Protein AF-A0A813DQD2-F1 (afdb_monomer)

pLDDT: mean 85.12, std 12.86, range [31.22, 98.44]

InterPro domains:
  IPR036691 Endonuclease/exonuclease/phosphatase superfamily [G3DSA:3.60.10.10] (327-635)
  IPR036691 Endonuclease/exonuclease/phosphatase superfamily [SSF56219] (335-634)

Secondary structure (DSSP, 8-state):
----SS-S-EEEEEEE-PPTTTTTSGGG----HHHHHHHHHHHHHHTB-SSSPBPEEE---S--SSPPPEEES-SHHHHHHHHHHHIIIIIGGGSBSEEESSPPTTPSPP-BTTTHHHHHS-EESSTTS--BTTB-EE--TTHHHHHHHHHHT--S---HHHHHHHHHHHHHHHHHHEETTTTEEEEEHHHHTTEEETTB-HHHHHIIIIIHHHHHHHHHHTT--SHHHHHHHHHEEEEE--SS--TTPPPSSSEEEEE-TTT--EEEEEEE-HHHHHHHHHHHHHHHGGG-TTHHHHHHHHTTSPPPPSSHHHHHHHHHHHHHHHHHHHHHHSSHHHHHHHHHHHHHHH--SEEEEES--HHHHHSPPPTTS-EEEEE-BTT-EEEEETTTEEEESEETTEEPPSS--STT--SEEEEEEEEETTT--EEEEEEEE-----TT-HHHHHHHHHHHHHHHHHHHHHHHHHHHTT--EEEEEEEE-SS-HHHHHHTTSHHHHTSHHHHSTTT-PPPPPPSTTTS--GGGS-SS-EEE-TTS-EEEE-TTSGGGEEEE-TTTTPPTT----SBTTTTB--EEEEEEEES--TT----EEEEE-SS-HHHHHHHH-TTTHHHHHHHHHSSSB--EEEEEE-

Structure (mmCIF, N/CA/C/O backbone):
data_AF-A0A813DQD2-F1
#
_entry.id   AF-A0A813DQD2-F1
#
loop_
_atom_site.group_PDB
_atom_site.id
_atom_site.type_symbol
_atom_site.label_atom_id
_atom_site.label_alt_id
_atom_site.label_comp_id
_atom_site.label_asym_id
_atom_site.label_entity_id
_atom_site.label_seq_id
_atom_site.pdbx_PDB_ins_code
_atom_site.Cartn_x
_atom_site.Cartn_y
_atom_site.Cartn_z
_atom_site.occupancy
_atom_site.B_iso_or_equiv
_atom_site.auth_seq_id
_atom_site.auth_comp_id
_atom_site.auth_asym_id
_atom_site.auth_atom_id
_atom_site.pdbx_PDB_model_num
ATOM 1 N N . MET A 1 1 ? -36.883 -27.951 23.711 1.00 34.03 1 MET A N 1
ATOM 2 C CA . MET A 1 1 ? -36.433 -26.706 24.369 1.00 34.03 1 MET A CA 1
ATOM 3 C C . MET A 1 1 ? -34.932 -26.798 24.601 1.00 34.03 1 MET A C 1
ATOM 5 O O . MET A 1 1 ? -34.507 -27.188 25.676 1.00 34.03 1 MET A O 1
ATOM 9 N N . ALA A 1 2 ? -34.148 -26.535 23.557 1.00 31.62 2 ALA A N 1
ATOM 10 C CA . ALA A 1 2 ? -32.685 -26.522 23.594 1.00 31.62 2 ALA A CA 1
ATOM 11 C C . ALA A 1 2 ? -32.207 -25.390 22.672 1.00 31.62 2 ALA A C 1
ATOM 13 O O . ALA A 1 2 ? -31.707 -25.623 21.579 1.00 31.62 2 ALA A O 1
ATOM 14 N N . VAL A 1 3 ? -32.506 -24.163 23.086 1.00 35.97 3 VAL A N 1
ATOM 15 C CA . VAL A 1 3 ? -32.015 -22.901 22.526 1.00 35.97 3 VAL A CA 1
ATOM 16 C C . VAL A 1 3 ? -31.931 -21.999 23.752 1.00 35.97 3 VAL A C 1
ATOM 18 O O . VAL A 1 3 ? -32.986 -21.591 24.207 1.00 35.97 3 VAL A O 1
ATOM 21 N N . ASP A 1 4 ? -30.756 -21.892 24.388 1.00 33.12 4 ASP A N 1
ATOM 22 C CA . ASP A 1 4 ? -30.373 -20.809 25.332 1.00 33.12 4 ASP A CA 1
ATOM 23 C C . ASP A 1 4 ? -29.058 -21.123 26.080 1.00 33.12 4 ASP A C 1
ATOM 25 O O . ASP A 1 4 ? -28.970 -21.077 27.303 1.00 33.12 4 ASP A O 1
ATOM 29 N N . SER A 1 5 ? -27.985 -21.455 25.354 1.00 31.22 5 SER A N 1
ATOM 30 C CA . SER A 1 5 ? -26.640 -21.524 25.960 1.00 31.22 5 SER A CA 1
ATOM 31 C C . SER A 1 5 ? -25.525 -20.944 25.084 1.00 31.22 5 SER A C 1
ATOM 33 O O . SER A 1 5 ? -24.363 -21.265 25.304 1.00 31.22 5 SER A O 1
ATOM 35 N N . ALA A 1 6 ? -25.849 -20.142 24.061 1.00 35.75 6 ALA A N 1
ATOM 36 C CA . ALA A 1 6 ? -24.911 -19.852 22.969 1.00 35.75 6 ALA A CA 1
ATOM 37 C C . ALA A 1 6 ? -24.495 -18.381 22.780 1.00 35.75 6 ALA A C 1
ATOM 39 O O . ALA A 1 6 ? -23.824 -18.094 21.795 1.00 35.75 6 ALA A O 1
ATOM 40 N N . ILE A 1 7 ? -24.813 -17.445 23.683 1.00 46.75 7 ILE A N 1
ATOM 41 C CA . ILE A 1 7 ? -24.218 -16.094 23.620 1.00 46.75 7 ILE A CA 1
ATOM 42 C C . ILE A 1 7 ? -23.847 -15.618 25.029 1.00 46.75 7 ILE A C 1
ATOM 44 O O . ILE A 1 7 ? -24.616 -14.924 25.683 1.00 46.75 7 ILE A O 1
ATOM 48 N N . SER A 1 8 ? -22.660 -16.002 25.499 1.00 58.41 8 SER A N 1
ATOM 49 C CA . SER A 1 8 ? -21.994 -15.360 26.646 1.00 58.41 8 SER A CA 1
ATOM 50 C C . SER A 1 8 ? -20.657 -14.722 26.249 1.00 58.41 8 SER A C 1
ATOM 52 O O . SER A 1 8 ? -19.835 -14.429 27.112 1.00 58.41 8 SER A O 1
ATOM 54 N N . GLU A 1 9 ? -20.390 -14.587 24.947 1.00 80.75 9 GLU A N 1
ATOM 55 C CA . GLU A 1 9 ? -19.077 -14.214 24.427 1.00 80.75 9 GLU A CA 1
ATOM 56 C C . GLU A 1 9 ? -19.206 -13.206 23.273 1.00 80.75 9 GLU A C 1
ATOM 58 O O . GLU A 1 9 ? -19.778 -13.493 22.219 1.00 80.75 9 GLU A O 1
ATOM 63 N N . LEU A 1 10 ? -18.680 -12.002 23.496 1.00 89.38 10 LEU A N 1
ATOM 64 C CA . LEU A 1 10 ? -18.509 -10.932 22.522 1.00 89.38 10 LEU A CA 1
ATOM 65 C C . LEU A 1 10 ? -17.286 -11.231 21.654 1.00 89.38 10 LEU A C 1
ATOM 67 O O . LEU A 1 10 ? -16.163 -11.257 22.145 1.00 89.38 10 LEU A O 1
ATOM 71 N N . ARG A 1 11 ? -17.491 -11.392 20.348 1.00 92.88 11 ARG A N 1
ATOM 72 C CA . ARG A 1 11 ? -16.402 -11.522 19.372 1.00 92.88 11 ARG A CA 1
ATOM 73 C C . ARG A 1 11 ? -16.083 -10.176 18.743 1.00 92.88 11 ARG A C 1
ATOM 75 O O . ARG A 1 11 ? -16.973 -9.571 18.136 1.00 92.88 11 ARG A O 1
ATOM 82 N N . LEU A 1 12 ? -14.828 -9.751 18.858 1.00 94.81 12 LEU A N 1
ATOM 83 C CA . LEU A 1 12 ? -14.320 -8.523 18.262 1.00 94.81 12 LEU A CA 1
ATOM 84 C C . LEU A 1 12 ? -13.233 -8.843 17.239 1.00 94.81 12 LEU A C 1
ATOM 86 O O . LEU A 1 12 ? -12.340 -9.650 17.492 1.00 94.81 12 LEU A O 1
ATOM 90 N N . LEU A 1 13 ? -13.331 -8.205 16.079 1.00 95.50 13 LEU A N 1
ATOM 91 C CA . LEU A 1 13 ? -12.367 -8.313 14.992 1.00 95.50 13 LEU A CA 1
ATOM 92 C C . LEU A 1 13 ? -11.746 -6.944 14.740 1.00 95.50 13 LEU A C 1
ATOM 94 O O . LEU A 1 13 ? -12.457 -5.945 14.686 1.00 95.50 13 LEU A O 1
ATOM 98 N N . HIS A 1 14 ? -10.444 -6.898 14.524 1.00 95.31 14 HIS A N 1
ATOM 99 C CA . HIS A 1 14 ? -9.798 -5.771 13.884 1.00 95.31 14 HIS A CA 1
ATOM 100 C C . HIS A 1 14 ? -9.291 -6.206 12.510 1.00 95.31 14 HIS A C 1
ATOM 102 O O . HIS A 1 14 ? -8.632 -7.240 12.384 1.00 95.31 14 HIS A O 1
ATOM 108 N N . ALA A 1 15 ? -9.612 -5.422 11.484 1.00 92.88 15 ALA A N 1
ATOM 109 C CA . ALA A 1 15 ? -9.110 -5.635 10.138 1.00 92.88 15 ALA A CA 1
ATOM 110 C C . ALA A 1 15 ? -8.693 -4.303 9.510 1.00 92.88 15 ALA A C 1
ATOM 112 O O . ALA A 1 15 ? -9.449 -3.329 9.517 1.00 92.88 15 ALA A O 1
ATOM 113 N N . ASN A 1 16 ? -7.499 -4.283 8.931 1.00 89.38 16 ASN A N 1
ATOM 114 C CA . ASN A 1 16 ? -7.094 -3.232 8.013 1.00 89.38 16 ASN A CA 1
ATOM 115 C C . ASN A 1 16 ? -7.606 -3.588 6.613 1.00 89.38 16 ASN A C 1
ATOM 117 O O . ASN A 1 16 ? -7.530 -4.753 6.211 1.00 89.38 16 ASN A O 1
ATOM 121 N N . VAL A 1 17 ? -8.150 -2.623 5.881 1.00 83.88 17 VAL A N 1
ATOM 122 C CA . VAL A 1 17 ? -8.650 -2.840 4.520 1.00 83.88 17 VAL A CA 1
ATOM 123 C C . VAL A 1 17 ? -7.793 -2.051 3.549 1.00 83.88 17 VAL A C 1
ATOM 125 O O . VAL A 1 17 ? -7.810 -0.836 3.542 1.00 83.88 17 VAL A O 1
ATOM 128 N N . PHE A 1 18 ? -7.045 -2.748 2.705 1.00 74.06 18 PHE A N 1
ATOM 129 C CA . PHE A 1 18 ? -6.080 -2.111 1.813 1.00 74.06 18 PHE A CA 1
ATOM 130 C C . PHE A 1 18 ? -6.728 -0.968 0.988 1.00 74.06 18 PHE A C 1
ATOM 132 O O . PHE A 1 18 ? -7.739 -1.188 0.311 1.00 74.06 18 PHE A O 1
ATOM 139 N N . GLU A 1 19 ? -6.206 0.259 1.058 1.00 65.69 19 GLU A N 1
ATOM 140 C CA . GLU A 1 19 ? -6.750 1.401 0.293 1.00 65.69 19 GLU A CA 1
ATOM 141 C C . GLU A 1 19 ? -6.769 1.119 -1.226 1.00 65.69 19 GLU A C 1
ATOM 143 O O . GLU A 1 19 ? -5.842 0.509 -1.781 1.00 65.69 19 GLU A O 1
ATOM 148 N N . ASP A 1 20 ? -7.808 1.580 -1.935 1.00 58.88 20 ASP A N 1
ATOM 149 C CA . ASP A 1 20 ? -7.870 1.416 -3.391 1.00 58.88 20 ASP A CA 1
ATOM 150 C C . ASP A 1 20 ? -6.705 2.111 -4.131 1.00 58.88 20 ASP A C 1
ATOM 152 O O . ASP A 1 20 ? -6.265 3.227 -3.825 1.00 58.88 20 ASP A O 1
ATOM 156 N N . GLY A 1 21 ? -6.164 1.411 -5.131 1.00 59.59 21 GLY A N 1
ATOM 157 C CA . GLY A 1 21 ? -5.022 1.850 -5.935 1.00 59.59 21 GLY A CA 1
ATOM 158 C C . GLY A 1 21 ? -3.651 1.806 -5.243 1.00 59.59 21 GLY A C 1
ATOM 159 O O . GLY A 1 21 ? -2.655 2.119 -5.899 1.00 59.59 21 GLY A O 1
ATOM 160 N N . LEU A 1 22 ? -3.544 1.418 -3.961 1.00 65.88 22 LEU A N 1
ATOM 161 C CA . LEU A 1 22 ? -2.244 1.107 -3.341 1.00 65.88 22 LEU A CA 1
ATOM 162 C C . LEU A 1 22 ? -1.749 -0.307 -3.677 1.00 65.88 22 LEU A C 1
ATOM 164 O O . LEU A 1 22 ? -0.536 -0.522 -3.734 1.00 65.88 22 LEU A O 1
ATOM 168 N N . ALA A 1 23 ? -2.653 -1.246 -3.956 1.00 66.62 23 ALA A N 1
ATOM 169 C CA . ALA A 1 23 ? -2.287 -2.597 -4.382 1.00 66.62 23 ALA A CA 1
ATOM 170 C C . ALA A 1 23 ? -1.622 -2.637 -5.768 1.00 66.62 23 ALA A C 1
ATOM 172 O O . ALA A 1 23 ? -0.842 -3.538 -6.055 1.00 66.62 23 ALA A O 1
ATOM 173 N N . ASP A 1 24 ? -1.873 -1.626 -6.600 1.00 75.44 24 ASP A N 1
ATOM 174 C CA . ASP A 1 24 ? -1.379 -1.583 -7.981 1.00 75.44 24 ASP A CA 1
ATOM 175 C C . ASP A 1 24 ? 0.008 -0.936 -8.097 1.00 75.44 24 ASP A C 1
ATOM 177 O O . ASP A 1 24 ? 0.563 -0.840 -9.189 1.00 75.44 24 ASP A O 1
ATOM 181 N N . THR A 1 25 ? 0.569 -0.425 -6.994 1.00 83.88 25 THR A N 1
ATOM 182 C CA . THR A 1 25 ? 1.879 0.240 -7.036 1.00 83.88 25 THR A CA 1
ATOM 183 C C . THR A 1 25 ? 2.986 -0.766 -7.347 1.00 83.88 25 THR A C 1
ATOM 185 O O . THR A 1 25 ? 2.890 -1.904 -6.886 1.00 83.88 25 THR A O 1
ATOM 188 N N . PRO A 1 26 ? 4.060 -0.372 -8.058 1.00 85.12 26 PRO A N 1
ATOM 189 C CA . PRO A 1 26 ? 5.109 -1.304 -8.471 1.00 85.12 26 PRO A CA 1
ATOM 190 C C . PRO A 1 26 ? 5.664 -2.135 -7.307 1.00 85.12 26 PRO A C 1
ATOM 192 O O . PRO A 1 26 ? 5.777 -3.352 -7.420 1.00 85.12 26 PRO A O 1
ATOM 195 N N . GLY A 1 27 ? 5.946 -1.496 -6.165 1.00 80.62 27 GLY A N 1
ATOM 196 C CA . GLY A 1 27 ? 6.457 -2.178 -4.973 1.00 80.62 27 GLY A CA 1
ATOM 197 C C . GLY A 1 27 ? 5.454 -3.082 -4.246 1.00 80.62 27 GLY A C 1
ATOM 198 O O . GLY A 1 27 ? 5.874 -3.862 -3.399 1.00 80.62 27 GLY A O 1
ATOM 199 N N . ASN A 1 28 ? 4.160 -2.994 -4.567 1.00 80.88 28 ASN A N 1
ATOM 200 C CA . ASN A 1 28 ? 3.091 -3.779 -3.944 1.00 80.88 28 ASN A CA 1
ATOM 201 C C . ASN A 1 28 ? 2.503 -4.850 -4.879 1.00 80.88 28 ASN A C 1
ATOM 203 O O . ASN A 1 28 ? 1.529 -5.502 -4.509 1.00 80.88 28 ASN A O 1
ATOM 207 N N . LEU A 1 29 ? 3.063 -5.056 -6.075 1.00 86.81 29 LEU A N 1
ATOM 208 C CA . LEU A 1 29 ? 2.613 -6.139 -6.947 1.00 86.81 29 LEU A CA 1
ATOM 209 C C . LEU A 1 29 ? 2.960 -7.497 -6.324 1.00 86.81 29 LEU A C 1
ATOM 211 O O . LEU A 1 29 ? 4.127 -7.878 -6.209 1.00 86.81 29 LEU A O 1
ATOM 215 N N . GLY A 1 30 ? 1.929 -8.232 -5.919 1.00 85.94 30 GLY A N 1
ATOM 216 C CA . GLY A 1 30 ? 2.051 -9.554 -5.323 1.00 85.94 30 GLY A CA 1
ATOM 217 C C . GLY A 1 30 ? 2.161 -10.649 -6.380 1.00 85.94 30 GLY A C 1
ATOM 218 O O . GLY A 1 30 ? 1.169 -11.094 -6.951 1.00 85.94 30 GLY A O 1
ATOM 219 N N . PHE A 1 31 ? 3.371 -11.158 -6.595 1.00 88.06 31 PHE A N 1
ATOM 220 C CA . PHE A 1 31 ? 3.599 -12.295 -7.485 1.00 88.06 31 PHE A CA 1
ATOM 221 C C . PHE A 1 31 ? 3.591 -13.632 -6.728 1.00 88.06 31 PHE A C 1
ATOM 223 O O . PHE A 1 31 ? 4.043 -13.735 -5.583 1.00 88.06 31 PHE A O 1
ATOM 230 N N . THR A 1 32 ? 3.147 -14.707 -7.384 1.00 86.44 32 THR A N 1
ATOM 231 C CA . THR A 1 32 ? 3.226 -16.061 -6.807 1.00 86.44 32 THR A CA 1
ATOM 232 C C . THR A 1 32 ? 4.682 -16.493 -6.595 1.00 86.44 32 THR A C 1
ATOM 234 O O . THR A 1 32 ? 5.585 -16.054 -7.313 1.00 86.44 32 THR A O 1
ATOM 237 N N . ALA A 1 33 ? 4.922 -17.376 -5.619 1.00 85.12 33 ALA A N 1
ATOM 238 C CA . ALA A 1 33 ? 6.271 -17.853 -5.297 1.00 85.12 33 ALA A CA 1
ATOM 239 C C . ALA A 1 33 ? 6.950 -18.546 -6.488 1.00 85.12 33 ALA A C 1
ATOM 241 O O . ALA A 1 33 ? 8.128 -18.308 -6.755 1.00 85.12 33 ALA A O 1
ATOM 242 N N . ASP A 1 34 ? 6.201 -19.350 -7.251 1.00 89.19 34 ASP A N 1
ATOM 243 C CA . ASP A 1 34 ? 6.740 -20.003 -8.445 1.00 89.19 34 ASP A CA 1
ATOM 244 C C . ASP A 1 34 ? 7.115 -18.996 -9.542 1.00 89.19 34 ASP A C 1
ATOM 246 O O . ASP A 1 34 ? 8.205 -19.095 -10.111 1.00 89.19 34 ASP A O 1
ATOM 250 N N . PHE A 1 35 ? 6.258 -18.003 -9.813 1.00 92.94 35 PHE A N 1
ATOM 251 C CA . PHE A 1 35 ? 6.566 -16.978 -10.810 1.00 92.94 35 PHE A CA 1
ATOM 252 C C . PHE A 1 35 ? 7.821 -16.192 -10.424 1.00 92.94 35 PHE A C 1
ATOM 254 O O . PHE A 1 35 ? 8.730 -16.070 -11.244 1.00 92.94 35 PHE A O 1
ATOM 261 N N . ARG A 1 36 ? 7.919 -15.720 -9.172 1.00 90.25 36 ARG A N 1
ATOM 262 C CA . ARG A 1 36 ? 9.100 -14.992 -8.676 1.00 90.25 36 ARG A CA 1
ATOM 263 C C . ARG A 1 36 ? 10.371 -15.806 -8.792 1.00 90.25 36 ARG A C 1
ATOM 265 O O . ARG A 1 36 ? 11.375 -15.282 -9.269 1.00 90.25 36 ARG A O 1
ATOM 272 N N . ARG A 1 37 ? 10.333 -17.085 -8.406 1.00 92.25 37 ARG A N 1
ATOM 273 C CA . ARG A 1 37 ? 11.485 -17.984 -8.520 1.00 92.25 37 ARG A CA 1
ATOM 274 C C . ARG A 1 37 ? 11.952 -18.092 -9.973 1.00 92.25 37 ARG A C 1
ATOM 276 O O . ARG A 1 37 ? 13.108 -17.788 -10.254 1.00 92.25 37 ARG A O 1
ATOM 283 N N . ARG A 1 38 ? 11.054 -18.453 -10.900 1.00 95.38 38 ARG A N 1
ATOM 284 C CA . ARG A 1 38 ? 11.386 -18.605 -12.330 1.00 95.38 38 ARG A CA 1
ATOM 285 C C . ARG A 1 38 ? 11.845 -17.294 -12.966 1.00 95.38 38 ARG A C 1
ATOM 287 O O . ARG A 1 38 ? 12.805 -17.279 -13.731 1.00 95.38 38 ARG A O 1
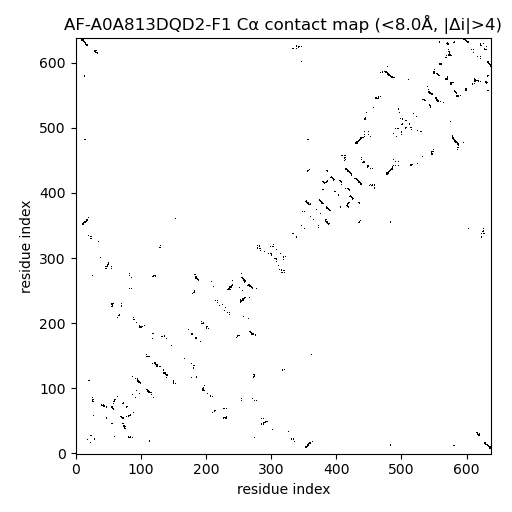ATOM 294 N N . ALA A 1 39 ? 11.181 -16.188 -12.644 1.00 95.62 39 ALA A N 1
ATOM 295 C CA . ALA A 1 39 ? 11.549 -14.876 -13.153 1.00 95.62 39 ALA A CA 1
ATOM 296 C C . ALA A 1 39 ? 12.899 -14.407 -12.589 1.00 95.62 39 ALA A C 1
ATOM 298 O O . ALA A 1 39 ? 13.701 -13.855 -13.328 1.00 95.62 39 ALA A O 1
ATOM 299 N N . SER A 1 40 ? 13.206 -14.677 -11.319 1.00 94.38 40 SER A N 1
ATOM 300 C CA . SER A 1 40 ? 14.512 -14.353 -10.724 1.00 94.38 40 SER A CA 1
ATOM 301 C C . SER A 1 40 ? 15.643 -15.211 -11.292 1.00 94.38 40 SER A C 1
ATOM 303 O O . SER A 1 40 ? 16.745 -14.715 -11.507 1.00 94.38 40 SER A O 1
ATOM 305 N N . GLU A 1 41 ? 15.388 -16.491 -11.574 1.00 95.94 41 GLU A N 1
ATOM 306 C CA . GLU A 1 41 ? 16.332 -17.355 -12.296 1.00 95.94 41 GLU A CA 1
ATOM 307 C C . GLU A 1 41 ? 16.656 -16.778 -13.682 1.00 95.94 41 GLU A C 1
ATOM 309 O O . GLU A 1 41 ? 17.828 -16.651 -14.033 1.00 95.94 41 GLU A O 1
ATOM 314 N N . LEU A 1 42 ? 15.635 -16.347 -14.431 1.00 98.00 42 LEU A N 1
ATOM 315 C CA . LEU A 1 42 ? 15.812 -15.670 -15.716 1.00 98.00 42 LEU A CA 1
ATOM 316 C C . LEU A 1 42 ? 16.586 -14.351 -15.575 1.00 98.00 42 LEU A C 1
ATOM 318 O O . LEU A 1 42 ? 17.563 -14.119 -16.286 1.00 98.00 42 LEU A O 1
ATOM 322 N N . LEU A 1 43 ? 16.144 -13.469 -14.681 1.00 98.00 43 LEU A N 1
ATOM 323 C CA . LEU A 1 43 ? 16.664 -12.108 -14.568 1.00 98.00 43 LEU A CA 1
ATOM 324 C C . LEU A 1 43 ? 18.112 -12.077 -14.075 1.00 98.00 43 LEU A C 1
ATOM 326 O O . LEU A 1 43 ? 18.873 -11.235 -14.539 1.00 98.00 43 LEU A O 1
ATOM 330 N N . ARG A 1 44 ? 18.538 -13.036 -13.241 1.00 97.19 44 ARG A N 1
ATOM 331 C CA . ARG A 1 44 ? 19.960 -13.242 -12.903 1.00 97.19 44 ARG A CA 1
ATOM 332 C C . ARG A 1 44 ? 20.834 -13.494 -14.128 1.00 97.19 44 ARG A C 1
ATOM 334 O O . ARG A 1 44 ? 21.984 -13.072 -14.145 1.00 97.19 44 ARG A O 1
ATOM 341 N N . VAL A 1 45 ? 20.305 -14.180 -15.141 1.00 97.88 45 VAL A N 1
ATOM 342 C CA . VAL A 1 45 ? 21.026 -14.418 -16.397 1.00 97.88 45 VAL A CA 1
ATOM 343 C C . VAL A 1 45 ? 20.978 -13.176 -17.282 1.00 97.88 45 VAL A C 1
ATOM 345 O O . VAL A 1 45 ? 22.005 -12.777 -17.823 1.00 97.88 45 VAL A O 1
ATOM 348 N N . LEU A 1 46 ? 19.812 -12.535 -17.415 1.00 98.06 46 LEU A N 1
ATOM 349 C CA . LEU A 1 46 ? 19.662 -11.362 -18.282 1.00 98.06 46 LEU A CA 1
ATOM 350 C C . LEU A 1 46 ? 20.379 -10.113 -17.755 1.00 98.06 46 LEU A C 1
ATOM 352 O O . LEU A 1 46 ? 20.735 -9.238 -18.542 1.00 98.06 46 LEU A O 1
ATOM 356 N N . CYS A 1 47 ? 20.599 -10.007 -16.443 1.00 97.31 47 CYS A N 1
ATOM 357 C CA . CYS A 1 47 ? 21.341 -8.885 -15.883 1.00 97.31 47 CYS A CA 1
ATOM 358 C C . CYS A 1 47 ? 22.848 -8.968 -16.153 1.00 97.31 47 CYS A C 1
ATOM 360 O O . CYS A 1 47 ? 23.511 -7.951 -16.012 1.00 97.31 47 CYS A O 1
ATOM 362 N N . ASP A 1 48 ? 23.389 -10.127 -16.541 1.00 96.94 48 ASP A N 1
ATOM 363 C CA . ASP A 1 48 ? 24.806 -10.327 -16.873 1.00 96.94 48 ASP A CA 1
ATOM 364 C C . ASP A 1 48 ? 25.021 -10.291 -18.398 1.00 96.94 48 ASP A C 1
ATOM 366 O O . ASP A 1 48 ? 24.323 -10.977 -19.154 1.00 96.94 48 ASP A O 1
ATOM 370 N N . ASP A 1 49 ? 26.013 -9.525 -18.860 1.00 96.12 49 ASP A N 1
ATOM 371 C CA . ASP A 1 49 ? 26.402 -9.453 -20.276 1.00 96.12 49 ASP A CA 1
ATOM 372 C C . ASP A 1 49 ? 27.139 -10.705 -20.790 1.00 96.12 49 ASP A C 1
ATOM 374 O O . ASP A 1 49 ? 27.433 -10.815 -21.984 1.00 96.12 49 ASP A O 1
ATOM 378 N N . GLY A 1 50 ? 27.430 -11.662 -19.906 1.00 93.44 50 GLY A N 1
ATOM 379 C CA . GLY A 1 50 ? 28.220 -12.862 -20.182 1.00 93.44 50 GLY A CA 1
ATOM 380 C C . GLY A 1 50 ? 29.713 -12.684 -19.901 1.00 93.44 50 GLY A C 1
ATOM 381 O O . GLY A 1 50 ? 30.483 -13.626 -20.082 1.00 93.44 50 GLY A O 1
ATOM 382 N N . GLN A 1 51 ? 30.132 -11.494 -19.465 1.00 94.31 51 GLN A N 1
ATOM 383 C CA . GLN A 1 51 ? 31.488 -11.182 -19.007 1.00 94.31 51 GLN A CA 1
ATOM 384 C C . GLN A 1 51 ? 31.524 -10.853 -17.506 1.00 94.31 51 GLN A C 1
ATOM 386 O O . GLN A 1 51 ? 32.562 -10.421 -17.000 1.00 94.31 51 GLN A O 1
ATOM 391 N N . GLY A 1 52 ? 30.413 -11.053 -16.789 1.00 91.06 52 GLY A N 1
ATOM 392 C CA . GLY A 1 52 ? 30.275 -10.738 -15.372 1.00 91.06 52 GLY A CA 1
ATOM 393 C C . GLY A 1 52 ? 29.942 -9.271 -15.105 1.00 91.06 52 GLY A C 1
ATOM 394 O O . GLY A 1 52 ? 29.995 -8.844 -13.949 1.00 91.06 52 GLY A O 1
ATOM 395 N N . ARG A 1 53 ? 29.618 -8.470 -16.135 1.00 93.94 53 ARG A N 1
ATOM 396 C CA . ARG A 1 53 ? 29.172 -7.084 -15.934 1.00 93.94 53 ARG A CA 1
ATOM 397 C C . ARG A 1 53 ? 27.667 -7.077 -15.747 1.00 93.94 53 ARG A C 1
ATOM 399 O O . ARG A 1 53 ? 26.911 -7.441 -16.647 1.00 93.94 53 ARG A O 1
ATOM 406 N N . LEU A 1 54 ? 27.238 -6.623 -14.576 1.00 96.00 54 LEU A N 1
ATOM 407 C CA . LEU A 1 54 ? 25.829 -6.605 -14.214 1.00 96.00 54 LEU A CA 1
ATOM 408 C C . LEU A 1 54 ? 25.156 -5.281 -14.590 1.00 96.00 54 LEU A C 1
ATOM 410 O O . LEU A 1 54 ? 25.748 -4.206 -14.468 1.00 96.00 54 LEU A O 1
ATOM 414 N N . LEU A 1 55 ? 23.891 -5.365 -14.992 1.00 96.19 55 LEU A N 1
ATOM 415 C CA . LEU A 1 55 ? 22.996 -4.224 -15.113 1.00 96.19 55 LEU A CA 1
ATOM 416 C C . LEU A 1 55 ? 22.388 -3.906 -13.738 1.00 96.19 55 LEU A C 1
ATOM 418 O O . LEU A 1 55 ? 21.859 -4.792 -13.063 1.00 96.19 55 LEU A O 1
ATOM 422 N N . TYR A 1 56 ? 22.461 -2.642 -13.321 1.00 97.12 56 TYR A N 1
ATOM 423 C CA . TYR A 1 56 ? 22.021 -2.186 -12.000 1.00 97.12 56 TYR A CA 1
ATOM 424 C C . TYR A 1 56 ? 20.861 -1.203 -12.104 1.00 97.12 56 TYR A C 1
ATOM 426 O O . TYR A 1 56 ? 20.806 -0.394 -13.024 1.00 97.12 56 TYR A O 1
ATOM 434 N N . GLY A 1 57 ? 19.981 -1.245 -11.110 1.00 96.50 57 GLY A N 1
ATOM 435 C CA . GLY A 1 57 ? 18.984 -0.221 -10.829 1.00 96.50 57 GLY A CA 1
ATOM 436 C C . GLY A 1 57 ? 19.090 0.241 -9.380 1.00 96.50 57 GLY A C 1
ATOM 437 O O . GLY A 1 57 ? 20.070 -0.038 -8.684 1.00 96.50 57 GLY A O 1
ATOM 438 N N . PHE A 1 58 ? 18.060 0.938 -8.918 1.00 94.50 58 PHE A N 1
ATOM 439 C CA . PHE A 1 58 ? 17.938 1.394 -7.538 1.00 94.50 58 PHE A CA 1
ATOM 440 C C . PHE A 1 58 ? 16.924 0.551 -6.764 1.00 94.50 58 PHE A C 1
ATOM 442 O O . PHE A 1 58 ? 15.910 0.129 -7.313 1.00 94.50 58 PHE A O 1
ATOM 449 N N . THR A 1 59 ? 17.177 0.325 -5.476 1.00 89.00 59 THR A N 1
ATOM 450 C CA . THR A 1 59 ? 16.179 -0.265 -4.576 1.00 89.00 59 THR A CA 1
ATOM 451 C C . THR A 1 59 ? 15.015 0.710 -4.360 1.00 89.00 59 THR A C 1
ATOM 453 O O . THR A 1 59 ? 15.253 1.924 -4.375 1.00 89.00 59 THR A O 1
ATOM 456 N N . PRO A 1 60 ? 13.796 0.221 -4.066 1.00 84.88 60 PRO A N 1
ATOM 457 C CA . PRO A 1 60 ? 12.669 1.094 -3.761 1.00 84.88 60 PRO A CA 1
ATOM 458 C C . PRO A 1 60 ? 13.003 2.038 -2.600 1.00 84.88 60 PRO A C 1
ATOM 460 O O . PRO A 1 60 ? 13.647 1.644 -1.623 1.00 84.88 60 PRO A O 1
ATOM 463 N N . SER A 1 61 ? 12.566 3.294 -2.696 1.00 79.56 61 SER A N 1
ATOM 464 C CA . SER A 1 61 ? 12.723 4.268 -1.615 1.00 79.56 61 SER A CA 1
ATOM 465 C C . SER A 1 61 ? 11.577 5.268 -1.587 1.00 79.56 61 SER A C 1
ATOM 467 O O . SER A 1 61 ? 11.297 5.952 -2.571 1.00 79.56 61 SER A O 1
ATOM 469 N N . ARG A 1 62 ? 10.966 5.415 -0.406 1.00 67.62 62 ARG A N 1
ATOM 470 C CA . ARG A 1 62 ? 9.999 6.485 -0.117 1.00 67.62 62 ARG A CA 1
ATOM 471 C C . ARG A 1 62 ? 10.675 7.801 0.281 1.00 67.62 62 ARG A C 1
ATOM 473 O O . ARG A 1 62 ? 10.038 8.852 0.217 1.00 67.62 62 ARG A O 1
ATOM 480 N N . ASP A 1 63 ? 11.940 7.747 0.700 1.00 70.31 63 ASP A N 1
ATOM 481 C CA . ASP A 1 63 ? 12.748 8.913 1.059 1.00 70.31 63 ASP A CA 1
ATOM 482 C C . ASP A 1 63 ? 13.875 9.104 0.040 1.00 70.31 63 ASP A C 1
ATOM 484 O O . ASP A 1 63 ? 14.890 8.409 0.053 1.00 70.31 63 ASP A O 1
ATOM 488 N N . LEU A 1 64 ? 13.675 10.069 -0.852 1.00 75.56 64 LEU A N 1
ATOM 489 C CA . LEU A 1 64 ? 14.643 10.476 -1.869 1.00 75.56 64 LEU A CA 1
ATOM 490 C C . LEU A 1 64 ? 15.394 11.748 -1.446 1.00 75.56 64 LEU A C 1
ATOM 492 O O . LEU A 1 64 ? 15.732 12.591 -2.270 1.00 75.56 64 LEU A O 1
ATOM 496 N N . SER A 1 65 ? 15.630 11.928 -0.141 1.00 73.06 65 SER A N 1
ATOM 497 C CA . SER A 1 65 ? 16.622 12.892 0.357 1.00 73.06 65 SER A CA 1
ATOM 498 C C . SER A 1 65 ? 18.062 12.448 0.082 1.00 73.06 65 SER A C 1
ATOM 500 O O . SER A 1 65 ? 18.988 13.255 0.171 1.00 73.06 65 SER A O 1
ATOM 502 N N . ARG A 1 66 ? 18.252 11.165 -0.241 1.00 81.12 66 ARG A N 1
ATOM 503 C CA . ARG A 1 66 ? 19.510 10.556 -0.671 1.00 81.12 66 ARG A CA 1
ATOM 504 C C . ARG A 1 66 ? 19.232 9.598 -1.821 1.00 81.12 66 ARG A C 1
ATOM 506 O O . ARG A 1 66 ? 18.119 9.080 -1.939 1.00 81.12 66 ARG A O 1
ATOM 513 N N . LEU A 1 67 ? 20.258 9.337 -2.629 1.00 83.88 67 LEU A N 1
ATOM 514 C CA . LEU A 1 67 ? 20.173 8.299 -3.648 1.00 83.88 67 LEU A CA 1
ATOM 515 C C . LEU A 1 67 ? 19.825 6.963 -2.983 1.00 83.88 67 LEU A C 1
ATOM 517 O O . LEU A 1 67 ? 20.456 6.606 -1.978 1.00 83.88 67 LEU A O 1
ATOM 521 N N . PRO A 1 68 ? 18.855 6.212 -3.527 1.00 88.50 68 PRO A N 1
ATOM 522 C CA . PRO A 1 68 ? 18.622 4.862 -3.060 1.00 88.50 68 PRO A CA 1
ATOM 523 C C . PRO A 1 68 ? 19.874 3.993 -3.271 1.00 88.50 68 PRO A C 1
ATOM 525 O O . PRO A 1 68 ? 20.668 4.253 -4.179 1.00 88.50 68 PRO A O 1
ATOM 528 N N . PRO A 1 69 ? 20.065 2.941 -2.462 1.00 90.31 69 PRO A N 1
ATOM 529 C CA . PRO A 1 69 ? 21.063 1.918 -2.740 1.00 90.31 69 PRO A CA 1
ATOM 530 C C . PRO A 1 69 ? 20.891 1.310 -4.135 1.00 90.31 69 PRO A C 1
ATOM 532 O O . PRO A 1 69 ? 19.770 1.134 -4.615 1.00 90.31 69 PRO A O 1
ATOM 535 N N . THR A 1 70 ? 22.000 0.959 -4.780 1.00 94.00 70 THR A N 1
ATOM 536 C CA . THR A 1 70 ? 21.972 0.234 -6.051 1.00 94.00 70 THR A CA 1
ATOM 537 C C . THR A 1 70 ? 21.830 -1.265 -5.832 1.00 94.00 70 THR A C 1
ATOM 539 O O . THR A 1 70 ? 22.291 -1.816 -4.831 1.00 94.00 70 THR A O 1
ATOM 542 N N . VAL A 1 71 ? 21.193 -1.937 -6.787 1.00 95.44 71 VAL A N 1
ATOM 543 C CA . VAL A 1 71 ? 20.981 -3.387 -6.777 1.00 95.44 71 VAL A CA 1
ATOM 544 C C . VAL A 1 71 ? 21.044 -3.926 -8.209 1.00 95.44 71 VAL A C 1
ATOM 546 O O . VAL A 1 71 ? 20.584 -3.237 -9.124 1.00 95.44 71 VAL A O 1
ATOM 549 N N . PRO A 1 72 ? 21.622 -5.117 -8.454 1.00 97.44 72 PRO A N 1
ATOM 550 C CA . PRO A 1 72 ? 21.503 -5.765 -9.755 1.00 97.44 72 PRO A CA 1
ATOM 551 C C . PRO A 1 72 ? 20.030 -5.967 -10.122 1.00 97.44 72 PRO A C 1
ATOM 553 O O . PRO A 1 72 ? 19.236 -6.356 -9.265 1.00 97.44 72 PRO A O 1
ATOM 556 N N . LEU A 1 73 ? 19.675 -5.765 -11.392 1.00 97.12 73 LEU A N 1
ATOM 557 C CA . LEU A 1 73 ? 18.328 -6.025 -11.921 1.00 97.12 73 LEU A CA 1
ATOM 558 C C . LEU A 1 73 ? 18.094 -7.529 -12.149 1.00 97.12 73 LEU A C 1
ATOM 560 O O . LEU A 1 73 ? 17.764 -7.974 -13.245 1.00 97.12 73 LEU A O 1
ATOM 564 N N . ALA A 1 74 ? 18.337 -8.315 -11.104 1.00 96.31 74 ALA A N 1
ATOM 565 C CA . ALA A 1 74 ? 18.427 -9.770 -11.128 1.00 96.31 74 ALA A CA 1
ATOM 566 C C . ALA A 1 74 ? 17.155 -10.475 -10.622 1.00 96.31 74 ALA A C 1
ATOM 568 O O . ALA A 1 74 ? 17.122 -11.699 -10.526 1.00 96.31 74 ALA A O 1
ATOM 569 N N . SER A 1 75 ? 16.118 -9.723 -10.257 1.00 94.31 75 SER A N 1
ATOM 570 C CA . SER A 1 75 ? 14.844 -10.261 -9.775 1.00 94.31 75 SER A CA 1
ATOM 571 C C . SER A 1 75 ? 13.668 -9.354 -10.128 1.00 94.31 75 SER A C 1
ATOM 573 O O . SER A 1 75 ? 13.847 -8.183 -10.479 1.00 94.31 75 SER A O 1
ATOM 575 N N . VAL A 1 76 ? 12.453 -9.883 -10.010 1.00 92.44 76 VAL A N 1
ATOM 576 C CA . VAL A 1 76 ? 11.223 -9.120 -10.261 1.00 92.44 76 VAL A CA 1
ATOM 577 C C . VAL A 1 76 ? 11.121 -7.949 -9.282 1.00 92.44 76 VAL A C 1
ATOM 579 O O . VAL A 1 76 ? 10.861 -6.820 -9.688 1.00 92.44 76 VAL A O 1
ATOM 582 N N . GLU A 1 77 ? 11.455 -8.185 -8.017 1.00 89.56 77 GLU A N 1
ATOM 583 C CA . GLU A 1 77 ? 11.477 -7.186 -6.946 1.00 89.56 77 GLU A CA 1
ATOM 584 C C . GLU A 1 77 ? 12.478 -6.065 -7.249 1.00 89.56 77 GLU A C 1
ATOM 586 O O . GLU A 1 77 ? 12.193 -4.899 -6.990 1.00 89.56 77 GLU A O 1
ATOM 591 N N . SER A 1 78 ? 13.635 -6.383 -7.843 1.00 93.62 78 SER A N 1
ATOM 592 C CA . SER A 1 78 ? 14.614 -5.362 -8.242 1.00 93.62 78 SER A CA 1
ATOM 593 C C . SER A 1 78 ? 14.135 -4.502 -9.420 1.00 93.62 78 SER A C 1
ATOM 595 O O . SER A 1 78 ? 14.367 -3.295 -9.417 1.00 93.62 78 SER A O 1
ATOM 597 N N . ILE A 1 79 ? 13.416 -5.082 -10.393 1.00 95.62 79 ILE A N 1
ATOM 598 C CA . ILE A 1 79 ? 12.834 -4.339 -11.524 1.00 95.62 79 ILE A CA 1
ATOM 599 C C . ILE A 1 79 ? 11.713 -3.426 -11.038 1.00 95.62 79 ILE A C 1
ATOM 601 O O . ILE A 1 79 ? 11.756 -2.218 -11.268 1.00 95.62 79 ILE A O 1
ATOM 605 N N . PHE A 1 80 ? 10.716 -3.981 -10.349 1.00 94.25 80 PHE A N 1
ATOM 606 C CA . PHE A 1 80 ? 9.582 -3.193 -9.876 1.00 94.25 80 PHE A CA 1
ATOM 607 C C . PHE A 1 80 ? 9.981 -2.220 -8.774 1.00 94.25 80 PHE A C 1
ATOM 609 O O . PHE A 1 80 ? 9.471 -1.108 -8.745 1.00 94.25 80 PHE A O 1
ATOM 616 N N . GLY A 1 81 ? 10.955 -2.575 -7.938 1.00 92.38 81 GLY A N 1
ATOM 617 C CA . GLY A 1 81 ? 11.552 -1.664 -6.972 1.00 92.38 81 GLY A CA 1
ATOM 618 C C . GLY A 1 81 ? 12.278 -0.486 -7.622 1.00 92.38 81 GLY A C 1
ATOM 619 O O . GLY A 1 81 ? 12.193 0.634 -7.121 1.00 92.38 81 GLY A O 1
ATOM 620 N N . PHE A 1 82 ? 12.920 -0.699 -8.773 1.00 95.75 82 PHE A N 1
ATOM 621 C CA . PHE A 1 82 ? 13.519 0.389 -9.539 1.00 95.75 82 PHE A CA 1
ATOM 622 C C . PHE A 1 82 ? 12.456 1.295 -10.175 1.00 95.75 82 PHE A C 1
ATOM 624 O O . PHE A 1 82 ? 12.560 2.519 -10.096 1.00 95.75 82 PHE A O 1
ATOM 631 N N . ILE A 1 83 ? 11.387 0.715 -10.730 1.00 96.62 83 ILE A N 1
ATOM 632 C CA . ILE A 1 83 ? 10.223 1.470 -11.224 1.00 96.62 83 ILE A CA 1
ATOM 633 C C . ILE A 1 83 ? 9.540 2.234 -10.072 1.00 96.62 83 ILE A C 1
ATOM 635 O O . ILE A 1 83 ? 9.087 3.366 -10.260 1.00 96.62 83 ILE A O 1
ATOM 639 N N . ASP A 1 84 ? 9.514 1.669 -8.863 1.00 92.69 84 ASP A N 1
ATOM 640 C CA . ASP A 1 84 ? 8.922 2.294 -7.678 1.00 92.69 84 ASP A CA 1
ATOM 641 C C . ASP A 1 84 ? 9.626 3.599 -7.280 1.00 92.69 84 ASP A C 1
ATOM 643 O O . ASP A 1 84 ? 8.990 4.496 -6.733 1.00 92.69 84 ASP A O 1
ATOM 647 N N . VAL A 1 85 ? 10.908 3.775 -7.627 1.00 91.31 85 VAL A N 1
ATOM 648 C CA . VAL A 1 85 ? 11.606 5.059 -7.446 1.00 91.31 85 VAL A CA 1
ATOM 649 C C . VAL A 1 85 ? 10.889 6.178 -8.208 1.00 91.31 85 VAL A C 1
ATOM 651 O O . VAL A 1 85 ? 10.671 7.255 -7.647 1.00 91.31 85 VAL A O 1
ATOM 654 N N . LEU A 1 86 ? 10.453 5.923 -9.449 1.00 90.88 86 LEU A N 1
ATOM 655 C CA . LEU A 1 86 ? 9.646 6.881 -10.212 1.00 90.88 86 LEU A CA 1
ATOM 656 C C . LEU A 1 86 ? 8.274 7.084 -9.577 1.00 90.88 86 LEU A C 1
ATOM 658 O O . LEU A 1 86 ? 7.813 8.220 -9.448 1.00 90.88 86 LEU A O 1
ATOM 662 N N . TYR A 1 87 ? 7.623 5.994 -9.167 1.00 91.50 87 TYR A N 1
ATOM 663 C CA . TYR A 1 87 ? 6.314 6.062 -8.529 1.00 91.50 87 TYR A CA 1
ATOM 664 C C . TYR A 1 87 ? 6.356 6.923 -7.258 1.00 91.50 87 TYR A C 1
ATOM 666 O O . TYR A 1 87 ? 5.612 7.896 -7.136 1.00 91.50 87 TYR A O 1
ATOM 674 N N . SER A 1 88 ? 7.272 6.633 -6.340 1.00 85.75 88 SER A N 1
ATOM 675 C CA . SER A 1 88 ? 7.447 7.339 -5.068 1.00 85.75 88 SER A CA 1
ATOM 676 C C . SER A 1 88 ? 7.826 8.817 -5.255 1.00 85.75 88 SER A C 1
ATOM 678 O O . SER A 1 88 ? 7.350 9.691 -4.507 1.00 85.75 88 SER A O 1
ATOM 680 N N . ALA A 1 89 ? 8.643 9.118 -6.271 1.00 84.19 89 ALA A N 1
ATOM 681 C CA . ALA A 1 89 ? 9.040 10.479 -6.619 1.00 84.19 89 ALA A CA 1
ATOM 682 C C . ALA A 1 89 ? 7.884 11.299 -7.211 1.00 84.19 89 ALA A C 1
ATOM 684 O O . ALA A 1 89 ? 7.641 12.418 -6.754 1.00 84.19 89 ALA A O 1
ATOM 685 N N . PHE A 1 90 ? 7.169 10.742 -8.194 1.00 86.06 90 PHE A N 1
ATOM 686 C CA . PHE A 1 90 ? 6.314 11.513 -9.103 1.00 86.06 90 PHE A CA 1
ATOM 687 C C . PHE A 1 90 ? 4.827 11.159 -9.043 1.00 86.06 90 PHE A C 1
ATOM 689 O O . PHE A 1 90 ? 3.998 12.018 -9.309 1.00 86.06 90 PHE A O 1
ATOM 696 N N . TYR A 1 91 ? 4.449 9.937 -8.677 1.00 88.25 91 TYR A N 1
ATOM 697 C CA . TYR A 1 91 ? 3.065 9.462 -8.833 1.00 88.25 91 TYR A CA 1
ATOM 698 C C . TYR A 1 91 ? 2.344 9.204 -7.511 1.00 88.25 91 TYR A C 1
ATOM 700 O O . TYR A 1 91 ? 1.142 9.440 -7.410 1.00 88.25 91 TYR A O 1
ATOM 708 N N . HIS A 1 92 ? 3.065 8.831 -6.455 1.00 83.69 92 HIS A N 1
ATOM 709 C CA . HIS A 1 92 ? 2.513 8.722 -5.107 1.00 83.69 92 HIS A CA 1
ATOM 710 C C . HIS A 1 92 ? 1.832 10.025 -4.623 1.00 83.69 92 HIS A C 1
ATOM 712 O O . HIS A 1 92 ? 0.757 9.955 -4.018 1.00 83.69 92 HIS A O 1
ATOM 718 N N . PRO A 1 93 ? 2.377 11.240 -4.866 1.00 80.38 93 PRO A N 1
ATOM 719 C CA . PRO A 1 93 ? 1.693 12.469 -4.463 1.00 80.38 93 PRO A CA 1
ATOM 720 C C . PRO A 1 93 ? 0.456 12.798 -5.313 1.00 80.38 93 PRO A C 1
ATOM 722 O O . PRO A 1 93 ? -0.356 13.594 -4.856 1.00 80.38 93 PRO A O 1
ATOM 725 N N . LEU A 1 94 ? 0.292 12.184 -6.492 1.00 81.12 94 LEU A N 1
ATOM 726 C CA . LEU A 1 94 ? -0.889 12.343 -7.353 1.00 81.12 94 LEU A CA 1
ATOM 727 C C . LEU A 1 94 ? -2.079 11.471 -6.918 1.00 81.12 94 LEU A C 1
ATOM 729 O O . LEU A 1 94 ? -3.148 11.573 -7.514 1.00 81.12 94 LEU A O 1
ATOM 733 N N . GLY A 1 95 ? -1.890 10.616 -5.907 1.00 77.25 95 GLY A N 1
ATOM 734 C CA . GLY A 1 95 ? -2.931 9.778 -5.319 1.00 77.25 95 GLY A CA 1
ATOM 735 C C . GLY A 1 95 ? -3.550 10.346 -4.033 1.00 77.25 95 GLY A C 1
ATOM 736 O O . GLY A 1 95 ? -2.924 11.140 -3.310 1.00 77.25 95 GLY A O 1
ATOM 737 N N . GLY A 1 96 ? -4.751 9.864 -3.710 1.00 75.06 96 GLY A N 1
ATOM 738 C CA . GLY A 1 96 ? -5.476 10.137 -2.467 1.00 75.06 96 GLY A CA 1
ATOM 739 C C . GLY A 1 96 ? -6.004 11.572 -2.421 1.00 75.06 96 GLY A C 1
ATOM 740 O O . GLY A 1 96 ? -6.823 11.972 -3.239 1.00 75.06 96 GLY A O 1
ATOM 741 N N . GLU A 1 97 ? -5.495 12.373 -1.483 1.00 72.62 97 GLU A N 1
ATOM 742 C CA . GLU A 1 97 ? -5.922 13.759 -1.199 1.00 72.62 97 GLU A CA 1
ATOM 743 C C . GLU A 1 97 ?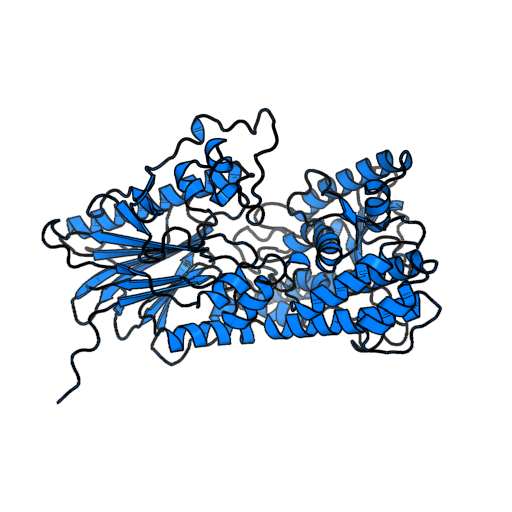 -5.452 14.825 -2.220 1.00 72.62 97 GLU A C 1
ATOM 745 O O . GLU A 1 97 ? -5.456 16.024 -1.906 1.00 72.62 97 GLU A O 1
ATOM 750 N N . ALA A 1 98 ? -4.961 14.417 -3.395 1.00 79.31 98 ALA A N 1
ATOM 751 C CA . ALA A 1 98 ? -4.515 15.342 -4.441 1.00 79.31 98 ALA A CA 1
ATOM 752 C C . ALA A 1 98 ? -5.699 16.154 -4.996 1.00 79.31 98 ALA A C 1
ATOM 754 O O . ALA A 1 98 ? -6.819 15.654 -5.023 1.00 79.31 98 ALA A O 1
ATOM 755 N N . ARG A 1 99 ? -5.478 17.405 -5.424 1.00 81.50 99 ARG A N 1
ATOM 756 C CA . ARG A 1 99 ? -6.524 18.356 -5.865 1.00 81.50 99 ARG A CA 1
ATOM 757 C C . ARG A 1 99 ? -6.034 19.263 -6.989 1.00 81.50 99 ARG A C 1
ATOM 759 O O . ARG A 1 99 ? -4.833 19.494 -7.119 1.00 81.50 99 ARG A O 1
ATOM 766 N N . LEU A 1 100 ? -6.966 19.831 -7.758 1.00 80.25 100 LEU A N 1
ATOM 767 C CA . LEU A 1 100 ? -6.676 20.862 -8.762 1.00 80.25 100 LEU A CA 1
ATOM 768 C C . LEU A 1 100 ? -6.946 22.283 -8.243 1.00 80.25 100 LEU A C 1
ATOM 770 O O . LEU A 1 100 ? -8.069 22.618 -7.875 1.00 80.25 100 LEU A O 1
ATOM 774 N N . GLY A 1 101 ? -5.949 23.161 -8.364 1.00 71.69 101 GLY A N 1
ATOM 775 C CA . GLY A 1 101 ? -6.045 24.592 -8.069 1.00 71.69 101 GLY A CA 1
ATOM 776 C C . GLY A 1 101 ? -6.095 24.935 -6.575 1.00 71.69 101 GLY A C 1
ATOM 777 O O . GLY A 1 101 ? -5.804 24.104 -5.724 1.00 71.69 101 GLY A O 1
ATOM 778 N N . LEU A 1 102 ? -6.479 26.181 -6.273 1.00 60.28 102 LEU A N 1
ATOM 779 C CA . LEU A 1 102 ? -6.588 26.745 -4.916 1.00 60.28 102 LEU A CA 1
ATOM 780 C C . LEU A 1 102 ? -7.882 26.323 -4.187 1.00 60.28 102 LEU A C 1
ATOM 782 O O . LEU A 1 102 ? -8.480 27.130 -3.481 1.00 60.28 102 LEU A O 1
ATOM 786 N N . VAL A 1 103 ? -8.362 25.095 -4.402 1.00 61.69 103 VAL A N 1
ATOM 787 C CA . VAL A 1 103 ? -9.468 24.552 -3.593 1.00 61.69 103 VAL A CA 1
ATOM 788 C C . VAL A 1 103 ? -8.970 24.440 -2.154 1.00 61.69 103 VAL A C 1
ATOM 790 O O . VAL A 1 103 ? -7.850 23.965 -1.937 1.00 61.69 103 VAL A O 1
ATOM 793 N N . ALA A 1 104 ? -9.747 24.926 -1.181 1.00 57.88 104 ALA A N 1
ATOM 794 C CA . ALA A 1 104 ? -9.261 24.992 0.188 1.00 57.88 104 ALA A CA 1
ATOM 795 C C . ALA A 1 104 ? -8.980 23.572 0.728 1.00 57.88 104 ALA A C 1
ATOM 797 O O . ALA A 1 104 ? -9.701 22.619 0.413 1.00 57.88 104 ALA A O 1
ATOM 798 N N . PRO A 1 105 ? -7.932 23.387 1.545 1.00 53.31 105 PRO A N 1
ATOM 799 C CA . PRO A 1 105 ? -7.665 22.124 2.221 1.00 53.31 105 PRO A CA 1
ATOM 800 C C . PRO A 1 105 ? -8.896 21.668 3.016 1.00 53.31 105 PRO A C 1
ATOM 802 O O . PRO A 1 105 ? -9.414 22.405 3.846 1.00 53.31 105 PRO A O 1
ATOM 805 N N . GLY A 1 106 ? -9.366 20.453 2.740 1.00 54.47 106 GLY A N 1
ATOM 806 C CA . GLY A 1 106 ? -10.612 19.898 3.289 1.00 54.47 106 GLY A CA 1
ATOM 807 C C . GLY A 1 106 ? -11.821 19.951 2.345 1.00 54.47 106 GLY A C 1
ATOM 808 O O . GLY A 1 106 ? -12.759 19.193 2.555 1.00 54.47 106 GLY A O 1
ATOM 809 N N . GLU A 1 107 ? -11.776 20.731 1.260 1.00 59.28 107 GLU A N 1
ATOM 810 C CA . GLU A 1 107 ? -12.869 20.794 0.279 1.00 59.28 107 GLU A CA 1
ATOM 811 C C . GLU A 1 107 ? -12.683 19.761 -0.859 1.00 59.28 107 GLU A C 1
ATOM 813 O O . GLU A 1 107 ? -11.582 19.667 -1.422 1.00 59.28 107 GLU A O 1
ATOM 818 N N . PRO A 1 108 ? -13.717 18.958 -1.191 1.00 62.31 108 PRO A N 1
ATOM 819 C CA . PRO A 1 108 ? -13.699 18.010 -2.310 1.00 62.31 108 PRO A CA 1
ATOM 820 C C . PRO A 1 108 ? -13.713 18.723 -3.686 1.00 62.31 108 PRO A C 1
ATOM 822 O O . PRO A 1 108 ? -14.077 19.898 -3.762 1.00 62.31 108 PRO A O 1
ATOM 825 N N . PRO A 1 109 ? -13.323 18.042 -4.786 1.00 66.19 109 PRO A N 1
ATOM 826 C CA . PRO A 1 109 ? -13.053 16.611 -4.888 1.00 66.19 109 PRO A CA 1
ATOM 827 C C . PRO A 1 109 ? -11.577 16.301 -4.639 1.00 66.19 109 PRO A C 1
ATOM 829 O O . PRO A 1 109 ? -10.679 16.985 -5.139 1.00 66.19 109 PRO A O 1
ATOM 832 N N . ASN A 1 110 ? -11.326 15.223 -3.902 1.00 74.69 110 ASN A N 1
ATOM 833 C CA . ASN A 1 110 ? -10.022 14.576 -3.936 1.00 74.69 110 ASN A CA 1
ATOM 834 C C . ASN A 1 110 ? -9.914 13.829 -5.271 1.00 74.69 110 ASN A C 1
ATOM 836 O O . ASN A 1 110 ? -10.862 13.182 -5.697 1.00 74.69 110 ASN A O 1
ATOM 840 N N . LEU A 1 111 ? -8.766 13.910 -5.940 1.00 76.19 111 LEU A N 1
ATOM 841 C CA . LEU A 1 111 ? -8.545 13.241 -7.225 1.00 76.19 111 LEU A CA 1
ATOM 842 C C . LEU A 1 111 ? -8.424 11.715 -7.084 1.00 76.19 111 LEU A C 1
ATOM 844 O O . LEU A 1 111 ? -8.375 11.025 -8.104 1.00 76.19 111 LEU A O 1
ATOM 848 N N . GLU A 1 112 ? -8.382 11.197 -5.851 1.00 76.69 112 GLU A N 1
ATOM 849 C CA . GLU A 1 112 ? -8.290 9.773 -5.518 1.00 76.69 112 GLU A CA 1
ATOM 850 C C . GLU A 1 112 ? -7.177 9.095 -6.335 1.00 76.69 112 GLU A C 1
ATOM 852 O O . GLU A 1 112 ? -6.022 9.519 -6.279 1.00 76.69 112 GLU A O 1
ATOM 857 N N . SER A 1 113 ? -7.496 8.064 -7.117 1.00 77.44 113 SER A N 1
ATOM 858 C CA . SER A 1 113 ? -6.550 7.356 -7.986 1.00 77.44 113 SER A CA 1
ATOM 859 C C . SER A 1 113 ? -6.509 7.887 -9.424 1.00 77.44 113 SER A C 1
ATOM 861 O O . SER A 1 113 ? -5.776 7.333 -10.234 1.00 77.44 113 SER A O 1
ATOM 863 N N . THR A 1 114 ? -7.244 8.950 -9.772 1.00 84.88 114 THR A N 1
ATOM 864 C CA . THR A 1 114 ? -7.508 9.344 -11.173 1.00 84.88 114 THR A CA 1
ATOM 865 C C . THR A 1 114 ? -6.230 9.614 -11.977 1.00 84.88 114 THR A C 1
ATOM 867 O O . THR A 1 114 ? -5.963 8.938 -12.969 1.00 84.88 114 THR A O 1
ATOM 870 N N . LEU A 1 115 ? -5.399 10.575 -11.548 1.00 88.12 115 LEU A N 1
ATOM 871 C CA . LEU A 1 115 ? -4.152 10.913 -12.255 1.00 88.12 115 LEU A CA 1
ATOM 872 C C . LEU A 1 115 ? -3.046 9.881 -12.007 1.00 88.12 115 LEU A C 1
ATOM 874 O O . LEU A 1 115 ? -2.251 9.596 -12.900 1.00 88.12 115 LEU A O 1
ATOM 878 N N . ARG A 1 116 ? -3.016 9.282 -10.810 1.00 88.31 116 ARG A N 1
ATOM 879 C CA . ARG A 1 116 ? -2.100 8.184 -10.466 1.00 88.31 116 ARG A CA 1
ATOM 880 C C . ARG A 1 116 ? -2.312 6.960 -11.372 1.00 88.31 116 ARG A C 1
ATOM 882 O O . ARG A 1 116 ? -1.342 6.317 -11.770 1.00 88.31 116 ARG A O 1
ATOM 889 N N . GLY A 1 117 ? -3.560 6.680 -11.741 1.00 89.88 117 GLY A N 1
ATOM 890 C CA . GLY A 1 117 ? -3.958 5.579 -12.614 1.00 89.88 117 GLY A CA 1
ATOM 891 C C . GLY A 1 117 ? -3.368 5.667 -14.019 1.00 89.88 117 GLY A C 1
ATOM 892 O O . GLY A 1 117 ? -3.145 4.633 -14.634 1.00 89.88 117 GLY A O 1
ATOM 893 N N . LEU A 1 118 ? -3.007 6.862 -14.504 1.00 92.56 118 LEU A N 1
ATOM 894 C CA . LEU A 1 118 ? -2.304 7.008 -15.784 1.00 92.56 118 LEU A CA 1
ATOM 895 C C . LEU A 1 118 ? -0.952 6.283 -15.776 1.00 92.56 118 LEU A C 1
ATOM 897 O O . LEU A 1 118 ? -0.576 5.663 -16.767 1.00 92.56 118 LEU A O 1
ATOM 901 N N . PHE A 1 119 ? -0.224 6.322 -14.659 1.00 94.38 119 PHE A N 1
ATOM 902 C CA . PHE A 1 119 ? 1.046 5.607 -14.532 1.00 94.38 119 PHE A CA 1
ATOM 903 C C . PHE A 1 119 ? 0.838 4.116 -14.278 1.00 94.38 119 PHE A C 1
ATOM 905 O O . PHE A 1 119 ? 1.511 3.301 -14.903 1.00 94.38 119 PHE A O 1
ATOM 912 N N . LEU A 1 120 ? -0.095 3.763 -13.392 1.00 92.25 120 LEU A N 1
ATOM 913 C CA . LEU A 1 120 ? -0.282 2.381 -12.941 1.00 92.25 120 LEU A CA 1
ATOM 914 C C . LEU A 1 120 ? -1.033 1.507 -13.956 1.00 92.25 120 LEU A C 1
ATOM 916 O O . LEU A 1 120 ? -0.683 0.349 -14.133 1.00 92.25 120 LEU A O 1
ATOM 920 N N . ARG A 1 121 ? -2.043 2.058 -14.639 1.00 91.00 121 ARG A N 1
ATOM 921 C CA . ARG A 1 121 ? -3.062 1.290 -15.376 1.00 91.00 121 ARG A CA 1
ATOM 922 C C . ARG A 1 121 ? -3.127 1.594 -16.881 1.00 91.00 121 ARG A C 1
ATOM 924 O O . ARG A 1 121 ? -4.058 1.153 -17.552 1.00 91.00 121 ARG A O 1
ATOM 931 N N . SER A 1 122 ? -2.169 2.347 -17.432 1.00 93.62 122 SER A N 1
ATOM 932 C CA . SER A 1 122 ? -2.003 2.425 -18.895 1.00 93.62 122 SER A CA 1
ATOM 933 C C . SER A 1 122 ? -1.530 1.074 -19.436 1.00 93.62 122 SER A C 1
ATOM 935 O O . SER A 1 122 ? -0.688 0.420 -18.821 1.00 93.62 122 SER A O 1
ATOM 937 N N . THR A 1 123 ? -2.073 0.648 -20.574 1.00 94.00 123 THR A N 1
ATOM 938 C CA . THR A 1 123 ? -1.915 -0.723 -21.093 1.00 94.00 123 THR A CA 1
ATOM 939 C C . THR A 1 123 ? -1.739 -0.739 -22.611 1.00 94.00 123 THR A C 1
ATOM 941 O O . THR A 1 123 ? -1.680 0.316 -23.228 1.00 94.00 123 THR A O 1
ATOM 944 N N . LEU A 1 124 ? -1.600 -1.910 -23.225 1.00 93.38 124 LEU A N 1
ATOM 945 C CA . LEU A 1 124 ? -1.578 -2.067 -24.682 1.00 93.38 124 LEU A CA 1
ATOM 946 C C . LEU A 1 124 ? -2.985 -2.292 -25.229 1.00 93.38 124 LEU A C 1
ATOM 948 O O . LEU A 1 124 ? -3.846 -2.822 -24.530 1.00 93.38 124 LEU A O 1
ATOM 952 N N . ALA A 1 125 ? -3.196 -1.931 -26.496 1.00 90.69 125 ALA A N 1
ATOM 953 C CA . ALA A 1 125 ? -4.442 -2.242 -27.195 1.00 90.69 125 ALA A CA 1
ATOM 954 C C . ALA A 1 125 ? -4.730 -3.754 -27.230 1.00 90.69 125 ALA A C 1
ATOM 956 O O . ALA A 1 125 ? -5.870 -4.174 -27.045 1.00 90.69 125 ALA A O 1
ATOM 957 N N . ASP A 1 126 ? -3.686 -4.556 -27.419 1.00 89.81 126 ASP A N 1
ATOM 958 C CA . ASP A 1 126 ? -3.662 -6.001 -27.243 1.00 89.81 126 ASP A CA 1
ATOM 959 C C . ASP A 1 126 ? -2.580 -6.364 -26.204 1.00 89.81 126 ASP A C 1
ATOM 961 O O . ASP A 1 126 ? -1.385 -6.344 -26.524 1.00 89.81 126 ASP A O 1
ATOM 965 N N . PRO A 1 127 ? -2.971 -6.718 -24.963 1.00 84.81 127 PRO A N 1
ATOM 966 C CA . PRO A 1 127 ? -2.043 -7.137 -23.909 1.00 84.81 127 PRO A CA 1
ATOM 967 C C . PRO A 1 127 ? -1.249 -8.414 -24.229 1.00 84.81 127 PRO A C 1
ATOM 969 O O . PRO A 1 127 ? -0.259 -8.710 -23.561 1.00 84.81 127 PRO A O 1
ATOM 972 N N . SER A 1 128 ? -1.668 -9.199 -25.229 1.00 82.62 128 SER A N 1
ATOM 973 C CA . SER A 1 128 ? -1.016 -10.462 -25.599 1.00 82.62 128 SER A CA 1
ATOM 974 C C . SER A 1 128 ? 0.151 -10.293 -26.585 1.00 82.62 128 SER A C 1
ATOM 976 O O . SER A 1 128 ? 0.966 -11.215 -26.762 1.00 82.62 128 SER A O 1
ATOM 978 N N . ALA A 1 129 ? 0.265 -9.110 -27.191 1.00 86.44 129 ALA A N 1
ATOM 979 C CA . ALA A 1 129 ? 1.265 -8.760 -28.189 1.00 86.44 129 ALA A CA 1
ATOM 980 C C . ALA A 1 129 ? 2.235 -7.678 -27.666 1.00 86.44 129 ALA A C 1
ATOM 982 O O . ALA A 1 129 ? 1.868 -6.890 -26.798 1.00 86.44 129 ALA A O 1
ATOM 983 N N . PRO A 1 130 ? 3.483 -7.613 -28.170 1.00 87.88 130 PRO A N 1
ATOM 984 C CA . PRO A 1 130 ? 4.410 -6.535 -27.821 1.00 87.88 130 PRO A CA 1
ATOM 985 C C . PRO A 1 130 ? 3.943 -5.174 -28.374 1.00 87.88 130 PRO A C 1
ATOM 987 O O . PRO A 1 130 ? 3.128 -5.140 -29.309 1.00 87.88 130 PRO A O 1
ATOM 990 N N . PRO A 1 131 ? 4.458 -4.053 -27.833 1.00 91.94 131 PRO A N 1
ATOM 991 C CA . PRO A 1 131 ? 4.178 -2.727 -28.373 1.00 91.94 131 PRO A CA 1
ATOM 992 C C . PRO A 1 131 ? 4.652 -2.621 -29.823 1.00 91.94 131 PRO A C 1
ATOM 994 O O . PRO A 1 131 ? 5.755 -3.038 -30.166 1.00 91.94 131 PRO A O 1
ATOM 997 N N . SER A 1 132 ? 3.814 -2.057 -30.686 1.00 90.31 132 SER A N 1
ATOM 998 C CA . SER A 1 132 ? 4.140 -1.793 -32.092 1.00 90.31 132 SER A CA 1
ATOM 999 C C . SER A 1 132 ? 3.234 -0.687 -32.639 1.00 90.31 132 SER A C 1
ATOM 1001 O O . SER A 1 132 ? 2.229 -0.363 -32.007 1.00 90.31 132 SER A O 1
ATOM 1003 N N . PRO A 1 133 ? 3.492 -0.131 -33.836 1.00 88.62 133 PRO A N 1
ATOM 1004 C CA . PRO A 1 133 ? 2.570 0.828 -34.450 1.00 88.62 133 PRO A CA 1
ATOM 1005 C C . PRO A 1 133 ? 1.136 0.292 -34.618 1.00 88.62 133 PRO A C 1
ATOM 1007 O O . PRO A 1 133 ? 0.182 1.063 -34.607 1.00 88.62 133 PRO A O 1
ATOM 1010 N N . THR A 1 134 ? 0.974 -1.030 -34.754 1.00 91.00 134 THR A N 1
ATOM 1011 C CA . THR A 1 134 ? -0.329 -1.714 -34.828 1.00 91.00 134 THR A CA 1
ATOM 1012 C C . THR A 1 134 ? -0.874 -2.159 -33.470 1.00 91.00 134 THR A C 1
ATOM 1014 O O . THR A 1 134 ? -2.034 -2.546 -33.386 1.00 91.00 134 THR A O 1
ATOM 1017 N N . ASN A 1 135 ? -0.059 -2.101 -32.416 1.00 93.19 135 ASN A N 1
ATOM 1018 C CA . ASN A 1 135 ? -0.438 -2.378 -31.034 1.00 93.19 135 ASN A CA 1
ATOM 1019 C C . ASN A 1 135 ? 0.066 -1.241 -30.121 1.00 93.19 135 ASN A C 1
ATOM 1021 O O . ASN A 1 135 ? 1.050 -1.425 -29.396 1.00 93.19 135 ASN A O 1
ATOM 1025 N N . PRO A 1 136 ? -0.526 -0.036 -30.226 1.00 93.69 136 PRO A N 1
ATOM 1026 C CA . PRO A 1 136 ? -0.071 1.126 -29.475 1.00 93.69 136 PRO A CA 1
ATOM 1027 C C . PRO A 1 136 ? -0.447 1.018 -27.995 1.00 93.69 136 PRO A C 1
ATOM 1029 O O . PRO A 1 136 ? -1.361 0.278 -27.611 1.00 93.69 136 PRO A O 1
ATOM 1032 N N . TRP A 1 137 ? 0.215 1.824 -27.167 1.00 94.88 137 TRP A N 1
ATOM 1033 C CA . TRP A 1 137 ? -0.210 2.008 -25.789 1.00 94.88 137 TRP A CA 1
ATOM 1034 C C . TRP A 1 137 ? -1.516 2.799 -25.732 1.00 94.88 137 TRP A C 1
ATOM 1036 O O . TRP A 1 137 ? -1.758 3.733 -26.495 1.00 94.88 137 TRP A O 1
ATOM 1046 N N . GLN A 1 138 ? -2.356 2.429 -24.783 1.00 94.56 138 GLN A N 1
ATOM 1047 C CA . GLN A 1 138 ? -3.612 3.064 -24.452 1.00 94.56 138 GLN A CA 1
ATOM 1048 C C . GLN A 1 138 ? -3.509 3.686 -23.065 1.00 94.56 138 GLN A C 1
ATOM 1050 O O . GLN A 1 138 ? -2.967 3.092 -22.126 1.00 94.56 138 GLN A O 1
ATOM 1055 N N . SER A 1 139 ? -4.058 4.893 -22.952 1.00 92.38 139 SER A N 1
ATOM 1056 C CA . SER A 1 139 ? -4.234 5.553 -21.663 1.00 92.38 139 SER A CA 1
ATOM 1057 C C . SER A 1 139 ? -5.167 4.721 -20.782 1.00 92.38 139 SER A C 1
ATOM 1059 O O . SER A 1 139 ? -5.965 3.937 -21.296 1.00 92.38 139 SER A O 1
ATOM 1061 N N . PHE A 1 140 ? -5.073 4.908 -19.465 1.00 91.12 140 PHE A N 1
ATOM 1062 C CA . PHE A 1 140 ? -5.859 4.222 -18.436 1.00 91.12 140 PHE A CA 1
ATOM 1063 C C . PHE A 1 140 ? -7.336 3.993 -18.852 1.00 91.12 140 PHE A C 1
ATOM 1065 O O . PHE A 1 140 ? -8.138 4.928 -18.783 1.00 91.12 140 PHE A O 1
ATOM 1072 N N . PRO A 1 141 ? -7.742 2.754 -19.218 1.00 89.25 141 PRO A N 1
ATOM 1073 C CA . PRO A 1 141 ? -9.095 2.485 -19.724 1.00 89.25 141 PRO A CA 1
ATOM 1074 C C . PRO A 1 141 ? -10.215 2.804 -18.721 1.00 89.25 141 PRO A C 1
ATOM 1076 O O . PRO A 1 141 ? -11.326 3.153 -19.110 1.00 89.25 141 PRO A O 1
ATOM 1079 N N . GLY A 1 142 ? -9.918 2.724 -17.420 1.00 87.56 142 GLY A N 1
ATOM 1080 C CA . GLY A 1 142 ? -10.844 3.043 -16.329 1.00 87.56 142 GLY A CA 1
ATOM 1081 C C . GLY A 1 142 ? -10.879 4.519 -15.922 1.00 87.56 142 GLY A C 1
ATOM 1082 O O . GLY A 1 142 ? -11.467 4.834 -14.888 1.00 87.56 142 GLY A O 1
ATOM 1083 N N . PHE A 1 143 ? -10.264 5.428 -16.689 1.00 90.50 143 PHE A N 1
ATOM 1084 C CA . PHE A 1 143 ? -10.143 6.840 -16.311 1.00 90.50 143 PHE A CA 1
ATOM 1085 C C . PHE A 1 143 ? -11.495 7.512 -16.043 1.00 90.50 143 PHE A C 1
ATOM 1087 O O . PHE A 1 143 ? -11.640 8.213 -15.048 1.00 90.50 143 PHE A O 1
ATOM 1094 N N . GLU A 1 144 ? -12.503 7.278 -16.887 1.00 90.62 144 GLU A N 1
ATOM 1095 C CA . GLU A 1 144 ? -13.827 7.893 -16.710 1.00 90.62 144 GLU A CA 1
ATOM 1096 C C . GLU A 1 144 ? -14.577 7.348 -15.488 1.00 90.62 144 GLU A C 1
ATOM 1098 O O . GLU A 1 144 ? -15.280 8.104 -14.821 1.00 90.62 144 GLU A O 1
ATOM 1103 N N . ALA A 1 145 ? -14.399 6.065 -15.156 1.00 86.50 145 ALA A N 1
ATOM 1104 C CA . ALA A 1 145 ? -14.967 5.482 -13.942 1.00 86.50 145 ALA A CA 1
ATOM 1105 C C . ALA A 1 145 ? -14.302 6.077 -12.692 1.00 86.50 145 ALA A C 1
ATOM 1107 O O . ALA A 1 145 ? -14.996 6.579 -11.814 1.00 86.50 145 ALA A O 1
ATOM 1108 N N . ALA A 1 146 ? -12.966 6.150 -12.674 1.00 83.62 146 ALA A N 1
ATOM 1109 C CA . ALA A 1 146 ? -12.219 6.790 -11.590 1.00 83.62 146 ALA A CA 1
ATOM 1110 C C . ALA A 1 146 ? -12.586 8.278 -11.433 1.00 83.62 146 ALA A C 1
ATOM 1112 O O . ALA A 1 146 ? -12.767 8.767 -10.319 1.00 83.62 146 ALA A O 1
ATOM 1113 N N . LEU A 1 147 ? -12.768 8.990 -12.552 1.00 87.19 147 LEU A N 1
ATOM 1114 C CA . LEU A 1 147 ? -13.233 10.374 -12.559 1.00 87.19 147 LEU A CA 1
ATOM 1115 C C . LEU A 1 147 ? -14.664 10.489 -12.022 1.00 87.19 147 LEU A C 1
ATOM 1117 O O . LEU A 1 147 ? -14.988 11.455 -11.342 1.00 87.19 147 LEU A O 1
ATOM 1121 N N . GLN A 1 148 ? -15.543 9.535 -12.320 1.00 85.12 148 GLN A N 1
ATOM 1122 C CA . GLN A 1 148 ? -16.880 9.519 -11.740 1.00 85.12 148 GLN A CA 1
ATOM 1123 C C . GLN A 1 148 ? -16.822 9.285 -10.229 1.00 85.12 148 GLN A C 1
ATOM 1125 O O . GLN A 1 148 ? -17.517 9.981 -9.486 1.00 85.12 148 GLN A O 1
ATOM 1130 N N . ASP A 1 149 ? -15.991 8.356 -9.767 1.00 78.19 149 ASP A N 1
ATOM 1131 C CA . ASP A 1 149 ? -15.862 8.021 -8.352 1.00 78.19 149 ASP A CA 1
ATOM 1132 C C . ASP A 1 149 ? -15.324 9.180 -7.516 1.00 78.19 149 ASP A C 1
ATOM 1134 O O . ASP A 1 149 ? -15.970 9.537 -6.527 1.00 78.19 149 ASP A O 1
ATOM 1138 N N . ALA A 1 150 ? -14.255 9.833 -7.984 1.00 77.88 150 ALA A N 1
ATOM 1139 C CA . ALA A 1 150 ? -13.625 10.987 -7.337 1.00 77.88 150 ALA A CA 1
ATOM 1140 C C . ALA A 1 150 ? -14.586 12.166 -7.104 1.00 77.88 150 ALA A C 1
ATOM 1142 O O . ALA A 1 150 ? -14.392 12.982 -6.205 1.00 77.88 150 ALA A O 1
ATOM 1143 N N . PHE A 1 151 ? -15.630 12.274 -7.928 1.00 79.75 151 PHE A N 1
ATOM 1144 C CA . PHE A 1 151 ? -16.639 13.322 -7.806 1.00 79.75 151 PHE A CA 1
ATOM 1145 C C . PHE A 1 151 ? -17.903 12.842 -7.087 1.00 79.75 151 PHE A C 1
ATOM 1147 O O . PHE A 1 151 ? -18.559 13.648 -6.432 1.00 79.75 151 PHE A O 1
ATOM 1154 N N . SER A 1 152 ? -18.205 11.541 -7.117 1.00 71.62 152 SER A N 1
ATOM 1155 C CA . SER A 1 152 ? -19.354 10.949 -6.412 1.00 71.62 152 SER A CA 1
ATOM 1156 C C . SER A 1 152 ? -19.171 10.933 -4.889 1.00 71.62 152 SER A C 1
ATOM 1158 O O . SER A 1 152 ? -20.155 10.943 -4.155 1.00 71.62 152 SER A O 1
ATOM 1160 N N . SER A 1 153 ? -17.925 10.925 -4.403 1.00 56.09 153 SER A N 1
ATOM 1161 C CA . SER A 1 153 ? -17.562 11.023 -2.980 1.00 56.09 153 SER A CA 1
ATOM 1162 C C . SER A 1 153 ? -17.623 12.461 -2.424 1.00 56.09 153 SER A C 1
ATOM 1164 O O . SER A 1 153 ? -17.530 12.664 -1.213 1.00 56.09 153 SER A O 1
ATOM 1166 N N . SER A 1 154 ? -17.846 13.467 -3.282 1.00 58.47 154 SER A N 1
ATOM 1167 C CA . SER A 1 154 ? -17.975 14.887 -2.920 1.00 58.47 154 SER A CA 1
ATOM 1168 C C . SER A 1 154 ? -19.355 15.188 -2.332 1.00 58.47 154 SER A C 1
ATOM 1170 O O . SER A 1 154 ? -20.223 15.753 -2.998 1.00 58.47 154 SER A O 1
ATOM 1172 N N . SER A 1 155 ? -19.610 14.824 -1.080 1.00 48.41 155 SER A N 1
ATOM 1173 C CA . SER A 1 155 ? -20.866 15.188 -0.420 1.00 48.41 155 SER A CA 1
ATOM 1174 C C . SER A 1 155 ? -20.990 16.718 -0.261 1.00 48.41 155 SER A C 1
ATOM 1176 O O . SER A 1 155 ? -20.475 17.294 0.692 1.00 48.41 155 SER A O 1
ATOM 1178 N N . GLY A 1 156 ? -21.682 17.379 -1.198 1.00 53.41 156 GLY A N 1
ATOM 1179 C CA . GLY A 1 156 ? -22.442 18.617 -0.960 1.00 53.41 156 GLY A CA 1
ATOM 1180 C C . GLY A 1 156 ? -21.773 19.987 -1.167 1.00 53.41 156 GLY A C 1
ATOM 1181 O O . GLY A 1 156 ? -22.404 20.980 -0.821 1.00 53.41 156 GLY A O 1
ATOM 1182 N N . GLY A 1 157 ? -20.554 20.091 -1.714 1.00 61.25 157 GLY A N 1
ATOM 1183 C CA . GLY A 1 157 ? -19.816 21.375 -1.745 1.00 61.25 157 GLY A CA 1
ATOM 1184 C C . GLY A 1 157 ? -19.716 22.126 -3.084 1.00 61.25 157 GLY A C 1
ATOM 1185 O O . GLY A 1 157 ? -19.479 23.333 -3.084 1.00 61.25 157 GLY A O 1
ATOM 1186 N N . LEU A 1 158 ? -19.863 21.455 -4.232 1.00 73.12 158 LEU A N 1
ATOM 1187 C CA . LEU A 1 158 ? -19.565 22.043 -5.549 1.00 73.12 158 LEU A CA 1
ATOM 1188 C C . LEU A 1 158 ? -20.835 22.334 -6.349 1.00 73.12 158 LEU A C 1
ATOM 1190 O O . LEU A 1 158 ? -21.762 21.528 -6.381 1.00 73.12 158 LEU A O 1
ATOM 1194 N N . SER A 1 159 ? -20.855 23.463 -7.064 1.00 81.81 159 SER A N 1
ATOM 1195 C CA . SER A 1 159 ? -21.866 23.689 -8.098 1.00 81.81 159 SER A CA 1
ATOM 1196 C C . SER A 1 159 ? -21.633 22.748 -9.285 1.00 81.81 159 SER A C 1
ATOM 1198 O O . SER A 1 159 ? -20.489 22.427 -9.621 1.00 81.81 159 SER A O 1
ATOM 1200 N N . ALA A 1 160 ? -22.710 22.359 -9.971 1.00 83.69 160 ALA A N 1
ATOM 1201 C CA . ALA A 1 160 ? -22.633 21.505 -11.159 1.00 83.69 160 ALA A CA 1
ATOM 1202 C C . ALA A 1 160 ? -21.713 22.090 -12.252 1.00 83.69 160 ALA A C 1
ATOM 1204 O O . ALA A 1 160 ? -20.982 21.357 -12.916 1.00 83.69 160 ALA A O 1
ATOM 1205 N N . GLU A 1 161 ? -21.695 23.419 -12.407 1.00 85.25 161 GLU A N 1
ATOM 1206 C CA . GLU A 1 161 ? -20.801 24.117 -13.340 1.00 85.25 161 GLU A CA 1
ATOM 1207 C C . GLU A 1 161 ? -19.325 23.950 -12.960 1.00 85.25 161 GLU A C 1
ATOM 1209 O O . GLU A 1 161 ? -18.483 23.681 -13.820 1.00 85.25 161 GLU A O 1
ATOM 1214 N N . ARG A 1 162 ? -19.002 24.075 -11.666 1.00 83.31 162 ARG A N 1
ATOM 1215 C CA . ARG A 1 162 ? -17.630 23.933 -11.173 1.00 83.31 162 ARG A CA 1
ATOM 1216 C C . ARG A 1 162 ? -17.142 22.495 -11.291 1.00 83.31 162 ARG A C 1
ATOM 1218 O O . ARG A 1 162 ? -16.001 22.279 -11.697 1.00 83.31 162 ARG A O 1
ATOM 1225 N N . GLU A 1 163 ? -17.995 21.529 -10.972 1.00 85.12 163 GLU A N 1
ATOM 1226 C CA . GLU A 1 163 ? -17.712 20.111 -11.177 1.00 85.12 163 GLU A CA 1
ATOM 1227 C C . GLU A 1 163 ? -17.445 19.799 -12.658 1.00 85.12 163 GLU A C 1
ATOM 1229 O O . GLU A 1 163 ? -16.427 19.183 -12.983 1.00 85.12 163 GLU A O 1
ATOM 1234 N N . ALA A 1 164 ? -18.302 20.272 -13.568 1.00 87.06 164 ALA A N 1
ATOM 1235 C CA . ALA A 1 164 ? -18.128 20.061 -15.004 1.00 87.06 164 ALA A CA 1
ATOM 1236 C C . ALA A 1 164 ? -16.807 20.656 -15.524 1.00 87.06 164 ALA A C 1
ATOM 1238 O O . ALA A 1 164 ? -16.120 20.024 -16.331 1.00 87.06 164 ALA A O 1
ATOM 1239 N N . GLU A 1 165 ? -16.425 21.839 -15.038 1.00 88.06 165 GLU A N 1
ATOM 1240 C CA . GLU A 1 165 ? -15.153 22.477 -15.381 1.00 88.06 165 GLU A CA 1
ATOM 1241 C C . GLU A 1 165 ? -13.945 21.684 -14.860 1.00 88.06 165 GLU A C 1
ATOM 1243 O O . GLU A 1 165 ? -12.997 21.436 -15.607 1.00 88.06 165 GLU A O 1
ATOM 1248 N N . LEU A 1 166 ? -13.981 21.215 -13.608 1.00 86.56 166 LEU A N 1
ATOM 1249 C CA . LEU A 1 166 ? -12.903 20.396 -13.043 1.00 86.56 166 LEU A CA 1
ATOM 1250 C C . LEU A 1 166 ? -12.748 19.064 -13.789 1.00 86.56 166 LEU A C 1
ATOM 1252 O O . LEU A 1 166 ? -11.626 18.683 -14.126 1.00 86.56 166 LEU A O 1
ATOM 1256 N N . ARG A 1 167 ? -13.858 18.390 -14.117 1.00 88.81 167 ARG A N 1
ATOM 1257 C CA . ARG A 1 167 ? -13.849 17.166 -14.935 1.00 88.81 167 ARG A CA 1
ATOM 1258 C C . ARG A 1 167 ? -13.253 17.420 -16.320 1.00 88.81 167 ARG A C 1
ATOM 1260 O O . ARG A 1 167 ? -12.422 16.640 -16.782 1.00 88.81 167 ARG A O 1
ATOM 1267 N N . ARG A 1 168 ? -13.630 18.523 -16.979 1.00 90.81 168 ARG A N 1
ATOM 1268 C CA . ARG A 1 168 ? -13.067 18.920 -18.283 1.00 90.81 168 ARG A CA 1
ATOM 1269 C C . ARG A 1 168 ? -11.561 19.152 -18.191 1.00 90.81 168 ARG A C 1
ATOM 1271 O O . ARG A 1 168 ? -10.820 18.654 -19.035 1.00 90.81 168 ARG A O 1
ATOM 1278 N N . ARG A 1 169 ? -11.105 19.852 -17.151 1.00 89.44 169 ARG A N 1
ATOM 1279 C CA . ARG A 1 169 ? -9.682 20.117 -16.920 1.00 89.44 169 ARG A CA 1
ATOM 1280 C C . ARG A 1 169 ? -8.888 18.836 -16.660 1.00 89.44 169 ARG A C 1
ATOM 1282 O O . ARG A 1 169 ? -7.801 18.698 -17.208 1.00 89.44 169 ARG A O 1
ATOM 1289 N N . LEU A 1 170 ? -9.422 17.894 -15.879 1.00 89.88 170 LEU A N 1
ATOM 1290 C CA . LEU A 1 170 ? -8.773 16.599 -15.630 1.00 89.88 170 LEU A CA 1
ATOM 1291 C C . LEU A 1 170 ? -8.635 15.763 -16.900 1.00 89.88 170 LEU A C 1
ATOM 1293 O O . LEU A 1 170 ? -7.564 15.212 -17.136 1.00 89.88 170 LEU A O 1
ATOM 1297 N N . ARG A 1 171 ? -9.676 15.716 -17.740 1.00 92.88 171 ARG A N 1
ATOM 1298 C CA . ARG A 1 171 ? -9.594 15.071 -19.060 1.00 92.88 171 ARG A CA 1
ATOM 1299 C C . ARG A 1 171 ? -8.535 15.723 -19.941 1.00 92.88 171 ARG A C 1
ATOM 1301 O O . ARG A 1 171 ? -7.752 15.015 -20.560 1.00 92.88 171 ARG A O 1
ATOM 1308 N N . GLY A 1 172 ? -8.489 17.058 -19.963 1.00 92.31 172 GLY A N 1
ATOM 1309 C CA . GLY A 1 172 ? -7.451 17.808 -20.674 1.00 92.31 172 GLY A CA 1
ATOM 1310 C C . GLY A 1 172 ? -6.051 17.407 -20.213 1.00 92.31 172 GLY A C 1
ATOM 1311 O O . GLY A 1 172 ? -5.243 16.981 -21.025 1.00 92.31 172 GLY A O 1
ATOM 1312 N N . ILE A 1 173 ? -5.807 17.423 -18.897 1.00 91.69 173 ILE A N 1
ATOM 1313 C CA . ILE A 1 173 ? -4.525 17.002 -18.312 1.00 91.69 173 ILE A CA 1
ATOM 1314 C C . ILE A 1 173 ? -4.171 15.563 -18.707 1.00 91.69 173 ILE A C 1
ATOM 1316 O O . ILE A 1 173 ? -3.042 15.313 -19.114 1.00 91.69 173 ILE A O 1
ATOM 1320 N N . ALA A 1 174 ? -5.110 14.621 -18.591 1.00 91.75 174 ALA A N 1
ATOM 1321 C CA . ALA A 1 174 ? -4.860 13.218 -18.912 1.00 91.75 174 ALA A CA 1
ATOM 1322 C C . ALA A 1 174 ? -4.514 13.008 -20.394 1.00 91.75 174 ALA A C 1
ATOM 1324 O O . ALA A 1 174 ? -3.551 12.306 -20.706 1.00 91.75 174 ALA A O 1
ATOM 1325 N N . ASN A 1 175 ? -5.260 13.654 -21.294 1.00 91.75 175 ASN A N 1
ATOM 1326 C CA . ASN A 1 175 ? -5.027 13.586 -22.736 1.00 91.75 175 ASN A CA 1
ATOM 1327 C C . ASN A 1 175 ? -3.705 14.250 -23.136 1.00 91.75 175 ASN A C 1
ATOM 1329 O O . ASN A 1 175 ? -2.989 13.726 -23.981 1.00 91.75 175 ASN A O 1
ATOM 1333 N N . ASP A 1 176 ? -3.370 15.384 -22.518 1.00 91.38 176 ASP A N 1
ATOM 1334 C CA . ASP A 1 176 ? -2.147 16.124 -22.826 1.00 91.38 176 ASP A CA 1
ATOM 1335 C C . ASP A 1 176 ? -0.892 15.451 -22.266 1.00 91.38 176 ASP A C 1
ATOM 1337 O O . ASP A 1 176 ? 0.206 15.706 -22.776 1.00 91.38 176 ASP A O 1
ATOM 1341 N N . ALA A 1 177 ? -1.045 14.657 -21.202 1.00 92.56 177 ALA A N 1
ATOM 1342 C CA . ALA A 1 177 ? 0.052 13.968 -20.544 1.00 92.56 177 ALA A CA 1
ATOM 1343 C C . ALA A 1 177 ? 0.430 12.661 -21.246 1.00 92.56 177 ALA A C 1
ATOM 1345 O O . ALA A 1 177 ? 1.617 12.354 -21.332 1.00 92.56 177 ALA A O 1
ATOM 1346 N N . PHE A 1 178 ? -0.536 11.879 -21.728 1.00 94.44 178 PHE A N 1
ATOM 1347 C CA . PHE A 1 178 ? -0.262 10.542 -22.251 1.00 94.44 178 PHE A CA 1
ATOM 1348 C C . PHE A 1 178 ? 0.189 10.546 -23.717 1.00 94.44 178 PHE A C 1
ATOM 1350 O O . PHE A 1 178 ? -0.454 11.134 -24.582 1.00 94.44 178 PHE A O 1
ATOM 1357 N N . GLU A 1 179 ? 1.271 9.821 -24.001 1.00 92.94 179 GLU A N 1
ATOM 1358 C CA . GLU A 1 179 ? 1.781 9.581 -25.349 1.00 92.94 179 GLU A CA 1
ATOM 1359 C C . GLU A 1 179 ? 1.653 8.078 -25.710 1.00 92.94 179 GLU A C 1
ATOM 1361 O O . GLU A 1 179 ? 2.439 7.267 -25.202 1.00 92.94 179 GLU A O 1
ATOM 1366 N N . PRO A 1 180 ? 0.698 7.701 -26.588 1.00 92.06 180 PRO A N 1
ATOM 1367 C CA . PRO A 1 180 ? 0.469 6.330 -27.060 1.00 92.06 180 PRO A CA 1
ATOM 1368 C C . PRO A 1 180 ? 1.640 5.584 -27.718 1.00 92.06 180 PRO A C 1
ATOM 1370 O O . PRO A 1 180 ? 1.719 4.364 -27.582 1.00 92.06 180 PRO A O 1
ATOM 1373 N N . ALA A 1 181 ? 2.531 6.236 -28.468 1.00 89.50 181 ALA A N 1
ATOM 1374 C CA . ALA A 1 181 ? 3.576 5.521 -29.210 1.00 89.50 181 ALA A CA 1
ATOM 1375 C C . ALA A 1 181 ? 4.636 4.919 -28.274 1.00 89.50 181 ALA A C 1
ATOM 1377 O O . ALA A 1 181 ? 5.135 3.825 -28.531 1.00 89.50 181 ALA A O 1
ATOM 1378 N N . GLN A 1 182 ? 4.944 5.600 -27.169 1.00 90.38 182 GLN A N 1
ATOM 1379 C CA . GLN A 1 182 ? 5.918 5.142 -26.169 1.00 90.38 182 GLN A CA 1
ATOM 1380 C C . GLN A 1 182 ? 5.283 4.676 -24.849 1.00 90.38 182 GLN A C 1
ATOM 1382 O O . GLN A 1 182 ? 5.985 4.149 -23.989 1.00 90.38 182 GLN A O 1
ATOM 1387 N N . GLY A 1 183 ? 3.979 4.897 -24.648 1.00 93.69 183 GLY A N 1
ATOM 1388 C CA . GLY A 1 183 ? 3.325 4.640 -23.362 1.00 93.69 183 GLY A CA 1
ATOM 1389 C C . GLY A 1 183 ? 3.892 5.528 -22.256 1.00 93.69 183 GLY A C 1
ATOM 1390 O O . GLY A 1 183 ? 4.045 5.086 -21.112 1.00 93.69 183 GLY A O 1
ATOM 1391 N N . SER A 1 184 ? 4.269 6.757 -22.621 1.00 95.25 184 SER A N 1
ATOM 1392 C CA . SER A 1 184 ? 4.931 7.723 -21.742 1.00 95.25 184 SER A CA 1
ATOM 1393 C C . SER A 1 184 ? 3.965 8.793 -21.234 1.00 95.25 184 SER A C 1
ATOM 1395 O O . SER A 1 184 ? 2.906 9.026 -21.811 1.00 95.25 184 SER A O 1
ATOM 1397 N N . LEU A 1 185 ? 4.338 9.435 -20.132 1.00 95.25 185 LEU A N 1
ATOM 1398 C CA . LEU A 1 185 ? 3.603 10.492 -19.456 1.00 95.25 185 LEU A CA 1
ATOM 1399 C C . LEU A 1 185 ? 4.477 11.740 -19.397 1.00 95.25 185 LEU A C 1
ATOM 1401 O O . LEU A 1 185 ? 5.547 11.720 -18.790 1.00 95.25 185 LEU A O 1
ATOM 1405 N N . SER A 1 186 ? 4.021 12.814 -20.031 1.00 93.38 186 SER A N 1
ATOM 1406 C CA . SER A 1 186 ? 4.685 14.113 -20.072 1.00 93.38 186 SER A CA 1
ATOM 1407 C C . SER A 1 186 ? 3.949 15.121 -19.199 1.00 93.38 186 SER A C 1
ATOM 1409 O O . SER A 1 186 ? 2.803 15.480 -19.452 1.00 93.38 186 SER A O 1
ATOM 1411 N N . TRP A 1 187 ? 4.635 15.623 -18.187 1.00 91.75 187 TRP A N 1
ATOM 1412 C CA . TRP A 1 187 ? 4.120 16.604 -17.250 1.00 91.75 187 TRP A CA 1
ATOM 1413 C C . TRP A 1 187 ? 4.832 17.933 -17.473 1.00 91.75 187 TRP A C 1
ATOM 1415 O O . TRP A 1 187 ? 6.055 18.018 -17.353 1.00 91.75 187 TRP A O 1
ATOM 1425 N N . GLU A 1 188 ? 4.070 18.976 -17.784 1.00 90.62 188 GLU A N 1
ATOM 1426 C CA . GLU A 1 188 ? 4.585 20.345 -17.835 1.00 90.62 188 GLU A CA 1
ATOM 1427 C C . GLU A 1 188 ? 4.608 20.935 -16.418 1.00 90.62 188 GLU A C 1
ATOM 1429 O O . GLU A 1 188 ? 3.696 20.689 -15.617 1.00 90.62 188 GLU A O 1
ATOM 1434 N N . ARG A 1 189 ? 5.611 21.765 -16.109 1.00 88.19 189 ARG A N 1
ATOM 1435 C CA . ARG A 1 189 ? 5.719 22.446 -14.808 1.00 88.19 189 ARG A CA 1
ATOM 1436 C C . ARG A 1 189 ? 4.454 23.241 -14.488 1.00 88.19 189 ARG A C 1
ATOM 1438 O O . ARG A 1 189 ? 3.954 23.158 -13.371 1.00 88.19 189 ARG A O 1
ATOM 1445 N N . SER A 1 190 ? 3.890 23.936 -15.475 1.00 88.12 190 SER A N 1
ATOM 1446 C CA . SER A 1 190 ? 2.652 24.714 -15.333 1.00 88.12 190 SER A CA 1
ATOM 1447 C C . SER A 1 190 ? 1.442 23.857 -14.935 1.00 88.12 190 SER A C 1
ATOM 1449 O O . SER A 1 190 ? 0.588 24.308 -14.169 1.00 88.12 190 SER A O 1
ATOM 1451 N N . THR A 1 191 ? 1.376 22.607 -15.401 1.00 88.06 191 THR A N 1
ATOM 1452 C CA . THR A 1 191 ? 0.332 21.654 -15.005 1.00 88.06 191 THR A CA 1
ATOM 1453 C C . THR A 1 191 ? 0.507 21.238 -13.550 1.00 88.06 191 THR A C 1
ATOM 1455 O O . THR A 1 191 ? -0.451 21.281 -12.779 1.00 88.06 191 THR A O 1
ATOM 1458 N N . ILE A 1 192 ? 1.732 20.881 -13.159 1.00 85.75 192 ILE A N 1
ATOM 1459 C CA . ILE A 1 192 ? 2.047 20.421 -11.802 1.00 85.75 192 ILE A CA 1
ATOM 1460 C C . ILE A 1 192 ? 1.920 21.531 -10.761 1.00 85.75 192 ILE A C 1
ATOM 1462 O O . ILE A 1 192 ? 1.442 21.283 -9.655 1.00 85.75 192 ILE A O 1
ATOM 1466 N N . GLU A 1 193 ? 2.263 22.770 -11.110 1.00 85.94 193 GLU A N 1
ATOM 1467 C CA . GLU A 1 193 ? 2.066 23.940 -10.245 1.00 85.94 193 GLU A CA 1
ATOM 1468 C C . GLU A 1 193 ? 0.586 24.157 -9.876 1.00 85.94 193 GLU A C 1
ATOM 1470 O O . GLU A 1 193 ? 0.277 24.752 -8.842 1.00 85.94 193 GLU A O 1
ATOM 1475 N N . GLY A 1 194 ? -0.331 23.601 -10.673 1.00 83.19 194 GLY A N 1
ATOM 1476 C CA . GLY A 1 194 ? -1.763 23.579 -10.408 1.00 83.19 194 GLY A CA 1
ATOM 1477 C C . GLY A 1 194 ? -2.274 22.385 -9.595 1.00 83.19 194 GLY A C 1
ATOM 1478 O O . GLY A 1 194 ? -3.485 22.326 -9.385 1.00 83.19 194 GLY A O 1
ATOM 1479 N N . ILE A 1 195 ? -1.425 21.445 -9.163 1.00 83.81 195 ILE A N 1
ATOM 1480 C CA . ILE A 1 195 ? -1.821 20.255 -8.391 1.00 83.81 195 ILE A CA 1
ATOM 1481 C C . ILE A 1 195 ? -1.317 20.376 -6.952 1.00 83.81 195 ILE A C 1
ATOM 1483 O O . ILE A 1 195 ? -0.119 20.497 -6.705 1.00 83.81 195 ILE A O 1
ATOM 1487 N N . PHE A 1 196 ? -2.234 20.298 -5.992 1.00 80.31 196 PHE A N 1
ATOM 1488 C CA . PHE A 1 196 ? -1.936 20.456 -4.569 1.00 80.31 196 PHE A CA 1
ATOM 1489 C C . PHE A 1 196 ? -2.268 19.185 -3.796 1.00 80.31 196 PHE A C 1
ATOM 1491 O O . PHE A 1 196 ? -3.211 18.468 -4.130 1.00 80.31 196 PHE A O 1
ATOM 1498 N N . LYS A 1 197 ? -1.511 18.920 -2.729 1.00 75.50 197 LYS A N 1
ATOM 1499 C CA . LYS A 1 197 ? -1.829 17.886 -1.740 1.00 75.50 197 LYS A CA 1
ATOM 1500 C C . LYS A 1 197 ? -1.757 18.526 -0.361 1.00 75.50 197 LYS A C 1
ATOM 1502 O O . LYS A 1 197 ? -0.710 19.036 0.034 1.00 75.50 197 LYS A O 1
ATOM 1507 N N . ARG A 1 198 ? -2.873 18.504 0.374 1.00 69.75 198 ARG A N 1
ATOM 1508 C CA . ARG A 1 198 ? -3.043 19.248 1.638 1.00 69.75 198 ARG A CA 1
ATOM 1509 C C . ARG A 1 198 ? -2.827 20.754 1.421 1.00 69.75 198 ARG A C 1
ATOM 1511 O O . ARG A 1 198 ? -3.565 21.343 0.642 1.00 69.75 198 ARG A O 1
ATOM 1518 N N . HIS A 1 199 ? -1.844 21.362 2.087 1.00 65.81 199 HIS A N 1
ATOM 1519 C CA . HIS A 1 199 ? -1.552 22.801 2.025 1.00 65.81 199 HIS A CA 1
ATOM 1520 C C . HIS A 1 199 ? -0.422 23.161 1.048 1.00 65.81 199 HIS A C 1
ATOM 1522 O O . HIS A 1 199 ? -0.143 24.339 0.846 1.00 65.81 199 HIS A O 1
ATOM 1528 N N . GLU A 1 200 ? 0.253 22.169 0.463 1.00 69.75 200 GLU A N 1
ATOM 1529 C CA . GLU A 1 200 ? 1.508 22.372 -0.259 1.00 69.75 200 GLU A CA 1
ATOM 1530 C C . GLU A 1 200 ? 1.423 21.849 -1.694 1.00 69.75 200 GLU A C 1
ATOM 1532 O O . GLU A 1 200 ? 0.718 20.879 -2.002 1.00 69.75 200 GLU A O 1
ATOM 1537 N N . ASN A 1 201 ? 2.207 22.462 -2.582 1.00 74.69 201 ASN A N 1
ATOM 1538 C CA . ASN A 1 201 ? 2.502 21.861 -3.875 1.00 74.69 201 ASN A CA 1
ATOM 1539 C C . ASN A 1 201 ? 3.645 20.849 -3.709 1.00 74.69 201 ASN A C 1
ATOM 1541 O O . ASN A 1 201 ? 4.788 21.073 -4.111 1.00 74.69 201 ASN A O 1
ATOM 1545 N N . VAL A 1 202 ? 3.306 19.718 -3.085 1.00 72.50 202 VAL A N 1
ATOM 1546 C CA . VAL A 1 202 ? 4.246 18.629 -2.786 1.00 72.50 202 VAL A CA 1
ATOM 1547 C C . VAL A 1 202 ? 4.930 18.121 -4.058 1.00 72.50 202 VAL A C 1
ATOM 1549 O O . VAL A 1 202 ? 6.071 17.677 -4.005 1.00 72.50 202 VAL A O 1
ATOM 1552 N N . MET A 1 203 ? 4.259 18.190 -5.208 1.00 74.25 203 MET A N 1
ATOM 1553 C CA . MET A 1 203 ? 4.802 17.727 -6.483 1.00 74.25 203 MET A CA 1
ATOM 1554 C C . MET A 1 203 ? 5.929 18.621 -7.003 1.00 74.25 203 MET A C 1
ATOM 1556 O O . MET A 1 203 ? 6.997 18.102 -7.312 1.00 74.25 203 MET A O 1
ATOM 1560 N N . ARG A 1 204 ? 5.731 19.944 -7.052 1.00 78.88 204 ARG A N 1
ATOM 1561 C CA . ARG A 1 204 ? 6.770 20.904 -7.457 1.00 78.88 204 ARG A CA 1
ATOM 1562 C C . ARG A 1 204 ? 7.990 20.791 -6.551 1.00 78.88 204 ARG A C 1
ATOM 1564 O O . ARG A 1 204 ? 9.112 20.685 -7.034 1.00 78.88 204 ARG A O 1
ATOM 1571 N N . ASP A 1 205 ? 7.762 20.754 -5.243 1.00 76.12 205 ASP A N 1
ATOM 1572 C CA . ASP A 1 205 ? 8.853 20.705 -4.273 1.00 76.12 205 ASP A CA 1
ATOM 1573 C C . ASP A 1 205 ? 9.623 19.375 -4.368 1.00 76.12 205 ASP A C 1
ATOM 1575 O O . ASP A 1 205 ? 10.846 19.346 -4.210 1.00 76.12 205 ASP A O 1
ATOM 1579 N N . LYS A 1 206 ? 8.930 18.270 -4.684 1.00 78.00 206 LYS A N 1
ATOM 1580 C CA . LYS A 1 206 ? 9.558 16.976 -4.983 1.00 78.00 206 LYS A CA 1
ATOM 1581 C C . LYS A 1 206 ? 10.297 16.969 -6.316 1.00 78.00 206 LYS A C 1
ATOM 1583 O O . LYS A 1 206 ? 11.375 16.392 -6.369 1.00 78.00 206 LYS A O 1
ATOM 1588 N N . TRP A 1 207 ? 9.767 17.596 -7.364 1.00 82.19 207 TRP A N 1
ATOM 1589 C CA . TRP A 1 207 ? 10.470 17.735 -8.641 1.00 82.19 207 TRP A CA 1
ATOM 1590 C C . TRP A 1 207 ? 11.784 18.470 -8.443 1.00 82.19 207 TRP A C 1
ATOM 1592 O O . TRP A 1 207 ? 12.840 17.909 -8.716 1.00 82.19 207 TRP A O 1
ATOM 1602 N N . ASP A 1 208 ? 11.720 19.680 -7.889 1.00 79.62 208 ASP A N 1
ATOM 1603 C CA . ASP A 1 208 ? 12.894 20.525 -7.706 1.00 79.62 208 ASP A CA 1
ATOM 1604 C C . ASP A 1 208 ? 13.929 19.845 -6.785 1.00 79.62 208 ASP A C 1
ATOM 1606 O O . ASP A 1 208 ? 15.127 19.943 -7.030 1.00 79.62 208 ASP A O 1
ATOM 1610 N N . ARG A 1 209 ? 13.496 19.092 -5.761 1.00 82.69 209 ARG A N 1
ATOM 1611 C CA . ARG A 1 209 ? 14.407 18.390 -4.839 1.00 82.69 209 ARG A CA 1
ATOM 1612 C C . ARG A 1 209 ? 14.971 17.083 -5.399 1.00 82.69 209 ARG A C 1
ATOM 1614 O O . ARG A 1 209 ? 16.179 16.867 -5.348 1.00 82.69 209 ARG A O 1
ATOM 1621 N N . TYR A 1 210 ? 14.113 16.178 -5.862 1.00 84.81 210 TYR A N 1
ATOM 1622 C CA . TYR A 1 210 ? 14.518 14.819 -6.232 1.00 84.81 210 TYR A CA 1
ATOM 1623 C C . TYR A 1 210 ? 15.219 14.787 -7.584 1.00 84.81 210 TYR A C 1
ATOM 1625 O O . TYR A 1 210 ? 16.201 14.065 -7.735 1.00 84.81 210 TYR A O 1
ATOM 1633 N N . ILE A 1 211 ? 14.771 15.595 -8.551 1.00 85.00 211 ILE A N 1
ATOM 1634 C CA . ILE A 1 211 ? 15.455 15.687 -9.843 1.00 85.00 211 ILE A CA 1
ATOM 1635 C C . ILE A 1 211 ? 16.845 16.288 -9.650 1.00 85.00 211 ILE A C 1
ATOM 1637 O O . ILE A 1 211 ? 17.804 15.712 -10.151 1.00 85.00 211 ILE A O 1
ATOM 1641 N N . ALA A 1 212 ? 16.977 17.367 -8.871 1.00 85.31 212 ALA A N 1
ATOM 1642 C CA . ALA A 1 212 ? 18.280 17.969 -8.591 1.00 85.31 212 ALA A CA 1
ATOM 1643 C C . ALA A 1 212 ? 19.251 16.975 -7.933 1.00 85.31 212 ALA A C 1
ATOM 1645 O O . ALA A 1 212 ? 20.427 16.938 -8.285 1.00 85.31 212 ALA A O 1
ATOM 1646 N N . MET A 1 213 ? 18.761 16.123 -7.024 1.00 87.81 213 MET A N 1
ATOM 1647 C CA . MET A 1 213 ? 19.566 15.048 -6.439 1.00 87.81 213 MET A CA 1
ATOM 1648 C C . MET A 1 213 ? 20.076 14.070 -7.509 1.00 87.81 213 MET A C 1
ATOM 1650 O O . MET A 1 213 ? 21.269 13.773 -7.540 1.00 87.81 213 MET A O 1
ATOM 1654 N N . PHE A 1 214 ? 19.197 13.565 -8.382 1.00 87.19 214 PHE A N 1
ATOM 1655 C CA . PHE A 1 214 ? 19.607 12.638 -9.440 1.00 87.19 214 PHE A CA 1
ATOM 1656 C C . PHE A 1 214 ? 20.530 13.301 -10.470 1.00 87.19 214 PHE A C 1
ATOM 1658 O O . PHE A 1 214 ? 21.474 12.661 -10.919 1.00 87.19 214 PHE A O 1
ATOM 1665 N N . GLN A 1 215 ? 20.301 14.573 -10.805 1.00 86.94 215 GLN A N 1
ATOM 1666 C CA . GLN A 1 215 ? 21.151 15.352 -11.711 1.00 86.94 215 GLN A CA 1
ATOM 1667 C C . GLN A 1 215 ? 22.553 15.549 -11.135 1.00 86.94 215 GLN A C 1
ATOM 1669 O O . GLN A 1 215 ? 23.527 15.205 -11.793 1.00 86.94 215 GLN A O 1
ATOM 1674 N N . SER A 1 216 ? 22.657 15.999 -9.880 1.00 85.69 216 SER A N 1
ATOM 1675 C CA . SER A 1 216 ? 23.950 16.155 -9.203 1.00 85.69 216 SER A CA 1
ATOM 1676 C C . SER A 1 216 ? 24.723 14.837 -9.166 1.00 85.69 216 SER A C 1
ATOM 1678 O O . SER A 1 216 ? 25.921 14.810 -9.427 1.00 85.69 216 SER A O 1
ATOM 1680 N N . ALA A 1 217 ? 24.037 13.730 -8.874 1.00 84.25 217 ALA A N 1
ATOM 1681 C CA . ALA A 1 217 ? 24.663 12.418 -8.872 1.00 84.25 217 ALA A CA 1
ATOM 1682 C C . ALA A 1 217 ? 25.078 11.959 -10.277 1.00 84.25 217 ALA A C 1
ATOM 1684 O O . ALA A 1 217 ? 26.117 11.315 -10.423 1.00 84.25 217 ALA A O 1
ATOM 1685 N N . ALA A 1 218 ? 24.285 12.278 -11.305 1.00 84.44 218 ALA A N 1
ATOM 1686 C CA . ALA A 1 218 ? 24.618 11.986 -12.693 1.00 84.44 218 ALA A CA 1
ATOM 1687 C C . ALA A 1 218 ? 25.900 12.723 -13.102 1.00 84.44 218 ALA A C 1
ATOM 1689 O O . ALA A 1 218 ? 26.827 12.070 -13.580 1.00 84.44 218 ALA A O 1
ATOM 1690 N N . ASP A 1 219 ? 26.001 14.021 -12.811 1.00 83.25 219 ASP A N 1
ATOM 1691 C CA . ASP A 1 219 ? 27.178 14.849 -13.106 1.00 83.25 219 ASP A CA 1
ATOM 1692 C C . ASP A 1 219 ? 28.453 14.325 -12.422 1.00 83.25 219 ASP A C 1
ATOM 1694 O O . ASP A 1 219 ? 29.523 14.270 -13.039 1.00 83.25 219 ASP A O 1
ATOM 1698 N N . ASP A 1 220 ? 28.336 13.867 -11.172 1.00 79.69 220 ASP A N 1
ATOM 1699 C CA . ASP A 1 220 ? 29.437 13.232 -10.439 1.00 79.69 220 ASP A CA 1
ATOM 1700 C C . ASP A 1 220 ? 29.803 11.855 -11.025 1.00 79.69 220 ASP A C 1
ATOM 1702 O O . ASP A 1 220 ? 30.979 11.481 -11.089 1.00 79.69 220 ASP A O 1
ATOM 1706 N N . SER A 1 221 ? 28.803 11.094 -11.486 1.00 75.69 221 SER A N 1
ATOM 1707 C CA . SER A 1 221 ? 28.971 9.738 -12.025 1.00 75.69 221 SER A CA 1
ATOM 1708 C C . SER A 1 221 ? 29.572 9.691 -13.429 1.00 75.69 221 SER A C 1
ATOM 1710 O O . SER A 1 221 ? 30.219 8.702 -13.759 1.00 75.69 221 SER A O 1
ATOM 1712 N N . VAL A 1 222 ? 29.475 10.767 -14.224 1.00 69.12 222 VAL A N 1
ATOM 1713 C CA . VAL A 1 222 ? 30.152 10.886 -15.537 1.00 69.12 222 VAL A CA 1
ATOM 1714 C C . VAL A 1 222 ? 31.667 10.647 -15.417 1.00 69.12 222 VAL A C 1
ATOM 1716 O O . VAL A 1 222 ? 32.335 10.320 -16.397 1.00 69.12 222 VAL A O 1
ATOM 1719 N N . ARG A 1 223 ? 32.224 10.769 -14.206 1.00 63.16 223 ARG A N 1
ATOM 1720 C CA . ARG A 1 223 ? 33.646 10.571 -13.911 1.00 63.16 223 ARG A CA 1
ATOM 1721 C C . ARG A 1 223 ? 34.011 9.160 -13.433 1.00 63.16 223 ARG A C 1
ATOM 1723 O O . ARG A 1 223 ? 35.202 8.883 -13.337 1.00 63.16 223 ARG A O 1
ATOM 1730 N N . ASN A 1 224 ? 33.042 8.287 -13.131 1.00 60.91 224 ASN A N 1
ATOM 1731 C CA . ASN A 1 224 ? 33.276 6.971 -12.524 1.00 60.91 224 ASN A CA 1
ATOM 1732 C C . ASN A 1 224 ? 32.414 5.868 -13.162 1.00 60.91 224 ASN A C 1
ATOM 1734 O O . ASN A 1 224 ? 31.188 5.939 -13.149 1.00 60.91 224 ASN A O 1
ATOM 1738 N N . GLU A 1 225 ? 33.043 4.788 -13.625 1.00 71.88 225 GLU A N 1
ATOM 1739 C CA . GLU A 1 225 ? 32.336 3.559 -14.007 1.00 71.88 225 GLU A CA 1
ATOM 1740 C C . GLU A 1 225 ? 31.919 2.772 -12.749 1.00 71.88 225 GLU A C 1
ATOM 1742 O O . GLU A 1 225 ? 32.709 2.608 -11.817 1.00 71.88 225 GLU A O 1
ATOM 1747 N N . GLY A 1 226 ? 30.676 2.280 -12.691 1.00 86.44 226 GLY A N 1
ATOM 1748 C CA . GLY A 1 226 ? 30.205 1.465 -11.567 1.00 86.44 226 GLY A CA 1
ATOM 1749 C C . GLY A 1 226 ? 28.685 1.331 -11.473 1.00 86.44 226 GLY A C 1
ATOM 1750 O O . GLY A 1 226 ? 27.943 1.912 -12.261 1.00 86.44 226 GLY A O 1
ATOM 1751 N N . ALA A 1 227 ? 28.217 0.588 -10.465 1.00 90.50 227 ALA A N 1
ATOM 1752 C CA . ALA A 1 227 ? 26.798 0.272 -10.263 1.00 90.50 227 ALA A CA 1
ATOM 1753 C C . ALA A 1 227 ? 25.887 1.515 -10.234 1.00 90.50 227 ALA A C 1
ATOM 1755 O O . ALA A 1 227 ? 24.808 1.507 -10.820 1.00 90.50 227 ALA A O 1
ATOM 1756 N N . THR A 1 228 ? 26.331 2.598 -9.588 1.00 91.56 228 THR A N 1
ATOM 1757 C CA . THR A 1 228 ? 25.574 3.860 -9.509 1.00 91.56 228 THR A CA 1
ATOM 1758 C C . THR A 1 228 ? 25.487 4.575 -10.850 1.00 91.56 228 THR A C 1
ATOM 1760 O O . THR A 1 228 ? 24.412 5.058 -11.190 1.00 91.56 228 THR A O 1
ATOM 1763 N N . ALA A 1 229 ? 26.566 4.602 -11.635 1.00 90.69 229 ALA A N 1
ATOM 1764 C CA . ALA A 1 229 ? 26.549 5.202 -12.968 1.00 90.69 229 ALA A CA 1
ATOM 1765 C C . ALA A 1 229 ? 25.609 4.432 -13.911 1.00 90.69 229 ALA A C 1
ATOM 1767 O O . ALA A 1 229 ? 24.817 5.042 -14.625 1.00 90.69 229 ALA A O 1
ATOM 1768 N N . THR A 1 230 ? 25.625 3.095 -13.849 1.00 92.75 230 THR A N 1
ATOM 1769 C CA . THR A 1 230 ? 24.689 2.239 -14.595 1.00 92.75 230 THR A CA 1
ATOM 1770 C C . THR A 1 230 ? 23.235 2.476 -14.177 1.00 92.75 230 THR A C 1
ATOM 1772 O O . THR A 1 230 ? 22.366 2.626 -15.030 1.00 92.75 230 THR A O 1
ATOM 1775 N N . ALA A 1 231 ? 22.950 2.551 -12.873 1.00 94.06 231 ALA A N 1
ATOM 1776 C CA . ALA A 1 231 ? 21.594 2.813 -12.393 1.00 94.06 231 ALA A CA 1
ATOM 1777 C C . ALA A 1 231 ? 21.096 4.213 -12.796 1.00 94.06 231 ALA A C 1
ATOM 1779 O O . ALA A 1 231 ? 19.942 4.368 -13.193 1.00 94.06 231 ALA A O 1
ATOM 1780 N N . LEU A 1 232 ? 21.963 5.231 -12.739 1.00 93.75 232 LEU A N 1
ATOM 1781 C CA . LEU A 1 232 ? 21.631 6.596 -13.153 1.00 93.75 232 LEU A CA 1
ATOM 1782 C C . LEU A 1 232 ? 21.392 6.705 -14.659 1.00 93.75 232 LEU A C 1
ATOM 1784 O O . LEU A 1 232 ? 20.451 7.390 -15.046 1.00 93.75 232 LEU A O 1
ATOM 1788 N N . SER A 1 233 ? 22.171 6.010 -15.494 1.00 93.31 233 SER A N 1
ATOM 1789 C CA . SER A 1 233 ? 21.991 6.048 -16.951 1.00 93.31 233 SER A CA 1
ATOM 1790 C C . SER A 1 233 ? 20.680 5.406 -17.408 1.00 93.31 233 SER A C 1
ATOM 1792 O O . SER A 1 233 ? 20.103 5.838 -18.403 1.00 93.31 233 SER A O 1
ATOM 1794 N N . LEU A 1 234 ? 20.173 4.415 -16.666 1.00 95.69 234 LEU A N 1
ATOM 1795 C CA . LEU A 1 234 ? 18.839 3.858 -16.894 1.00 95.69 234 LEU A CA 1
ATOM 1796 C C . LEU A 1 234 ? 17.726 4.726 -16.299 1.00 95.69 234 LEU A C 1
ATOM 1798 O O . LEU A 1 234 ? 16.611 4.726 -16.822 1.00 95.69 234 LEU A O 1
ATOM 1802 N N . LEU A 1 235 ? 17.998 5.439 -15.202 1.00 95.56 235 LEU A N 1
ATOM 1803 C CA . LEU A 1 235 ? 16.994 6.241 -14.513 1.00 95.56 235 LEU A CA 1
ATOM 1804 C C . LEU A 1 235 ? 16.755 7.579 -15.203 1.00 95.56 235 LEU A C 1
ATOM 1806 O O . LEU A 1 235 ? 15.610 7.876 -15.508 1.00 95.56 235 LEU A O 1
ATOM 1810 N N . LEU A 1 236 ? 17.795 8.391 -15.401 1.00 94.31 236 LEU A N 1
ATOM 1811 C CA . LEU A 1 236 ? 17.675 9.811 -15.724 1.00 94.31 236 LEU A CA 1
ATOM 1812 C C . LEU A 1 236 ? 18.417 10.167 -17.014 1.00 94.31 236 LEU A C 1
ATOM 1814 O O . LEU A 1 236 ? 19.606 9.896 -17.165 1.00 94.31 236 LEU A O 1
ATOM 1818 N N . HIS A 1 237 ? 17.739 10.910 -17.884 1.00 93.06 237 HIS A N 1
ATOM 1819 C CA . HIS A 1 237 ? 18.348 11.582 -19.022 1.00 93.06 237 HIS A CA 1
ATOM 1820 C C . HIS A 1 237 ? 17.917 13.056 -19.079 1.00 93.06 237 HIS A C 1
ATOM 1822 O O . HIS A 1 237 ? 16.729 13.372 -19.088 1.00 93.06 237 HIS A O 1
ATOM 1828 N N . VAL A 1 238 ? 18.884 13.976 -19.096 1.00 90.50 238 VAL A N 1
ATOM 1829 C CA . VAL A 1 238 ? 18.630 15.425 -19.066 1.00 90.50 238 VAL A CA 1
ATOM 1830 C C . VAL A 1 238 ? 18.736 15.999 -20.477 1.00 90.50 238 VAL A C 1
ATOM 1832 O O . VAL A 1 238 ? 19.755 15.827 -21.144 1.00 90.50 238 VAL A O 1
ATOM 1835 N N . LYS A 1 239 ? 17.695 16.705 -20.923 1.00 89.88 239 LYS A N 1
ATOM 1836 C CA . LYS A 1 239 ? 17.610 17.367 -22.230 1.00 89.88 239 LYS A CA 1
ATOM 1837 C C . LYS A 1 239 ? 17.475 18.890 -22.056 1.00 89.88 239 LYS A C 1
ATOM 1839 O O . LYS A 1 239 ? 16.817 19.341 -21.116 1.00 89.88 239 LYS A O 1
ATOM 1844 N N . PRO A 1 240 ? 18.043 19.710 -22.957 1.00 85.81 240 PRO A N 1
ATOM 1845 C CA . PRO A 1 240 ? 17.727 21.133 -23.000 1.00 85.81 240 PRO A CA 1
ATOM 1846 C C . PRO A 1 240 ? 16.274 21.340 -23.450 1.00 85.81 240 PRO A C 1
ATOM 1848 O O . PRO A 1 240 ? 15.779 20.628 -24.328 1.00 85.81 240 PRO A O 1
ATOM 1851 N N . SER A 1 241 ? 15.587 22.324 -22.872 1.00 81.06 241 SER A N 1
ATOM 1852 C CA . SER A 1 241 ? 14.250 22.707 -23.326 1.00 81.06 241 SER A CA 1
ATOM 1853 C C . SER A 1 241 ? 14.337 23.442 -24.667 1.00 81.06 241 SER A C 1
ATOM 1855 O O . SER A 1 241 ? 14.850 24.555 -24.752 1.00 81.06 241 SER A O 1
ATOM 1857 N N . THR A 1 242 ? 13.874 22.808 -25.746 1.00 69.38 242 THR A N 1
ATOM 1858 C CA . THR A 1 242 ? 13.871 23.385 -27.106 1.00 69.38 242 THR A CA 1
ATOM 1859 C C . THR A 1 242 ? 12.486 23.875 -27.548 1.00 69.38 242 THR A C 1
ATOM 1861 O O . THR A 1 242 ? 12.260 24.124 -28.730 1.00 69.38 242 THR A O 1
ATOM 1864 N N . GLY A 1 243 ? 11.538 24.033 -26.616 1.00 58.91 243 GLY A N 1
ATOM 1865 C CA . GLY A 1 243 ? 10.200 24.595 -26.861 1.00 58.91 243 GLY A CA 1
ATOM 1866 C C . GLY A 1 243 ? 9.222 23.701 -27.642 1.00 58.91 243 GLY A C 1
ATOM 1867 O O . GLY A 1 243 ? 8.013 23.865 -27.499 1.00 58.91 243 GLY A O 1
ATOM 1868 N N . ALA A 1 244 ? 9.694 22.720 -28.420 1.00 60.84 244 ALA A N 1
ATOM 1869 C CA . ALA A 1 244 ? 8.839 21.755 -29.112 1.00 60.84 244 ALA A CA 1
ATOM 1870 C C . ALA A 1 244 ? 8.601 20.487 -28.268 1.00 60.84 244 ALA A C 1
ATOM 1872 O O . ALA A 1 244 ? 9.506 19.946 -27.624 1.00 60.84 244 ALA A O 1
ATOM 1873 N N . ARG A 1 245 ? 7.365 19.971 -28.279 1.00 62.47 245 ARG A N 1
ATOM 1874 C CA . ARG A 1 245 ? 7.083 18.595 -27.847 1.00 62.47 245 ARG A CA 1
ATOM 1875 C C . ARG A 1 245 ? 7.628 17.656 -28.917 1.00 62.47 245 ARG A C 1
ATOM 1877 O O . ARG A 1 245 ? 7.082 17.604 -30.015 1.00 62.47 245 ARG A O 1
ATOM 1884 N N . SER A 1 246 ? 8.686 16.918 -28.603 1.00 59.84 246 SER A N 1
ATOM 1885 C CA . SER A 1 246 ? 9.163 15.839 -29.458 1.00 59.84 246 SER A CA 1
ATOM 1886 C C . SER A 1 246 ? 8.246 14.620 -29.322 1.00 59.84 246 SER A C 1
ATOM 1888 O O . SER A 1 246 ? 8.508 13.671 -28.584 1.00 59.84 246 SER A O 1
ATOM 1890 N N . GLN A 1 247 ? 7.097 14.675 -29.996 1.00 62.47 247 GLN A N 1
ATOM 1891 C CA . GLN A 1 247 ? 6.203 13.523 -30.090 1.00 62.47 247 GLN A CA 1
ATOM 1892 C C . GLN A 1 247 ? 6.897 12.404 -30.876 1.00 62.47 247 GLN A C 1
ATOM 1894 O O . GLN A 1 247 ? 7.467 12.650 -31.937 1.00 62.47 247 GLN A O 1
ATOM 1899 N N . GLY A 1 248 ? 6.863 11.182 -30.341 1.00 67.44 248 GLY A N 1
ATOM 1900 C CA . GLY A 1 248 ? 7.446 10.002 -30.984 1.00 67.44 248 GLY A CA 1
ATOM 1901 C C . GLY A 1 248 ? 8.957 9.809 -30.801 1.00 67.44 248 GLY A C 1
ATOM 1902 O O . GLY A 1 248 ? 9.487 8.830 -31.317 1.00 67.44 248 GLY A O 1
ATOM 1903 N N . GLU A 1 249 ? 9.661 10.676 -30.062 1.00 82.31 249 GLU A N 1
ATOM 1904 C CA . GLU A 1 249 ? 11.049 10.393 -29.664 1.00 82.31 249 GLU A CA 1
ATOM 1905 C C . GLU A 1 249 ? 11.104 9.219 -28.682 1.00 82.31 249 GLU A C 1
ATOM 1907 O O . GLU A 1 249 ? 10.455 9.272 -27.630 1.00 82.31 249 GLU A O 1
ATOM 1912 N N . GLU A 1 250 ? 11.934 8.218 -28.992 1.00 87.75 250 GLU A N 1
ATOM 1913 C CA . GLU A 1 250 ? 12.226 7.083 -28.109 1.00 87.75 250 GLU A CA 1
ATOM 1914 C C . GLU A 1 250 ? 12.700 7.571 -26.729 1.00 87.75 250 GLU A C 1
ATOM 1916 O O . GLU A 1 250 ? 13.419 8.568 -26.604 1.00 87.75 250 GLU A O 1
ATOM 1921 N N . MET A 1 251 ? 12.266 6.875 -25.679 1.00 92.44 251 MET A N 1
ATOM 1922 C CA . MET A 1 251 ? 12.714 7.132 -24.311 1.00 92.44 251 MET A CA 1
ATOM 1923 C C . MET A 1 251 ? 14.132 6.595 -24.097 1.00 92.44 251 MET A C 1
ATOM 1925 O O . MET A 1 251 ? 14.386 5.392 -24.222 1.00 92.44 251 MET A O 1
ATOM 1929 N N . MET A 1 252 ? 15.054 7.481 -23.717 1.00 93.12 252 MET A N 1
ATOM 1930 C CA . MET A 1 252 ? 16.454 7.109 -23.462 1.00 93.12 252 MET A CA 1
ATOM 1931 C C . MET A 1 252 ? 16.699 6.597 -22.041 1.00 93.12 252 MET A C 1
ATOM 1933 O O . MET A 1 252 ? 17.679 5.895 -21.808 1.00 93.12 252 MET A O 1
ATOM 1937 N N . ALA A 1 253 ? 15.806 6.927 -21.111 1.00 95.75 253 ALA A N 1
ATOM 1938 C CA . ALA A 1 253 ? 15.835 6.516 -19.713 1.00 95.75 253 ALA A CA 1
ATOM 1939 C C . ALA A 1 253 ? 14.399 6.417 -19.177 1.00 95.75 253 ALA A C 1
ATOM 1941 O O . ALA A 1 253 ? 13.452 6.843 -19.838 1.00 95.75 253 ALA A O 1
ATOM 1942 N N . LEU A 1 254 ? 14.226 5.888 -17.966 1.00 96.12 254 LEU A N 1
ATOM 1943 C CA . LEU A 1 254 ? 12.926 5.824 -17.292 1.00 96.12 254 LEU A CA 1
ATOM 1944 C C . LEU A 1 254 ? 12.312 7.217 -17.035 1.00 96.12 254 LEU A C 1
ATOM 1946 O O . LEU A 1 254 ? 11.088 7.373 -17.067 1.00 96.12 254 LEU A O 1
ATOM 1950 N N . LEU A 1 255 ? 13.166 8.215 -16.798 1.00 94.94 255 LEU A N 1
ATOM 1951 C CA . LEU A 1 255 ? 12.855 9.619 -16.564 1.00 94.94 255 LEU A CA 1
ATOM 1952 C C . LEU A 1 255 ? 13.693 10.494 -17.501 1.00 94.94 255 LEU A C 1
ATOM 1954 O O . LEU A 1 255 ? 14.921 10.479 -17.467 1.00 94.94 255 LEU A O 1
ATOM 1958 N N . GLU A 1 256 ? 13.021 11.335 -18.274 1.00 94.12 256 GLU A N 1
ATOM 1959 C CA . GLU A 1 256 ? 13.639 12.432 -19.002 1.00 94.12 256 GLU A CA 1
ATOM 1960 C C . GLU A 1 256 ? 13.227 13.768 -18.393 1.00 94.12 256 GLU A C 1
ATOM 1962 O O . GLU A 1 256 ? 12.043 14.021 -18.150 1.00 94.12 256 GLU A O 1
ATOM 1967 N N . THR A 1 257 ? 14.201 14.643 -18.162 1.00 91.69 257 THR A N 1
ATOM 1968 C CA . THR A 1 257 ? 13.951 15.986 -17.634 1.00 91.69 257 THR A CA 1
ATOM 1969 C C . THR A 1 257 ? 14.386 17.029 -18.642 1.00 91.69 257 THR A C 1
ATOM 1971 O O . THR A 1 257 ? 15.468 16.949 -19.218 1.00 91.69 257 THR A O 1
ATOM 1974 N N . PHE A 1 258 ? 13.517 18.006 -18.876 1.00 91.69 258 PHE A N 1
ATOM 1975 C CA . PHE A 1 258 ? 13.783 19.119 -19.773 1.00 91.69 258 PHE A CA 1
ATOM 1976 C C . PHE A 1 258 ? 14.054 20.347 -18.922 1.00 91.69 258 PHE A C 1
ATOM 1978 O O . PHE A 1 258 ? 13.182 20.780 -18.161 1.00 91.69 258 PHE A O 1
ATOM 1985 N N . VAL A 1 259 ? 15.274 20.862 -19.018 1.00 88.88 259 VAL A N 1
ATOM 1986 C CA . VAL A 1 259 ? 15.731 22.001 -18.221 1.00 88.88 259 VAL A CA 1
ATOM 1987 C C . VAL A 1 259 ? 15.844 23.254 -19.075 1.00 88.88 259 VAL A C 1
ATOM 1989 O O . VAL A 1 259 ? 16.315 23.205 -20.215 1.00 88.88 259 VAL A O 1
ATOM 1992 N N . ASP A 1 260 ? 15.426 24.384 -18.514 1.00 86.88 260 ASP A N 1
ATOM 1993 C CA . ASP A 1 260 ? 15.702 25.694 -19.090 1.00 86.88 260 ASP A CA 1
ATOM 1994 C C . ASP A 1 260 ? 17.214 25.948 -19.064 1.00 86.88 260 ASP A C 1
ATOM 1996 O O . ASP A 1 260 ? 17.842 25.944 -18.002 1.00 86.88 260 ASP A O 1
ATOM 2000 N N . GLY A 1 261 ? 17.801 26.187 -20.236 1.00 79.25 261 GLY A N 1
ATOM 2001 C CA . GLY A 1 261 ? 19.235 26.423 -20.379 1.00 79.25 261 GLY A CA 1
ATOM 2002 C C . GLY A 1 261 ? 19.734 27.692 -19.680 1.00 79.25 261 GLY A C 1
ATOM 2003 O O . GLY A 1 261 ? 20.933 27.801 -19.438 1.00 79.25 261 GLY A O 1
ATOM 2004 N N . GLN A 1 262 ? 18.850 28.643 -19.348 1.00 81.56 262 GLN A N 1
ATOM 2005 C CA . GLN A 1 262 ? 19.230 29.868 -18.636 1.00 81.56 262 GLN A CA 1
ATOM 2006 C C . GLN A 1 262 ? 19.107 29.736 -17.116 1.00 81.56 262 GLN A C 1
ATOM 2008 O O . GLN A 1 262 ? 20.032 30.106 -16.393 1.00 81.56 262 GLN A O 1
ATOM 2013 N N . SER A 1 263 ? 17.977 29.230 -16.616 1.00 82.12 263 SER A N 1
ATOM 2014 C CA . SER A 1 263 ? 17.722 29.132 -15.172 1.00 82.12 263 SER A CA 1
ATOM 2015 C C . SER A 1 263 ? 18.109 27.790 -14.545 1.00 82.12 263 SER A C 1
ATOM 2017 O O . SER A 1 263 ? 18.116 27.683 -13.318 1.00 82.12 263 SER A O 1
ATOM 2019 N N . GLY A 1 264 ? 18.391 26.761 -15.351 1.00 79.25 264 GLY A N 1
ATOM 2020 C CA . GLY A 1 264 ? 18.626 25.389 -14.888 1.00 79.25 264 GLY A CA 1
ATOM 2021 C C . GLY A 1 264 ? 17.385 24.721 -14.286 1.00 79.25 264 GLY A C 1
ATOM 2022 O O . GLY A 1 264 ? 17.480 23.636 -13.717 1.00 79.25 264 GLY A O 1
ATOM 2023 N N . ARG A 1 265 ? 16.214 25.364 -14.371 1.00 84.69 265 ARG A N 1
ATOM 2024 C CA . ARG A 1 265 ? 14.972 24.855 -13.783 1.00 84.69 265 ARG A CA 1
ATOM 2025 C C . ARG A 1 265 ? 14.362 23.772 -14.656 1.00 84.69 265 ARG A C 1
ATOM 2027 O O . ARG A 1 265 ? 14.365 23.874 -15.878 1.00 84.69 265 ARG A O 1
ATOM 2034 N N . VAL A 1 266 ? 13.769 22.770 -14.014 1.00 88.19 266 VAL A N 1
ATOM 2035 C CA . VAL A 1 266 ? 12.985 21.735 -14.696 1.00 88.19 266 VAL A CA 1
ATOM 2036 C C . VAL A 1 266 ? 11.680 22.347 -15.198 1.00 88.19 266 VAL A C 1
ATOM 2038 O O . VAL A 1 266 ? 10.865 22.799 -14.391 1.00 88.19 266 VAL A O 1
ATOM 2041 N N . GLU A 1 267 ? 11.475 22.344 -16.512 1.00 89.88 267 GLU A N 1
ATOM 2042 C CA . GLU A 1 267 ? 10.257 22.832 -17.170 1.00 89.88 267 GLU A CA 1
ATOM 2043 C C . GLU A 1 267 ? 9.280 21.705 -17.494 1.00 89.88 267 GLU A C 1
ATOM 2045 O O . GLU A 1 267 ? 8.066 21.900 -17.450 1.00 89.88 267 GLU A O 1
ATOM 2050 N N . ARG A 1 268 ? 9.804 20.514 -17.793 1.00 91.44 268 ARG A N 1
ATOM 2051 C CA . ARG A 1 268 ? 9.003 19.345 -18.150 1.00 91.44 268 ARG A CA 1
ATOM 2052 C C . ARG A 1 268 ? 9.672 18.067 -17.678 1.00 91.44 268 ARG A C 1
ATOM 2054 O O . ARG A 1 268 ? 10.897 17.941 -17.701 1.00 91.44 268 ARG A O 1
ATOM 2061 N N . VAL A 1 269 ? 8.846 17.102 -17.304 1.00 92.00 269 VAL A N 1
ATOM 2062 C CA . VAL A 1 269 ? 9.249 15.738 -16.963 1.00 92.00 269 VAL A CA 1
ATOM 2063 C C . VAL A 1 269 ? 8.511 14.772 -17.875 1.00 92.00 269 VAL A C 1
ATOM 2065 O O . VAL A 1 269 ? 7.295 14.868 -18.001 1.00 92.00 269 VAL A O 1
ATOM 2068 N N . ARG A 1 270 ? 9.224 13.830 -18.489 1.00 93.94 270 ARG A N 1
ATOM 2069 C CA . ARG A 1 270 ? 8.639 12.720 -19.245 1.00 93.94 270 ARG A CA 1
ATOM 2070 C C . ARG A 1 270 ? 9.063 11.406 -18.600 1.00 93.94 270 ARG A C 1
ATOM 2072 O O . ARG A 1 270 ? 10.251 11.189 -18.402 1.00 93.94 270 ARG A O 1
ATOM 2079 N N . THR A 1 271 ? 8.124 10.533 -18.253 1.00 95.69 271 THR A N 1
ATOM 2080 C CA . THR A 1 271 ? 8.437 9.199 -17.710 1.00 95.69 271 THR A CA 1
ATOM 2081 C C . THR A 1 271 ? 7.685 8.129 -18.481 1.00 95.69 271 THR A C 1
ATOM 2083 O O . THR A 1 271 ? 6.653 8.405 -19.083 1.00 95.69 271 THR A O 1
ATOM 2086 N N . LEU A 1 272 ? 8.144 6.885 -18.433 1.00 96.38 272 LEU A N 1
ATOM 2087 C CA . LEU A 1 272 ? 7.327 5.758 -18.891 1.00 96.38 272 LEU A CA 1
ATOM 2088 C C . LEU A 1 272 ? 6.180 5.488 -17.897 1.00 96.38 272 LEU A C 1
ATOM 2090 O O . LEU A 1 272 ? 6.324 5.761 -16.703 1.00 96.38 272 LEU A O 1
ATOM 2094 N N . SER A 1 273 ? 5.042 4.975 -18.377 1.00 96.00 273 SER A N 1
ATOM 2095 C CA . SER A 1 273 ? 4.049 4.308 -17.514 1.00 96.00 273 SER A CA 1
ATOM 2096 C C . SER A 1 273 ? 4.633 3.013 -16.936 1.00 96.00 273 SER A C 1
ATOM 2098 O O . SER A 1 273 ? 5.659 2.534 -17.416 1.00 96.00 273 SER A O 1
ATOM 2100 N N . MET A 1 274 ? 4.001 2.412 -15.924 1.00 95.88 274 MET A N 1
ATOM 2101 C CA . MET A 1 274 ? 4.519 1.206 -15.268 1.00 95.88 274 MET A CA 1
ATOM 2102 C C . MET A 1 274 ? 4.759 0.066 -16.267 1.00 95.88 274 MET A C 1
ATOM 2104 O O . MET A 1 274 ? 5.866 -0.462 -16.347 1.00 95.88 274 MET A O 1
ATOM 2108 N N . ARG A 1 275 ? 3.752 -0.286 -17.076 1.00 95.50 275 ARG A N 1
ATOM 2109 C CA . ARG A 1 275 ? 3.869 -1.376 -18.059 1.00 95.50 275 ARG A CA 1
ATOM 2110 C C . ARG A 1 275 ? 4.877 -1.047 -19.166 1.00 95.50 275 ARG A C 1
ATOM 2112 O O . ARG A 1 275 ? 5.637 -1.926 -19.572 1.00 95.50 275 ARG A O 1
ATOM 2119 N N . ALA A 1 276 ? 4.952 0.214 -19.599 1.00 96.62 276 ALA A N 1
ATOM 2120 C CA . ALA A 1 276 ? 5.949 0.652 -20.575 1.00 96.62 276 ALA A CA 1
ATOM 2121 C C . ALA A 1 276 ? 7.379 0.639 -20.004 1.00 96.62 276 ALA A C 1
ATOM 2123 O O . ALA A 1 276 ? 8.319 0.273 -20.707 1.00 96.62 276 ALA A O 1
ATOM 2124 N N . ALA A 1 277 ? 7.551 0.954 -18.718 1.00 97.62 277 ALA A N 1
ATOM 2125 C CA . ALA A 1 277 ? 8.826 0.853 -18.015 1.00 97.62 277 ALA A CA 1
ATOM 2126 C C . ALA A 1 277 ? 9.291 -0.605 -17.896 1.00 97.62 277 ALA A C 1
ATOM 2128 O O . ALA A 1 277 ? 10.467 -0.884 -18.125 1.00 97.62 277 ALA A O 1
ATOM 2129 N N . VAL A 1 278 ? 8.377 -1.541 -17.608 1.00 97.12 278 VAL A N 1
ATOM 2130 C CA . VAL A 1 278 ? 8.679 -2.983 -17.610 1.00 97.12 278 VAL A CA 1
ATOM 2131 C C . VAL A 1 278 ? 9.156 -3.428 -18.992 1.00 97.12 278 VAL A C 1
ATOM 2133 O O . VAL A 1 278 ? 10.219 -4.039 -19.091 1.00 97.12 278 VAL A O 1
ATOM 2136 N N . TRP A 1 279 ? 8.420 -3.090 -20.059 1.00 96.81 279 TRP A N 1
ATOM 2137 C CA . TRP A 1 279 ? 8.836 -3.383 -21.436 1.00 96.81 279 TRP A CA 1
ATOM 2138 C C . TRP A 1 279 ? 10.245 -2.857 -21.725 1.00 96.81 279 TRP A C 1
ATOM 2140 O O . TRP A 1 279 ? 11.124 -3.604 -22.159 1.00 96.81 279 TRP A O 1
ATOM 2150 N N . TRP A 1 280 ? 10.472 -1.576 -21.436 1.00 97.50 280 TRP A N 1
ATOM 2151 C CA . TRP A 1 280 ? 11.732 -0.904 -21.720 1.00 97.50 280 TRP A CA 1
ATOM 2152 C C . TRP A 1 280 ? 12.906 -1.515 -20.943 1.00 97.50 280 TRP A C 1
ATOM 2154 O O . TRP A 1 280 ? 13.957 -1.776 -21.525 1.00 97.50 280 TRP A O 1
ATOM 2164 N N . LEU A 1 281 ? 12.732 -1.821 -19.652 1.00 98.00 281 LEU A N 1
ATOM 2165 C CA . LEU A 1 281 ? 13.772 -2.465 -18.841 1.00 98.00 281 LEU A CA 1
ATOM 2166 C C . LEU A 1 281 ? 14.088 -3.881 -19.329 1.00 98.00 281 LEU A C 1
ATOM 2168 O O . LEU A 1 281 ? 15.260 -4.246 -19.409 1.00 98.00 281 LEU A O 1
ATOM 2172 N N . LEU A 1 282 ? 13.073 -4.665 -19.708 1.00 97.81 282 LEU A N 1
ATOM 2173 C CA . LEU A 1 282 ? 13.280 -5.991 -20.294 1.00 97.81 282 LEU A CA 1
ATOM 2174 C C . LEU A 1 282 ? 14.026 -5.911 -21.628 1.00 97.81 282 LEU A C 1
ATOM 2176 O O . LEU A 1 282 ? 14.909 -6.732 -21.878 1.00 97.81 282 LEU A O 1
ATOM 2180 N N . LEU A 1 283 ? 13.731 -4.905 -22.456 1.00 97.38 283 LEU A N 1
ATOM 2181 C CA . LEU A 1 283 ? 14.473 -4.647 -23.687 1.00 97.38 283 LEU A CA 1
ATOM 2182 C C . LEU A 1 283 ? 15.944 -4.323 -23.398 1.00 97.38 283 LEU A C 1
ATOM 2184 O O . LEU A 1 283 ? 16.824 -4.921 -24.017 1.00 97.38 283 LEU A O 1
ATOM 2188 N N . ARG A 1 284 ? 16.233 -3.447 -22.425 1.00 97.81 284 ARG A N 1
ATOM 2189 C CA . ARG A 1 284 ? 17.615 -3.126 -22.019 1.00 97.81 284 ARG A CA 1
ATOM 2190 C C . ARG A 1 284 ? 18.356 -4.344 -21.463 1.00 97.81 284 ARG A C 1
ATOM 2192 O O . ARG A 1 284 ? 19.500 -4.572 -21.845 1.00 97.81 284 ARG A O 1
ATOM 2199 N N . LEU A 1 285 ? 17.703 -5.169 -20.645 1.00 98.19 285 LEU A N 1
ATOM 2200 C CA . LEU A 1 285 ? 18.256 -6.435 -20.145 1.00 98.19 285 LEU A CA 1
ATOM 2201 C C . LEU A 1 285 ? 18.550 -7.427 -21.281 1.00 98.19 285 LEU A C 1
ATOM 2203 O O . LEU A 1 285 ? 19.612 -8.048 -21.316 1.00 98.19 285 LEU A O 1
ATOM 2207 N N . CYS A 1 286 ? 17.645 -7.556 -22.253 1.00 97.94 286 CYS A N 1
ATOM 2208 C CA . CYS A 1 286 ? 17.854 -8.432 -23.406 1.00 97.94 286 CYS A CA 1
ATOM 2209 C C . CYS A 1 286 ? 18.977 -7.925 -24.320 1.00 97.94 286 CYS A C 1
ATOM 2211 O O . CYS A 1 286 ? 19.744 -8.740 -24.823 1.00 97.94 286 CYS A O 1
ATOM 2213 N N . GLN A 1 287 ? 19.101 -6.606 -24.510 1.00 97.44 287 GLN A N 1
ATOM 2214 C CA . GLN A 1 287 ? 20.210 -5.980 -25.244 1.00 97.44 287 GLN A CA 1
ATOM 2215 C C . GLN A 1 287 ? 21.551 -6.226 -24.542 1.00 97.44 287 GLN A C 1
ATOM 2217 O O . GLN A 1 287 ? 22.520 -6.622 -25.191 1.00 97.44 287 GLN A O 1
ATOM 2222 N N . HIS A 1 288 ? 21.588 -6.036 -23.221 1.00 96.69 288 HIS A N 1
ATOM 2223 C CA . HIS A 1 288 ? 22.766 -6.247 -22.377 1.00 96.69 288 HIS A CA 1
ATOM 2224 C C . HIS A 1 288 ? 23.256 -7.700 -22.429 1.00 96.69 288 HIS A C 1
ATOM 2226 O O . HIS A 1 288 ? 24.437 -7.959 -22.641 1.00 96.69 288 HIS A O 1
ATOM 2232 N N . SER A 1 289 ? 22.332 -8.656 -22.350 1.00 97.38 289 SER A N 1
ATOM 2233 C CA . SER A 1 289 ? 22.625 -10.094 -22.323 1.00 97.38 289 SER A CA 1
ATOM 2234 C C . SER A 1 289 ? 22.753 -10.763 -23.697 1.00 97.38 289 SER A C 1
ATOM 2236 O O . SER A 1 289 ? 22.883 -11.985 -23.770 1.00 97.38 289 SER A O 1
ATOM 2238 N N . LEU A 1 290 ? 22.764 -10.018 -24.814 1.00 95.12 290 LEU A N 1
ATOM 2239 C CA . LEU A 1 290 ? 22.889 -10.615 -26.158 1.00 95.12 290 LEU A CA 1
ATOM 2240 C C . LEU A 1 290 ? 24.136 -11.499 -26.313 1.00 95.12 290 LEU A C 1
ATOM 2242 O O . LEU A 1 290 ? 24.103 -12.476 -27.061 1.00 95.12 290 LEU A O 1
ATOM 2246 N N . ARG A 1 291 ? 25.222 -11.159 -25.610 1.00 92.75 291 ARG A N 1
ATOM 2247 C CA . ARG A 1 291 ? 26.495 -11.898 -25.629 1.00 92.75 291 ARG A CA 1
ATOM 2248 C C . ARG A 1 291 ? 26.579 -13.001 -24.575 1.00 92.75 291 ARG A C 1
ATOM 2250 O O . ARG A 1 291 ? 27.522 -13.788 -24.615 1.00 92.75 291 ARG A O 1
ATOM 2257 N N . ASN A 1 292 ? 25.601 -13.091 -23.677 1.00 96.06 292 ASN A N 1
ATOM 2258 C CA . ASN A 1 292 ? 25.543 -14.133 -22.668 1.00 96.06 292 ASN A CA 1
ATOM 2259 C C . ASN A 1 292 ? 25.024 -15.441 -23.302 1.00 96.06 292 ASN A C 1
ATOM 2261 O O . ASN A 1 292 ? 23.861 -15.497 -23.721 1.00 96.06 292 ASN A O 1
ATOM 2265 N N . PRO A 1 293 ? 25.839 -16.515 -23.368 1.00 93.88 293 PRO A N 1
ATOM 2266 C CA . PRO A 1 293 ? 25.445 -17.766 -24.019 1.00 93.88 293 PRO A CA 1
ATOM 2267 C C . PRO A 1 293 ? 24.275 -18.470 -23.314 1.00 93.88 293 PRO A C 1
ATOM 2269 O O . PRO A 1 293 ? 23.605 -19.302 -23.922 1.00 93.88 293 PRO A O 1
ATOM 2272 N N . HIS A 1 294 ? 23.999 -18.127 -22.053 1.00 96.31 294 HIS A N 1
ATOM 2273 C CA . HIS A 1 294 ? 22.923 -18.724 -21.266 1.00 96.31 294 HIS A CA 1
ATOM 2274 C C . HIS A 1 294 ? 21.581 -17.989 -21.409 1.00 96.31 294 HIS A C 1
ATOM 2276 O O . HIS A 1 294 ? 20.544 -18.556 -21.063 1.00 96.31 294 HIS A O 1
ATOM 2282 N N . ALA A 1 295 ? 21.564 -16.764 -21.950 1.00 96.56 295 ALA A N 1
ATOM 2283 C CA . ALA A 1 295 ? 20.366 -15.921 -21.983 1.00 96.56 295 ALA A CA 1
ATOM 2284 C C . ALA A 1 295 ? 19.212 -16.541 -22.783 1.00 96.56 295 ALA A C 1
ATOM 2286 O O . ALA A 1 295 ? 18.078 -16.563 -22.312 1.00 96.56 295 ALA A O 1
ATOM 2287 N N . ALA A 1 296 ? 19.492 -17.090 -23.970 1.00 94.81 296 ALA A N 1
ATOM 2288 C CA . ALA A 1 296 ? 18.454 -17.700 -24.801 1.00 94.81 296 ALA A CA 1
ATOM 2289 C C . ALA A 1 296 ? 17.804 -18.912 -24.108 1.00 94.81 296 ALA A C 1
ATOM 2291 O O . ALA A 1 296 ? 16.581 -19.004 -24.062 1.00 94.81 296 ALA A O 1
ATOM 2292 N N . SER A 1 297 ? 18.613 -19.785 -23.498 1.00 95.31 297 SER A N 1
ATOM 2293 C CA . SER A 1 297 ? 18.118 -20.959 -22.768 1.00 95.31 297 SER A CA 1
ATOM 2294 C C . SER A 1 297 ? 17.306 -20.572 -21.527 1.00 95.31 297 SER A C 1
ATOM 2296 O O . SER A 1 297 ? 16.274 -21.182 -21.253 1.00 95.31 297 SER A O 1
ATOM 2298 N N . ALA A 1 298 ? 17.712 -19.521 -20.808 1.00 97.00 298 ALA A N 1
ATOM 2299 C CA . ALA A 1 298 ? 16.953 -19.017 -19.666 1.00 97.00 298 ALA A CA 1
ATOM 2300 C C . ALA A 1 298 ? 15.573 -18.471 -20.085 1.00 97.00 298 ALA A C 1
ATOM 2302 O O . ALA A 1 298 ? 14.575 -18.741 -19.416 1.00 97.00 298 ALA A O 1
ATOM 2303 N N . ILE A 1 299 ? 15.494 -17.745 -21.209 1.00 97.25 299 ILE A N 1
ATOM 2304 C CA . ILE A 1 299 ? 14.220 -17.241 -21.756 1.00 97.25 299 ILE A CA 1
ATOM 2305 C C . ILE A 1 299 ? 13.322 -18.402 -22.194 1.00 97.25 299 ILE A C 1
ATOM 2307 O O . ILE A 1 299 ? 12.122 -18.394 -21.911 1.00 97.25 299 ILE A O 1
ATOM 2311 N N . GLU A 1 300 ? 13.884 -19.412 -22.857 1.00 95.50 300 GLU A N 1
ATOM 2312 C CA . GLU A 1 300 ? 13.154 -20.615 -23.270 1.00 95.50 300 GLU A CA 1
ATOM 2313 C C . GLU A 1 300 ? 12.557 -21.341 -22.054 1.00 95.50 300 GLU A C 1
ATOM 2315 O O . GLU A 1 300 ? 11.362 -21.641 -22.034 1.00 95.50 300 GLU A O 1
ATOM 2320 N N . ALA A 1 301 ? 13.351 -21.538 -20.997 1.00 95.38 301 ALA A N 1
ATOM 2321 C CA . ALA A 1 301 ? 12.897 -22.164 -19.757 1.00 95.38 301 ALA A CA 1
ATOM 2322 C C . ALA A 1 301 ? 11.786 -21.356 -19.063 1.00 95.38 301 ALA A C 1
ATOM 2324 O O . ALA A 1 301 ? 10.781 -21.921 -18.629 1.00 95.38 301 ALA A O 1
ATOM 2325 N N . PHE A 1 302 ? 11.929 -20.029 -18.992 1.00 95.62 302 PHE A N 1
ATOM 2326 C CA . PHE A 1 302 ? 10.924 -19.150 -18.388 1.00 95.62 302 PHE A CA 1
ATOM 2327 C C . PHE A 1 302 ? 9.600 -19.146 -19.164 1.00 95.62 302 PHE A C 1
ATOM 2329 O O . PHE A 1 302 ? 8.525 -19.161 -18.564 1.00 95.62 302 PHE A O 1
ATOM 2336 N N . SER A 1 303 ? 9.679 -19.167 -20.496 1.00 91.19 303 SER A N 1
ATOM 2337 C CA . SER A 1 303 ? 8.527 -19.109 -21.404 1.00 91.19 303 SER A CA 1
ATOM 2338 C C . SER A 1 303 ? 7.839 -20.454 -21.653 1.00 91.19 303 SER A C 1
ATOM 2340 O O . SER A 1 303 ? 6.862 -20.502 -22.399 1.00 91.19 303 SER A O 1
ATOM 2342 N N . GLY A 1 304 ? 8.313 -21.538 -21.030 1.00 89.00 304 GLY A N 1
ATOM 2343 C CA . GLY A 1 304 ? 7.729 -22.871 -21.184 1.00 89.00 304 GLY A CA 1
ATOM 2344 C C . GLY A 1 304 ? 8.060 -23.541 -22.521 1.00 89.00 304 GLY A C 1
ATOM 2345 O O . GLY A 1 304 ? 7.233 -24.283 -23.043 1.00 89.00 304 GLY A O 1
ATOM 2346 N N . GLY A 1 305 ? 9.248 -23.281 -23.080 1.00 84.19 305 GLY A N 1
ATOM 2347 C CA . GLY A 1 305 ? 9.721 -23.896 -24.327 1.00 84.19 305 GLY A CA 1
ATOM 2348 C C . GLY A 1 305 ? 9.342 -23.136 -25.601 1.00 84.19 305 GLY A C 1
ATOM 2349 O O . GLY A 1 305 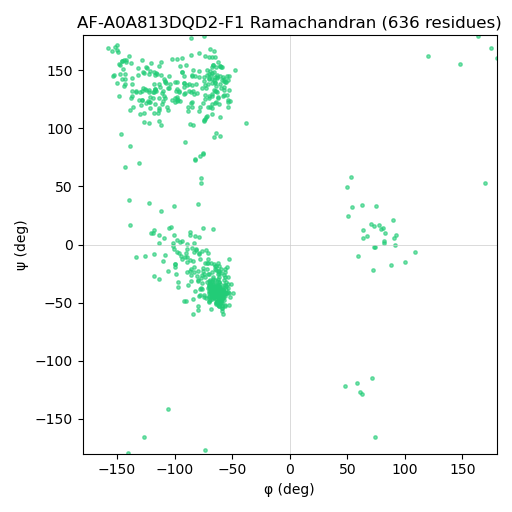? 9.294 -23.729 -26.678 1.00 84.19 305 GLY A O 1
ATOM 2350 N N . ALA A 1 306 ? 9.031 -21.839 -25.505 1.00 82.38 306 ALA A N 1
ATOM 2351 C CA . ALA A 1 306 ? 8.759 -21.026 -26.686 1.00 82.38 306 ALA A CA 1
ATOM 2352 C C . ALA A 1 306 ? 10.041 -20.783 -27.501 1.00 82.38 306 ALA A C 1
ATOM 2354 O O . ALA A 1 306 ? 11.128 -20.625 -26.946 1.00 82.38 306 ALA A O 1
ATOM 2355 N N . THR A 1 307 ? 9.912 -20.697 -28.828 1.00 86.50 307 THR A N 1
ATOM 2356 C CA . THR A 1 307 ? 11.036 -20.346 -29.707 1.00 86.50 307 THR A CA 1
ATOM 2357 C C . THR A 1 307 ? 11.556 -18.947 -29.371 1.00 86.50 307 THR A C 1
ATOM 2359 O O . THR A 1 307 ? 10.816 -17.967 -29.459 1.00 86.50 307 THR A O 1
ATOM 2362 N N . VAL A 1 308 ? 12.834 -18.851 -29.001 1.00 89.69 308 VAL A N 1
ATOM 2363 C CA . VAL A 1 308 ? 13.468 -17.595 -28.580 1.00 89.69 308 VAL A CA 1
ATOM 2364 C C . VAL A 1 308 ? 14.105 -16.888 -29.771 1.00 89.69 308 VAL A C 1
ATOM 2366 O O . VAL A 1 308 ? 14.886 -17.488 -30.510 1.00 89.69 308 VAL A O 1
ATOM 2369 N N . SER A 1 309 ? 13.804 -15.598 -29.945 1.00 91.75 309 SER A N 1
ATOM 2370 C CA . SER A 1 309 ? 14.403 -14.802 -31.022 1.00 91.75 309 SER A CA 1
ATOM 2371 C C . SER A 1 309 ? 15.911 -14.585 -30.835 1.00 91.75 309 SER A C 1
ATOM 2373 O O . SER A 1 309 ? 16.446 -14.580 -29.718 1.00 91.75 309 SER A O 1
ATOM 2375 N N . SER A 1 310 ? 16.614 -14.357 -31.944 1.00 91.19 310 SER A N 1
ATOM 2376 C CA . SER A 1 310 ? 18.029 -13.977 -31.935 1.00 91.19 310 SER A CA 1
ATOM 2377 C C . SER A 1 310 ? 18.257 -12.516 -31.541 1.00 91.19 310 SER A C 1
ATOM 2379 O O . SER A 1 310 ? 19.329 -12.192 -31.037 1.00 91.19 310 SER A O 1
ATOM 2381 N N . ASP A 1 311 ? 17.277 -11.642 -31.771 1.00 95.19 311 ASP A N 1
ATOM 2382 C CA . ASP A 1 311 ? 17.354 -10.219 -31.445 1.00 95.19 311 ASP A CA 1
ATOM 2383 C C . ASP A 1 311 ? 16.772 -9.904 -30.053 1.00 95.19 311 ASP A C 1
ATOM 2385 O O . ASP A 1 311 ? 16.011 -10.680 -29.470 1.00 95.19 311 ASP A O 1
ATOM 2389 N N . ALA A 1 312 ? 17.157 -8.750 -29.504 1.00 96.25 312 ALA A N 1
ATOM 2390 C CA . ALA A 1 312 ? 16.768 -8.348 -28.156 1.00 96.25 312 ALA A CA 1
ATOM 2391 C C . ALA A 1 312 ? 15.272 -8.023 -28.023 1.00 96.25 312 ALA A C 1
ATOM 2393 O O . ALA A 1 312 ? 14.706 -8.239 -26.954 1.00 96.25 312 ALA A O 1
ATOM 2394 N N . GLU A 1 313 ? 14.633 -7.527 -29.082 1.00 95.25 313 GLU A N 1
ATOM 2395 C CA . GLU A 1 313 ? 13.229 -7.116 -29.058 1.00 95.25 313 GLU A CA 1
ATOM 2396 C C . GLU A 1 313 ? 12.303 -8.334 -29.014 1.00 95.25 313 GLU A C 1
ATOM 2398 O O . GLU A 1 313 ? 11.429 -8.419 -28.151 1.00 95.25 313 GLU A O 1
ATOM 2403 N N . GLY A 1 314 ? 12.556 -9.347 -29.847 1.00 94.44 314 GLY A N 1
ATOM 2404 C CA . GLY A 1 314 ? 11.827 -10.615 -29.810 1.00 94.44 314 GLY A CA 1
ATOM 2405 C C . GLY A 1 314 ? 12.040 -11.392 -28.503 1.00 94.44 314 GLY A C 1
ATOM 2406 O O . GLY A 1 314 ? 11.111 -12.023 -27.984 1.00 94.44 314 GLY A O 1
ATOM 2407 N N . ARG A 1 315 ? 13.244 -11.309 -27.916 1.00 96.25 315 ARG A N 1
ATOM 2408 C CA . ARG A 1 315 ? 13.525 -11.834 -26.567 1.00 96.25 315 ARG A CA 1
ATOM 2409 C C . ARG A 1 315 ? 12.701 -11.111 -25.502 1.00 96.25 315 ARG A C 1
ATOM 2411 O O . ARG A 1 315 ? 12.009 -11.770 -24.726 1.00 96.25 315 ARG A O 1
ATOM 2418 N N . ALA A 1 316 ? 12.708 -9.779 -25.514 1.00 96.38 316 ALA A N 1
ATOM 2419 C CA . ALA A 1 316 ? 11.933 -8.965 -24.585 1.00 96.38 316 ALA A CA 1
ATOM 2420 C C . ALA A 1 316 ? 10.428 -9.231 -24.720 1.00 96.38 316 ALA A C 1
ATOM 2422 O O . ALA A 1 316 ? 9.765 -9.419 -23.707 1.00 96.38 316 ALA A O 1
ATOM 2423 N N . ALA A 1 317 ? 9.898 -9.357 -25.942 1.00 94.38 317 ALA A N 1
ATOM 2424 C CA . ALA A 1 317 ? 8.489 -9.680 -26.206 1.00 94.38 317 ALA A CA 1
ATOM 2425 C C . ALA A 1 317 ? 8.052 -11.001 -25.567 1.00 94.38 317 ALA A C 1
ATOM 2427 O O . ALA A 1 317 ? 6.957 -11.097 -25.009 1.00 94.38 317 ALA A O 1
ATOM 2428 N N . THR A 1 318 ? 8.926 -12.006 -25.603 1.00 93.50 318 THR A N 1
ATOM 2429 C CA . THR A 1 318 ? 8.660 -13.320 -25.010 1.00 93.50 318 THR A CA 1
ATOM 2430 C C . THR A 1 318 ? 8.541 -13.234 -23.488 1.00 93.50 318 THR A C 1
ATOM 2432 O O . THR A 1 318 ? 7.593 -13.768 -22.911 1.00 93.50 318 THR A O 1
ATOM 2435 N N . VAL A 1 319 ? 9.472 -12.528 -22.838 1.00 95.44 319 VAL A N 1
ATOM 2436 C CA . VAL A 1 319 ? 9.477 -12.348 -21.377 1.00 95.44 319 VAL A CA 1
ATOM 2437 C C . VAL A 1 319 ? 8.333 -11.433 -20.936 1.00 95.44 319 VAL A C 1
ATOM 2439 O O . VAL A 1 319 ? 7.610 -11.749 -19.993 1.00 95.44 319 VAL A O 1
ATOM 2442 N N . PHE A 1 320 ? 8.132 -10.326 -21.647 1.00 94.88 320 PHE A N 1
ATOM 2443 C CA . PHE A 1 320 ? 7.153 -9.296 -21.321 1.00 94.88 320 PHE A CA 1
ATOM 2444 C C . PHE A 1 320 ? 5.728 -9.841 -21.264 1.00 94.88 320 PHE A C 1
ATOM 2446 O O . PHE A 1 320 ? 5.005 -9.524 -20.325 1.00 94.88 320 PHE A O 1
ATOM 2453 N N . ARG A 1 321 ? 5.346 -10.733 -22.189 1.00 91.69 321 ARG A N 1
ATOM 2454 C CA . ARG A 1 321 ? 4.022 -11.376 -22.174 1.00 91.69 321 ARG A CA 1
ATOM 2455 C C . ARG A 1 321 ? 3.741 -12.109 -20.858 1.00 91.69 321 ARG A C 1
ATOM 2457 O O . ARG A 1 321 ? 2.653 -11.978 -20.309 1.00 91.69 321 ARG A O 1
ATOM 2464 N N . GLN A 1 322 ? 4.713 -12.863 -20.346 1.00 93.25 322 GLN A N 1
ATOM 2465 C CA . GLN A 1 322 ? 4.564 -13.611 -19.090 1.00 93.25 322 GLN A CA 1
ATOM 2466 C C . GLN A 1 322 ? 4.479 -12.666 -17.884 1.00 93.25 322 GLN A C 1
ATOM 2468 O O . GLN A 1 322 ? 3.701 -12.903 -16.963 1.00 93.25 322 GLN A O 1
ATOM 2473 N N . VAL A 1 323 ? 5.255 -11.576 -17.898 1.00 93.94 323 VAL A N 1
ATOM 2474 C CA . VAL A 1 323 ? 5.211 -10.556 -16.839 1.00 93.94 323 VAL A CA 1
ATOM 2475 C C . VAL A 1 323 ? 3.879 -9.807 -16.848 1.00 93.94 323 VAL A C 1
ATOM 2477 O O . VAL A 1 323 ? 3.294 -9.635 -15.784 1.00 93.94 323 VAL A O 1
ATOM 2480 N N . LEU A 1 324 ? 3.358 -9.425 -18.018 1.00 92.25 324 LEU A N 1
ATOM 2481 C CA . LEU A 1 324 ? 2.036 -8.801 -18.131 1.00 92.25 324 LEU A CA 1
ATOM 2482 C C . LEU A 1 324 ? 0.925 -9.718 -17.628 1.00 92.25 324 LEU A C 1
ATOM 2484 O O . LEU A 1 324 ? 0.106 -9.271 -16.838 1.00 92.25 324 LEU A O 1
ATOM 2488 N N . GLN A 1 325 ? 0.936 -11.001 -17.997 1.00 91.56 325 GLN A N 1
ATOM 2489 C CA . GLN A 1 325 ? -0.039 -11.965 -17.479 1.00 91.56 325 GLN A CA 1
ATOM 2490 C C . GLN A 1 325 ? 0.006 -12.070 -15.951 1.00 91.56 325 GLN A C 1
ATOM 2492 O O . GLN A 1 325 ? -1.034 -12.205 -15.312 1.00 91.56 325 GLN A O 1
ATOM 2497 N N . ALA A 1 326 ? 1.199 -11.999 -15.356 1.00 92.19 326 ALA A N 1
ATOM 2498 C CA . ALA A 1 326 ? 1.351 -12.014 -13.907 1.00 92.19 326 ALA A CA 1
ATOM 2499 C C . ALA A 1 326 ? 0.854 -10.712 -13.250 1.00 92.19 326 ALA A C 1
ATOM 2501 O O . ALA A 1 326 ? 0.238 -10.782 -12.189 1.00 92.19 326 ALA A O 1
ATOM 2502 N N . ILE A 1 327 ? 1.070 -9.552 -13.885 1.00 91.94 327 ILE A N 1
ATOM 2503 C CA . ILE A 1 327 ? 0.495 -8.266 -13.453 1.00 91.94 327 ILE A CA 1
ATOM 2504 C C . ILE A 1 327 ? -1.035 -8.311 -13.545 1.00 91.94 327 ILE A C 1
ATOM 2506 O O . ILE A 1 327 ? -1.702 -7.995 -12.570 1.00 91.94 327 ILE A O 1
ATOM 2510 N N . ASP A 1 328 ? -1.596 -8.745 -14.675 1.00 89.25 328 ASP A N 1
ATOM 2511 C CA . ASP A 1 328 ? -3.048 -8.827 -14.886 1.00 89.25 328 ASP A CA 1
ATOM 2512 C C . ASP A 1 328 ? -3.705 -9.794 -13.889 1.00 89.25 328 ASP A C 1
ATOM 2514 O O . ASP A 1 328 ? -4.779 -9.521 -13.352 1.00 89.25 328 ASP A O 1
ATOM 2518 N N . LEU A 1 329 ? -3.045 -10.924 -13.601 1.00 88.69 329 LEU A N 1
ATOM 2519 C CA . LEU A 1 329 ? -3.498 -11.864 -12.580 1.00 88.69 329 LEU A CA 1
ATOM 2520 C C . LEU A 1 329 ? -3.509 -11.221 -11.190 1.00 88.69 329 LEU A C 1
ATOM 2522 O O . LEU A 1 329 ? -4.457 -11.441 -10.437 1.00 88.69 329 LEU A O 1
ATOM 2526 N N . TRP A 1 330 ? -2.472 -10.450 -10.853 1.00 89.94 330 TRP A N 1
ATOM 2527 C CA . TRP A 1 330 ? -2.428 -9.704 -9.601 1.00 89.94 330 TRP A CA 1
ATOM 2528 C C . TRP A 1 330 ? -3.548 -8.671 -9.536 1.00 89.94 330 TRP A C 1
ATOM 2530 O O . TRP A 1 330 ? -4.328 -8.724 -8.596 1.00 89.94 330 TRP A O 1
ATOM 2540 N N . GLU A 1 331 ? -3.693 -7.814 -10.549 1.00 87.12 331 GLU A N 1
ATOM 2541 C CA . GLU A 1 331 ? -4.735 -6.780 -10.605 1.00 87.12 331 GLU A CA 1
ATOM 2542 C C . GLU A 1 331 ? -6.144 -7.379 -10.446 1.00 87.12 331 GLU A C 1
ATOM 2544 O O . GLU A 1 331 ? -6.981 -6.827 -9.736 1.00 87.12 331 GLU A O 1
ATOM 2549 N N . ALA A 1 332 ? -6.403 -8.555 -11.029 1.00 84.69 332 ALA A N 1
ATOM 2550 C CA . ALA A 1 332 ? -7.669 -9.265 -10.847 1.00 84.69 332 ALA A CA 1
ATOM 2551 C C . ALA A 1 332 ? -7.879 -9.790 -9.410 1.00 84.69 332 ALA A C 1
ATOM 2553 O O . ALA A 1 332 ? -9.014 -9.878 -8.942 1.00 84.69 332 ALA A O 1
ATOM 2554 N N . GLN A 1 333 ? -6.805 -10.161 -8.708 1.00 83.56 333 GLN A N 1
ATOM 2555 C CA . GLN A 1 333 ? -6.838 -10.646 -7.320 1.00 83.56 333 GLN A CA 1
ATOM 2556 C C . GLN A 1 333 ? -6.775 -9.515 -6.287 1.00 83.56 333 GLN A C 1
ATOM 2558 O O . GLN A 1 333 ? -7.198 -9.698 -5.148 1.00 83.56 333 GLN A O 1
ATOM 2563 N N . SER A 1 334 ? -6.249 -8.356 -6.662 1.00 85.12 334 SER A N 1
ATOM 2564 C CA . SER A 1 334 ? -6.183 -7.162 -5.830 1.00 85.12 334 SER A CA 1
ATOM 2565 C C . SER A 1 334 ? -7.304 -6.169 -6.128 1.00 85.12 334 SER A C 1
ATOM 2567 O O . SER A 1 334 ? -7.345 -5.102 -5.512 1.00 85.12 334 SER A O 1
ATOM 2569 N N . ASP A 1 335 ? -8.233 -6.508 -7.023 1.00 86.56 335 ASP A N 1
ATOM 2570 C CA . ASP A 1 335 ? -9.422 -5.704 -7.282 1.00 86.56 335 ASP A CA 1
ATOM 2571 C C . ASP A 1 335 ? -10.254 -5.511 -6.006 1.00 86.56 335 ASP A C 1
ATOM 2573 O O . ASP A 1 335 ? -10.373 -6.403 -5.157 1.00 86.56 335 ASP A O 1
ATOM 2577 N N . LEU A 1 336 ? -10.854 -4.327 -5.876 1.00 85.31 336 LEU A N 1
ATOM 2578 C CA . LEU A 1 336 ? -11.636 -3.945 -4.708 1.00 85.31 336 LEU A CA 1
ATOM 2579 C C . LEU A 1 336 ? -12.776 -4.935 -4.423 1.00 85.31 336 LEU A C 1
ATOM 2581 O O . LEU A 1 336 ? -12.984 -5.296 -3.265 1.00 85.31 336 LEU A O 1
ATOM 2585 N N . ALA A 1 337 ? -13.495 -5.413 -5.444 1.00 87.19 337 ALA A N 1
ATOM 2586 C CA . ALA A 1 337 ? -14.611 -6.333 -5.243 1.00 87.19 337 ALA A CA 1
ATOM 2587 C C . ALA A 1 337 ? -14.131 -7.702 -4.741 1.00 87.19 337 ALA A C 1
ATOM 2589 O O . ALA A 1 337 ? -14.758 -8.289 -3.853 1.00 87.19 337 ALA A O 1
ATOM 2590 N N . TYR A 1 338 ? -13.002 -8.192 -5.262 1.00 88.44 338 TYR A N 1
ATOM 2591 C CA . TYR A 1 338 ? -12.390 -9.430 -4.783 1.00 88.44 338 TYR A CA 1
ATOM 2592 C C . TYR A 1 338 ? -11.923 -9.288 -3.330 1.00 88.44 338 TYR A C 1
ATOM 2594 O O . TYR A 1 338 ? -12.271 -10.112 -2.479 1.00 88.44 338 TYR A O 1
ATOM 2602 N N . ARG A 1 339 ? -11.183 -8.218 -3.019 1.00 89.88 339 ARG A N 1
ATOM 2603 C CA . ARG A 1 339 ? -10.704 -7.931 -1.660 1.00 89.88 339 ARG A CA 1
ATOM 2604 C C . ARG A 1 339 ? -11.863 -7.806 -0.675 1.00 89.88 339 ARG A C 1
ATOM 2606 O O . ARG A 1 339 ? -11.829 -8.391 0.408 1.00 89.88 339 ARG A O 1
ATOM 2613 N N . HIS A 1 340 ? -12.936 -7.136 -1.085 1.00 90.31 340 HIS A N 1
ATOM 2614 C CA . HIS A 1 340 ? -14.157 -7.021 -0.301 1.00 90.31 340 HIS A CA 1
ATOM 2615 C C . HIS A 1 340 ? -14.842 -8.360 -0.053 1.00 90.31 340 HIS A C 1
ATOM 2617 O O . HIS A 1 340 ? -15.258 -8.635 1.075 1.00 90.31 340 HIS A O 1
ATOM 2623 N N . ALA A 1 341 ? -14.911 -9.230 -1.061 1.00 90.81 341 ALA A N 1
ATOM 2624 C CA . ALA A 1 341 ? -15.436 -10.578 -0.882 1.00 90.81 341 ALA A CA 1
ATOM 2625 C C . ALA A 1 341 ? -14.633 -11.372 0.167 1.00 90.81 341 ALA A C 1
ATOM 2627 O O . ALA A 1 341 ? -15.238 -12.026 1.017 1.00 90.81 341 ALA A O 1
ATOM 2628 N N . ARG A 1 342 ? -13.296 -11.255 0.186 1.00 91.56 342 ARG A N 1
ATOM 2629 C CA . ARG A 1 342 ? -12.436 -11.922 1.186 1.00 91.56 342 ARG A CA 1
ATOM 2630 C C . ARG A 1 342 ? -12.637 -11.408 2.608 1.00 91.56 342 ARG A C 1
ATOM 2632 O O . ARG A 1 342 ? -12.752 -12.211 3.540 1.00 91.56 342 ARG A O 1
ATOM 2639 N N . LEU A 1 343 ? -12.766 -10.094 2.780 1.00 90.19 343 LEU A N 1
ATOM 2640 C CA . LEU A 1 343 ? -13.122 -9.517 4.077 1.00 90.19 343 LEU A CA 1
ATOM 2641 C C . LEU A 1 343 ? -14.499 -10.022 4.544 1.00 90.19 343 LEU A C 1
ATOM 2643 O O . LEU A 1 343 ? -14.664 -10.436 5.693 1.00 90.19 343 LEU A O 1
ATOM 2647 N N . CYS A 1 344 ? -15.481 -10.059 3.639 1.00 91.00 344 CYS A N 1
ATOM 2648 C CA . CYS A 1 344 ? -16.821 -10.566 3.932 1.00 91.00 344 CYS A CA 1
ATOM 2649 C C . CYS A 1 344 ? -16.831 -12.051 4.310 1.00 91.00 344 CYS A C 1
ATOM 2651 O O . CYS A 1 344 ? -17.588 -12.447 5.198 1.00 91.00 344 CYS A O 1
ATOM 2653 N N . ASP A 1 345 ? -16.008 -12.875 3.662 1.00 91.69 345 ASP A N 1
ATOM 2654 C CA . ASP A 1 345 ? -15.852 -14.287 4.016 1.00 91.69 345 ASP A CA 1
ATOM 2655 C C . ASP A 1 345 ? -15.264 -14.433 5.426 1.00 91.69 345 ASP A C 1
ATOM 2657 O O . ASP A 1 345 ? -15.769 -15.226 6.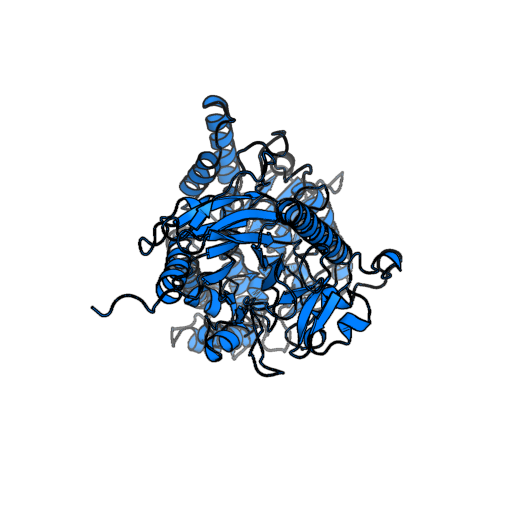224 1.00 91.69 345 ASP A O 1
ATOM 2661 N N . THR A 1 346 ? -14.279 -13.600 5.782 1.00 91.12 346 THR A N 1
ATOM 2662 C CA . THR A 1 346 ? -13.734 -13.534 7.149 1.00 91.12 346 THR A CA 1
ATOM 2663 C C . THR A 1 346 ? -14.827 -13.185 8.161 1.00 91.12 346 THR A C 1
ATOM 2665 O O . THR A 1 346 ? -14.973 -13.863 9.179 1.00 91.12 346 THR A O 1
ATOM 2668 N N . PHE A 1 347 ? -15.657 -12.181 7.864 1.00 91.50 347 PHE A N 1
ATOM 2669 C CA . PHE A 1 347 ? -16.772 -11.796 8.734 1.00 91.50 347 PHE A CA 1
ATOM 2670 C C . PHE A 1 347 ? -17.814 -12.905 8.855 1.00 91.50 347 PHE A C 1
ATOM 2672 O O . PHE A 1 347 ? -18.308 -13.155 9.950 1.00 91.50 347 PHE A O 1
ATOM 2679 N N . ARG A 1 348 ? -18.145 -13.598 7.761 1.00 90.00 348 ARG A N 1
ATOM 2680 C CA . ARG A 1 348 ? -19.101 -14.713 7.779 1.00 90.00 348 ARG A CA 1
ATOM 2681 C C . ARG A 1 348 ? -18.595 -15.866 8.646 1.00 90.00 348 ARG A C 1
ATOM 2683 O O . ARG A 1 348 ? -19.370 -16.414 9.424 1.00 90.00 348 ARG A O 1
ATOM 2690 N N . ASN A 1 349 ? -17.314 -16.206 8.523 1.00 89.50 349 ASN A N 1
ATOM 2691 C CA . ASN A 1 349 ? -16.710 -17.335 9.227 1.00 89.50 349 ASN A CA 1
ATOM 2692 C C . ASN A 1 349 ? -16.494 -17.039 10.717 1.00 89.50 349 ASN A C 1
ATOM 2694 O O . ASN A 1 349 ? -16.824 -17.865 11.566 1.00 89.50 349 ASN A O 1
ATOM 2698 N N . PHE A 1 350 ? -15.974 -15.854 11.051 1.00 89.62 350 PHE A N 1
ATOM 2699 C CA . PHE A 1 350 ? -15.725 -15.471 12.442 1.00 89.62 350 PHE A CA 1
ATOM 2700 C C . PHE A 1 350 ? -17.000 -15.009 13.167 1.00 89.62 350 PHE A C 1
ATOM 2702 O O . PHE A 1 350 ? -17.159 -15.240 14.371 1.00 89.62 350 PHE A O 1
ATOM 2709 N N . SER A 1 351 ? -17.935 -14.412 12.421 1.00 90.69 351 SER A N 1
ATOM 2710 C CA . SER A 1 351 ? -19.186 -13.826 12.905 1.00 90.69 351 SER A CA 1
ATOM 2711 C C . SER A 1 351 ? -18.959 -12.811 14.039 1.00 90.69 351 SER A C 1
ATOM 2713 O O . SER A 1 351 ? -19.476 -13.005 15.145 1.00 90.69 351 SER A O 1
ATOM 2715 N N . PRO A 1 352 ? -18.164 -11.742 13.808 1.00 92.62 352 PRO A N 1
ATOM 2716 C CA . PRO A 1 352 ? -17.884 -10.743 14.833 1.00 92.62 352 PRO A CA 1
ATOM 2717 C C . PRO A 1 352 ? -19.159 -9.995 15.221 1.00 92.62 352 PRO A C 1
ATOM 2719 O O . PRO A 1 352 ? -19.953 -9.624 14.356 1.00 92.62 352 PRO A O 1
ATOM 2722 N N . ALA A 1 353 ? -19.350 -9.727 16.510 1.00 94.00 353 ALA A N 1
ATOM 2723 C CA . ALA A 1 353 ? -20.422 -8.837 16.951 1.00 94.00 353 ALA A CA 1
ATOM 2724 C C . ALA A 1 353 ? -19.995 -7.361 16.867 1.00 94.00 353 ALA A C 1
ATOM 2726 O O . ALA A 1 353 ? -20.847 -6.488 16.717 1.00 94.00 353 ALA A O 1
ATOM 2727 N N . VAL A 1 354 ? -18.683 -7.097 16.899 1.00 95.62 354 VAL A N 1
ATOM 2728 C CA . VAL A 1 354 ? -18.073 -5.786 16.646 1.00 95.62 354 VAL A CA 1
ATOM 2729 C C . VAL A 1 354 ? -16.837 -5.961 15.759 1.00 95.62 354 VAL A C 1
ATOM 2731 O O . VAL A 1 354 ? -16.048 -6.880 15.974 1.00 95.62 354 VAL A O 1
ATOM 2734 N N . ALA A 1 355 ? -16.643 -5.084 14.778 1.00 96.19 355 ALA A N 1
ATOM 2735 C CA . ALA A 1 355 ? -15.433 -5.022 13.969 1.00 96.19 355 ALA A CA 1
ATOM 2736 C C . ALA A 1 355 ? -14.886 -3.589 13.897 1.00 96.19 355 ALA A C 1
ATOM 2738 O O . ALA A 1 355 ? -15.628 -2.653 13.599 1.00 96.19 355 ALA A O 1
ATOM 2739 N N . THR A 1 356 ? -13.591 -3.408 14.149 1.00 96.69 356 THR A N 1
ATOM 2740 C CA . THR A 1 356 ? -12.885 -2.140 13.931 1.00 96.69 356 THR A CA 1
ATOM 2741 C C . THR A 1 356 ? -12.160 -2.193 12.592 1.00 96.69 356 THR A C 1
ATOM 2743 O O . THR A 1 356 ? -11.351 -3.090 12.347 1.00 96.69 356 THR A O 1
ATOM 2746 N N . LEU A 1 357 ? -12.454 -1.235 11.716 1.00 94.69 357 LEU A N 1
ATOM 2747 C CA . LEU A 1 357 ? -11.880 -1.147 10.378 1.00 94.69 357 LEU A CA 1
ATOM 2748 C C . LEU A 1 357 ? -11.068 0.127 10.230 1.00 94.69 357 LEU A C 1
ATOM 2750 O O . LEU A 1 357 ? -11.518 1.212 10.603 1.00 94.69 357 LEU A O 1
ATOM 2754 N N . VAL A 1 358 ? -9.877 -0.005 9.666 1.00 91.00 358 VAL A N 1
ATOM 2755 C CA . VAL A 1 358 ? -9.007 1.116 9.298 1.00 91.00 358 VAL A CA 1
ATOM 2756 C C . VAL A 1 358 ? -8.651 1.000 7.829 1.00 91.00 358 VAL A C 1
ATOM 2758 O O . VAL A 1 358 ? -8.711 -0.095 7.287 1.00 91.00 358 VAL A O 1
ATOM 2761 N N . GLU A 1 359 ? -8.376 2.140 7.191 1.00 85.44 359 GLU A N 1
ATOM 2762 C CA . GLU A 1 359 ? -8.310 2.265 5.722 1.00 85.44 359 GLU A CA 1
ATOM 2763 C C . GLU A 1 359 ? -9.650 1.989 4.995 1.00 85.44 359 GLU A C 1
ATOM 2765 O O . GLU A 1 359 ? -9.707 1.946 3.771 1.00 85.44 359 GLU A O 1
ATOM 2770 N N . TYR A 1 360 ? -10.769 1.924 5.732 1.00 85.44 360 TYR A N 1
ATOM 2771 C CA . TYR A 1 360 ? -12.128 1.744 5.203 1.00 85.44 360 TYR A CA 1
ATOM 2772 C C . TYR A 1 360 ? -12.656 3.038 4.577 1.00 85.44 360 TYR A C 1
ATOM 2774 O O . TYR A 1 360 ? -13.411 3.810 5.187 1.00 85.44 360 TYR A O 1
ATOM 2782 N N . ASP A 1 361 ? -12.176 3.303 3.366 1.00 78.62 361 ASP A N 1
ATOM 2783 C CA . ASP A 1 361 ? -12.423 4.506 2.579 1.00 78.62 361 ASP A CA 1
ATOM 2784 C C . ASP A 1 361 ? -13.843 4.580 1.978 1.00 78.62 361 ASP A C 1
ATOM 2786 O O . ASP A 1 361 ? -14.729 3.760 2.238 1.00 78.62 361 ASP A O 1
ATOM 2790 N N . ALA A 1 362 ? -14.090 5.628 1.189 1.00 75.12 362 ALA A N 1
ATOM 2791 C CA . ALA A 1 362 ? -15.388 5.866 0.569 1.00 75.12 362 ALA A CA 1
ATOM 2792 C C . ALA A 1 362 ? -15.787 4.786 -0.447 1.00 75.12 362 ALA A C 1
ATOM 2794 O O . ALA A 1 362 ? -16.980 4.542 -0.612 1.00 75.12 362 ALA A O 1
ATOM 2795 N N . GLN A 1 363 ? -14.833 4.151 -1.130 1.00 77.31 363 GLN A N 1
ATOM 2796 C CA . GLN A 1 363 ? -15.139 3.131 -2.127 1.00 77.31 363 GLN A CA 1
ATOM 2797 C C . GLN A 1 363 ? -15.565 1.829 -1.457 1.00 77.31 363 GLN A C 1
ATOM 2799 O O . GLN A 1 363 ? -16.592 1.258 -1.820 1.00 77.31 363 GLN A O 1
ATOM 2804 N N . TRP A 1 364 ? -14.851 1.427 -0.408 1.00 83.12 364 TRP A N 1
ATOM 2805 C CA . TRP A 1 364 ? -15.234 0.298 0.431 1.00 83.12 364 TRP A CA 1
ATOM 2806 C C . TRP A 1 364 ? -16.646 0.451 1.011 1.00 83.12 364 TRP A C 1
ATOM 2808 O O . TRP A 1 364 ? -17.441 -0.484 0.962 1.00 83.12 364 TRP A O 1
ATOM 2818 N N . ARG A 1 365 ? -17.010 1.656 1.472 1.00 81.00 365 ARG A N 1
ATOM 2819 C CA . ARG A 1 365 ? -18.351 1.959 2.013 1.00 81.00 365 ARG A CA 1
ATOM 2820 C C . ARG A 1 365 ? -19.489 1.846 0.993 1.00 81.00 365 ARG A C 1
ATOM 2822 O O . ARG A 1 365 ? -20.640 1.727 1.406 1.00 81.00 365 ARG A O 1
ATOM 2829 N N . LYS A 1 366 ? -19.201 1.918 -0.314 1.00 82.62 366 LYS A N 1
ATOM 2830 C CA . LYS A 1 366 ? -20.212 1.735 -1.376 1.00 82.62 366 LYS A CA 1
ATOM 2831 C C . LYS A 1 366 ? -20.594 0.264 -1.552 1.00 82.62 366 LYS A C 1
ATOM 2833 O O . LYS A 1 366 ? -21.636 -0.020 -2.143 1.00 82.62 366 LYS A O 1
ATOM 2838 N N . LEU A 1 367 ? -19.755 -0.661 -1.087 1.00 85.56 367 LEU A N 1
ATOM 2839 C CA . LEU A 1 367 ? -19.984 -2.089 -1.235 1.00 85.56 367 LEU A CA 1
ATOM 2840 C C . LEU A 1 367 ? -20.893 -2.623 -0.116 1.00 85.56 367 LEU A C 1
ATOM 2842 O O . LEU A 1 367 ? -20.857 -2.134 1.015 1.00 85.56 367 LEU A O 1
ATOM 2846 N N . PRO A 1 368 ? -21.755 -3.607 -0.421 1.00 87.25 368 PRO A N 1
ATOM 2847 C CA . PRO A 1 368 ? -22.704 -4.128 0.549 1.00 87.25 368 PRO A CA 1
ATOM 2848 C C . PRO A 1 368 ? -22.001 -4.993 1.595 1.00 87.25 368 PRO A C 1
ATOM 2850 O O . PRO A 1 368 ? -21.380 -5.997 1.259 1.00 87.25 368 PRO A O 1
ATOM 2853 N N . LEU A 1 369 ? -22.188 -4.668 2.873 1.00 82.88 369 LEU A N 1
ATOM 2854 C CA . LEU A 1 369 ? -21.756 -5.528 3.974 1.00 82.88 369 LEU A CA 1
ATOM 2855 C C . LEU A 1 369 ? -22.433 -6.911 3.908 1.00 82.88 369 LEU A C 1
ATOM 2857 O O . LEU A 1 369 ? -23.544 -7.041 3.382 1.00 82.88 369 LEU A O 1
ATOM 2861 N N . PRO A 1 370 ? -21.797 -7.965 4.450 1.00 76.81 370 PRO A N 1
ATOM 2862 C CA . PRO A 1 370 ? -22.357 -9.305 4.392 1.00 76.81 370 PRO A CA 1
ATOM 2863 C C . PRO A 1 370 ? -23.693 -9.355 5.144 1.00 76.81 370 PRO A C 1
ATOM 2865 O O . PRO A 1 370 ? -23.753 -9.050 6.332 1.00 76.81 370 PRO A O 1
ATOM 2868 N N . ALA A 1 371 ? -24.746 -9.839 4.475 1.00 71.12 371 ALA A N 1
ATOM 2869 C CA . ALA A 1 371 ? -26.113 -9.958 5.009 1.00 71.12 371 ALA A CA 1
ATOM 2870 C C . ALA A 1 371 ? -26.272 -10.982 6.157 1.00 71.12 371 ALA A C 1
ATOM 2872 O O . ALA A 1 371 ? -27.379 -11.392 6.491 1.00 71.12 371 ALA A O 1
ATOM 2873 N N . VAL A 1 372 ? -25.161 -11.439 6.737 1.00 69.06 372 VAL A N 1
ATOM 2874 C CA . VAL A 1 372 ? -25.122 -12.422 7.826 1.00 69.06 372 VAL A CA 1
ATOM 2875 C C . VAL A 1 372 ? -25.651 -11.803 9.122 1.00 69.06 372 VAL A C 1
ATOM 2877 O O . VAL A 1 372 ? -26.239 -12.506 9.938 1.00 69.06 372 VAL A O 1
ATOM 2880 N N . ARG A 1 373 ? -25.454 -10.491 9.305 1.00 78.25 373 ARG A N 1
ATOM 2881 C CA . ARG A 1 373 ? -25.923 -9.710 10.455 1.00 78.25 373 ARG A CA 1
ATOM 2882 C C . ARG A 1 373 ? -26.376 -8.328 9.995 1.00 78.25 373 ARG A C 1
ATOM 2884 O O . ARG A 1 373 ? -25.940 -7.836 8.955 1.00 78.25 373 ARG A O 1
ATOM 2891 N N . SER A 1 374 ? -27.213 -7.686 10.803 1.00 86.56 374 SER A N 1
ATOM 2892 C CA . SER A 1 374 ? -27.628 -6.297 10.592 1.00 86.56 374 SER A CA 1
ATOM 2893 C C . SER A 1 374 ? -26.562 -5.358 11.146 1.00 8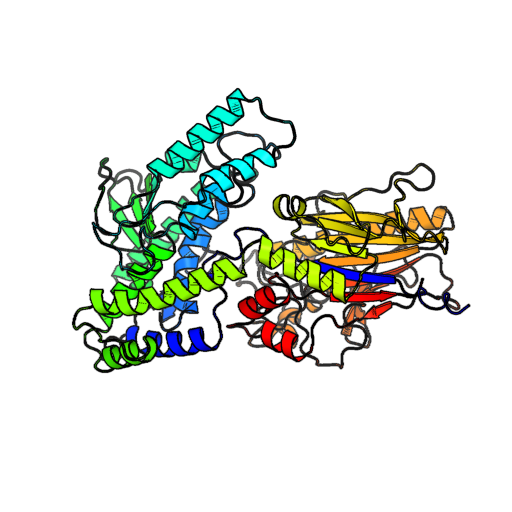6.56 374 SER A C 1
ATOM 2895 O O . SER A 1 374 ? -26.720 -4.789 12.225 1.00 86.56 374 SER A O 1
ATOM 2897 N N . TYR A 1 375 ? -25.434 -5.262 10.440 1.00 91.94 375 TYR A N 1
ATOM 2898 C CA . TYR A 1 375 ? -24.343 -4.389 10.850 1.00 91.94 375 TYR A CA 1
ATOM 2899 C C . TYR A 1 375 ? -24.718 -2.915 10.685 1.00 91.94 375 TYR A C 1
ATOM 2901 O O . TYR A 1 375 ? -25.067 -2.464 9.594 1.00 91.94 375 TYR A O 1
ATOM 2909 N N . GLU A 1 376 ? -24.580 -2.161 11.766 1.00 93.25 376 GLU A N 1
ATOM 2910 C CA . GLU A 1 376 ? -24.569 -0.704 11.758 1.00 93.25 376 GLU A CA 1
ATOM 2911 C C . GLU A 1 376 ? -23.124 -0.201 11.662 1.00 93.25 376 GLU A C 1
ATOM 2913 O O . GLU A 1 376 ? -22.200 -0.843 12.165 1.00 93.25 376 GLU A O 1
ATOM 2918 N N . VAL A 1 377 ? -22.923 0.950 11.012 1.00 92.75 377 VAL A N 1
ATOM 2919 C CA . VAL A 1 377 ? -21.597 1.535 10.757 1.00 92.75 377 VAL A CA 1
ATOM 2920 C C . VAL A 1 377 ? -21.488 2.897 11.434 1.00 92.75 377 VAL A C 1
ATOM 2922 O O . VAL A 1 377 ? -22.341 3.766 11.251 1.00 92.75 377 VAL A O 1
ATOM 2925 N N . VAL A 1 378 ? -20.395 3.114 12.164 1.00 93.62 378 VAL A N 1
ATOM 2926 C CA . VAL A 1 378 ? -20.002 4.419 12.707 1.00 93.62 378 VAL A CA 1
ATOM 2927 C C . VAL A 1 378 ? -18.670 4.816 12.098 1.00 93.62 378 VAL A C 1
ATOM 2929 O O . VAL A 1 378 ? -17.647 4.188 12.366 1.00 93.62 378 VAL A O 1
ATOM 2932 N N . SER A 1 379 ? -18.678 5.870 11.286 1.00 90.88 379 SER A N 1
ATOM 2933 C CA . SER A 1 379 ? -17.457 6.470 10.747 1.00 90.88 379 SER A CA 1
ATOM 2934 C C . SER A 1 379 ? -16.962 7.588 11.662 1.00 90.88 379 SER A C 1
ATOM 2936 O O . SER A 1 379 ? -17.755 8.408 12.128 1.00 90.88 379 SER A O 1
ATOM 2938 N N . GLY A 1 380 ? -15.654 7.604 11.919 1.00 88.38 380 GLY A N 1
ATOM 2939 C CA . GLY A 1 380 ? -14.983 8.672 12.662 1.00 88.38 380 GLY A CA 1
ATOM 2940 C C . GLY A 1 380 ? -14.160 9.581 11.745 1.00 88.38 380 GLY A C 1
ATOM 2941 O O . GLY A 1 380 ? -14.573 9.872 10.622 1.00 88.38 380 GLY A O 1
ATOM 2942 N N . SER A 1 381 ? -12.983 10.016 12.204 1.00 88.06 381 SER A N 1
ATOM 2943 C CA . SER A 1 381 ? -12.019 10.757 11.388 1.00 88.06 381 SER A CA 1
ATOM 2944 C C . SER A 1 381 ? -11.300 9.851 10.390 1.00 88.06 381 SER A C 1
ATOM 2946 O O . SER A 1 381 ? -10.884 8.731 10.707 1.00 88.06 381 SER A O 1
ATOM 2948 N N . GLY A 1 382 ? -11.083 10.380 9.184 1.00 85.56 382 GLY A N 1
ATOM 2949 C CA . GLY A 1 382 ? -10.332 9.709 8.125 1.00 85.56 382 GLY A CA 1
ATOM 2950 C C . GLY A 1 382 ? -10.993 8.407 7.665 1.00 85.56 382 GLY A C 1
ATOM 2951 O O . GLY A 1 382 ? -12.181 8.375 7.334 1.00 85.56 382 GLY A O 1
ATOM 2952 N N . ASN A 1 383 ? -10.208 7.329 7.647 1.00 87.12 383 ASN A N 1
ATOM 2953 C CA . ASN A 1 383 ? -10.623 6.028 7.117 1.00 87.12 383 ASN A CA 1
ATOM 2954 C C . ASN A 1 383 ? -10.937 4.999 8.218 1.00 87.12 383 ASN A C 1
ATOM 2956 O O . ASN A 1 383 ? -11.014 3.805 7.943 1.00 87.12 383 ASN A O 1
ATOM 2960 N N . ALA A 1 384 ? -11.088 5.434 9.471 1.00 92.31 384 ALA A N 1
ATOM 2961 C CA . ALA A 1 384 ? -11.464 4.550 10.568 1.00 92.31 384 ALA A CA 1
ATOM 2962 C C . ALA A 1 384 ? -12.990 4.433 10.671 1.00 92.31 384 ALA A C 1
ATOM 2964 O O . ALA A 1 384 ? -13.727 5.418 10.550 1.00 92.31 384 ALA A O 1
ATOM 2965 N N . SER A 1 385 ? -13.486 3.224 10.898 1.00 94.88 385 SER A N 1
ATOM 2966 C CA . SER A 1 385 ? -14.904 2.946 11.120 1.00 94.88 385 SER A CA 1
ATOM 2967 C C . SER A 1 385 ? -15.083 1.775 12.079 1.00 94.88 385 SER A C 1
ATOM 2969 O O . SER A 1 385 ? -14.213 0.918 12.211 1.00 94.88 385 SER A O 1
ATOM 2971 N N . ILE A 1 386 ? -16.223 1.743 12.760 1.00 97.06 386 ILE A N 1
ATOM 2972 C CA . ILE A 1 386 ? -16.616 0.639 13.635 1.00 97.06 386 ILE A CA 1
ATOM 2973 C C . ILE A 1 386 ? -17.937 0.085 13.128 1.00 97.06 386 ILE A C 1
ATOM 2975 O O . ILE A 1 386 ? -18.895 0.832 12.926 1.00 97.06 386 ILE A O 1
ATOM 2979 N N . LEU A 1 387 ? -17.965 -1.224 12.914 1.00 95.56 387 LEU A N 1
ATOM 2980 C CA . LEU A 1 387 ? -19.149 -1.988 12.560 1.00 95.56 387 LEU A CA 1
ATOM 2981 C C . LEU A 1 387 ? -19.611 -2.751 13.794 1.00 95.56 387 LEU A C 1
ATOM 2983 O O . LEU A 1 387 ? -18.789 -3.335 14.497 1.00 95.56 387 LEU A O 1
ATOM 2987 N N . PHE A 1 388 ? -20.910 -2.794 14.053 1.00 95.62 388 PHE A N 1
ATOM 2988 C CA . PHE A 1 388 ? -21.455 -3.601 15.144 1.00 95.62 388 PHE A CA 1
ATOM 2989 C C . PHE A 1 388 ? -22.810 -4.189 14.776 1.00 95.62 388 PHE A C 1
ATOM 2991 O O . PHE A 1 388 ? -23.542 -3.631 13.966 1.00 95.62 388 PHE A O 1
ATOM 2998 N N . ASP A 1 389 ? -23.138 -5.339 15.352 1.00 94.56 389 ASP A N 1
ATOM 2999 C CA . ASP A 1 389 ? -24.426 -5.991 15.133 1.00 94.56 389 ASP A CA 1
ATOM 3000 C C . ASP A 1 389 ? -25.543 -5.235 15.871 1.00 94.56 389 ASP A C 1
ATOM 3002 O O . ASP A 1 389 ? -25.635 -5.295 17.101 1.00 94.56 389 ASP A O 1
ATOM 3006 N N . GLY A 1 390 ? -26.408 -4.541 15.124 1.00 93.31 390 GLY A N 1
ATOM 3007 C CA . GLY A 1 390 ? -27.503 -3.732 15.668 1.00 93.31 390 GLY A CA 1
ATOM 3008 C C . GLY A 1 390 ? -28.591 -4.544 16.384 1.00 93.31 390 GLY A C 1
ATOM 3009 O O . GLY A 1 390 ? -29.357 -3.996 17.185 1.00 93.31 390 GLY A O 1
ATOM 3010 N N . HIS A 1 391 ? -28.652 -5.864 16.167 1.00 92.19 391 HIS A N 1
ATOM 3011 C CA . HIS A 1 391 ? -29.525 -6.754 16.940 1.00 92.19 391 HIS A CA 1
ATOM 3012 C C . HIS A 1 391 ? -28.945 -7.125 18.304 1.00 92.19 391 HIS A C 1
ATOM 3014 O O . HIS A 1 391 ? -29.699 -7.490 19.204 1.00 92.19 391 HIS A O 1
ATOM 3020 N N . VAL A 1 392 ? -27.625 -7.033 18.465 1.00 92.56 392 VAL A N 1
ATOM 3021 C CA . VAL A 1 392 ? -26.918 -7.372 19.707 1.00 92.56 392 VAL A CA 1
ATOM 3022 C C . VAL A 1 392 ? -26.648 -6.119 20.535 1.00 92.56 392 VAL A C 1
ATOM 3024 O O . VAL A 1 392 ? -26.766 -6.146 21.762 1.00 92.56 392 VAL A O 1
ATOM 3027 N N . PHE A 1 393 ? -26.341 -5.007 19.871 1.00 95.56 393 PHE A N 1
ATOM 3028 C CA . PHE A 1 393 ? -25.966 -3.753 20.506 1.00 95.56 393 PHE A CA 1
ATOM 3029 C C . PHE A 1 393 ? -26.904 -2.611 20.128 1.00 95.56 393 PHE A C 1
ATOM 3031 O O . PHE A 1 393 ? -27.449 -2.553 19.027 1.00 95.56 393 PHE A O 1
ATOM 3038 N N . GLU A 1 394 ? -27.070 -1.675 21.055 1.00 96.12 394 GLU A N 1
ATOM 3039 C CA . GLU A 1 394 ? -27.546 -0.328 20.756 1.00 96.12 394 GLU A CA 1
ATOM 3040 C C . GLU A 1 394 ? -26.401 0.673 20.904 1.00 96.12 394 GLU A C 1
ATOM 3042 O O . GLU A 1 394 ? -25.597 0.577 21.833 1.00 96.12 394 GLU A O 1
ATOM 3047 N N . ARG A 1 395 ? -26.323 1.647 19.997 1.00 97.12 395 ARG A N 1
ATOM 3048 C CA . ARG A 1 395 ? -25.376 2.758 20.109 1.00 97.12 395 ARG A CA 1
ATOM 3049 C C . ARG A 1 395 ? -25.907 3.811 21.075 1.00 97.12 395 ARG A C 1
ATOM 3051 O O . ARG A 1 395 ? -27.020 4.303 20.907 1.00 97.12 395 ARG A O 1
ATOM 3058 N N . LEU A 1 396 ? -25.070 4.222 22.022 1.00 96.88 396 LEU A N 1
ATOM 3059 C CA . LEU A 1 396 ? -25.329 5.359 22.898 1.00 96.88 396 LEU A CA 1
ATOM 3060 C C . LEU A 1 396 ? -24.614 6.599 22.353 1.00 96.88 396 LEU A C 1
ATOM 3062 O O . LEU A 1 396 ? -23.406 6.578 22.117 1.00 96.88 396 LEU A O 1
ATOM 3066 N N . LEU A 1 397 ? -25.369 7.678 22.134 1.00 95.12 397 LEU A N 1
ATOM 3067 C CA . LEU A 1 397 ? -24.829 8.955 21.648 1.00 95.12 397 LEU A CA 1
ATOM 3068 C C . LEU A 1 397 ? -24.377 9.877 22.782 1.00 95.12 397 LEU A C 1
ATOM 3070 O O . LEU A 1 397 ? -23.518 10.721 22.562 1.00 95.12 397 LEU A O 1
ATOM 3074 N N . ALA A 1 398 ? -24.930 9.696 23.980 1.00 93.31 398 ALA A N 1
ATOM 3075 C CA . ALA A 1 398 ? -24.617 10.497 25.151 1.00 93.31 398 ALA A CA 1
ATOM 3076 C C . ALA A 1 398 ? -24.746 9.666 26.433 1.00 93.31 398 ALA A C 1
ATOM 3078 O O . ALA A 1 398 ? -25.509 8.696 26.488 1.00 93.31 398 ALA A O 1
ATOM 3079 N N . VAL A 1 399 ? -24.026 10.082 27.473 1.00 91.19 399 VAL A N 1
ATOM 3080 C CA . VAL A 1 399 ? -24.147 9.579 28.846 1.00 91.19 399 VAL A CA 1
ATOM 3081 C C . VAL A 1 399 ? -24.310 10.782 29.766 1.00 91.19 399 VAL A C 1
ATOM 3083 O O . VAL A 1 399 ? -23.476 11.681 29.749 1.00 91.19 399 VAL A O 1
ATOM 3086 N N . ALA A 1 400 ? -25.389 10.809 30.557 1.00 85.62 400 ALA A N 1
ATOM 3087 C CA . ALA A 1 400 ? -25.717 11.926 31.451 1.00 85.62 400 ALA A CA 1
ATOM 3088 C C . ALA A 1 400 ? -25.667 13.301 30.755 1.00 85.62 400 ALA A C 1
ATOM 3090 O O . ALA A 1 400 ? -25.018 14.228 31.233 1.00 85.62 400 ALA A O 1
ATOM 3091 N N . GLU A 1 401 ? -26.326 13.400 29.594 1.00 88.62 401 GLU A N 1
ATOM 3092 C CA . GLU A 1 401 ? -26.384 14.609 28.749 1.00 88.62 401 GLU A CA 1
ATOM 3093 C C . GLU A 1 401 ? -25.031 15.066 28.170 1.00 88.62 401 GLU A C 1
ATOM 3095 O O . GLU A 1 401 ? -24.967 16.095 27.502 1.00 88.62 401 GLU A O 1
ATOM 3100 N N . GLN A 1 402 ? -23.951 14.303 28.371 1.00 90.81 402 GLN A N 1
ATOM 3101 C CA . GLN A 1 402 ? -22.661 14.547 27.731 1.00 90.81 402 GLN A CA 1
ATOM 3102 C C . GLN A 1 402 ? -22.509 13.669 26.495 1.00 90.81 402 GLN A C 1
ATOM 3104 O O . GLN A 1 402 ? -22.602 12.442 26.580 1.00 90.81 402 GLN A O 1
ATOM 3109 N N . ASP A 1 403 ? -22.248 14.304 25.357 1.00 93.62 403 ASP A N 1
ATOM 3110 C CA . ASP A 1 403 ? -22.062 13.617 24.084 1.00 93.62 403 ASP A CA 1
ATOM 3111 C C . ASP A 1 403 ? -20.817 12.723 24.096 1.00 93.62 403 ASP A C 1
ATOM 3113 O O . ASP A 1 403 ? -19.747 13.088 24.595 1.00 93.62 403 ASP A O 1
ATOM 3117 N N . ILE A 1 404 ? -20.954 11.546 23.490 1.00 94.44 404 ILE A N 1
ATOM 3118 C CA . ILE A 1 404 ? -19.833 10.663 23.195 1.00 94.44 404 ILE A CA 1
ATOM 3119 C C . ILE A 1 404 ? -19.228 11.117 21.861 1.00 94.44 404 ILE A C 1
ATOM 3121 O O . ILE A 1 404 ? -19.914 11.065 20.834 1.00 94.44 404 ILE A O 1
ATOM 3125 N N . PRO A 1 405 ? -17.954 11.550 21.832 1.00 93.81 405 PRO A N 1
ATOM 3126 C CA . PRO A 1 405 ? -17.317 11.962 20.594 1.00 93.81 405 PRO A CA 1
ATOM 3127 C C . PRO A 1 405 ? -17.229 10.763 19.646 1.00 93.81 405 PRO A C 1
ATOM 3129 O O . PRO A 1 405 ? -16.999 9.635 20.075 1.00 93.81 405 PRO A O 1
ATOM 3132 N N . SER A 1 406 ? -17.389 10.998 18.345 1.00 93.00 406 SER A N 1
ATOM 3133 C CA . SER A 1 406 ? -17.286 9.945 17.323 1.00 93.00 406 SER A CA 1
ATOM 3134 C C . SER A 1 406 ? -15.843 9.620 16.920 1.00 93.00 406 SER A C 1
ATOM 3136 O O . SER A 1 406 ? -15.622 8.726 16.105 1.00 93.00 406 SER A O 1
ATOM 3138 N N . GLN A 1 407 ? -14.860 10.354 17.448 1.00 95.12 407 GLN A N 1
ATOM 3139 C CA . GLN A 1 407 ? -13.439 10.262 17.106 1.00 95.12 407 GLN A CA 1
ATOM 3140 C C . GLN A 1 407 ? -12.563 10.739 18.274 1.00 95.12 407 GLN A C 1
ATOM 3142 O O . GLN A 1 407 ? -13.051 11.378 19.204 1.00 95.12 407 GLN A O 1
ATOM 3147 N N . VAL A 1 408 ? -11.261 10.460 18.213 1.00 94.81 408 VAL A N 1
ATOM 3148 C CA . VAL A 1 408 ? -10.276 11.017 19.152 1.00 94.81 408 VAL A CA 1
ATOM 3149 C C . VAL A 1 408 ? -10.047 12.493 18.824 1.00 94.81 408 VAL A C 1
ATOM 3151 O O . VAL A 1 408 ? -9.781 12.848 17.676 1.00 94.81 408 VAL A O 1
ATOM 3154 N N . GLU A 1 409 ? -10.148 13.359 19.830 1.00 89.50 409 GLU A N 1
ATOM 3155 C CA . GLU A 1 409 ? -10.022 14.812 19.676 1.00 89.50 409 GLU A CA 1
ATOM 3156 C C . GLU A 1 409 ? -8.590 15.304 19.969 1.00 89.50 409 GLU A C 1
ATOM 3158 O O . GLU A 1 409 ? -7.858 14.703 20.756 1.00 89.50 409 GLU A O 1
ATOM 3163 N N . GLY A 1 410 ? -8.199 16.436 19.367 1.00 83.56 410 GLY A N 1
ATOM 3164 C CA . GLY A 1 410 ? -6.951 17.157 19.666 1.00 83.56 410 GLY A CA 1
ATOM 3165 C C . GLY A 1 410 ? -5.990 17.317 18.479 1.00 83.56 410 GLY A C 1
ATOM 3166 O O . GLY A 1 410 ? -6.063 16.598 17.488 1.00 83.56 410 GLY A O 1
ATOM 3167 N N . GLU A 1 411 ? -5.040 18.256 18.589 1.00 79.38 411 GLU A N 1
ATOM 3168 C CA . GLU A 1 411 ? -4.063 18.581 17.523 1.00 79.38 411 GLU A CA 1
ATOM 3169 C C . GLU A 1 411 ? -3.140 17.413 17.143 1.00 79.38 411 GLU A C 1
ATOM 3171 O O . GLU A 1 411 ? -2.561 17.380 16.057 1.00 79.38 411 GLU A O 1
ATOM 3176 N N . ARG A 1 412 ? -2.972 16.457 18.059 1.00 88.69 412 ARG A N 1
ATOM 3177 C CA . ARG A 1 412 ? -2.163 15.249 17.880 1.00 88.69 412 ARG A CA 1
ATOM 3178 C C . ARG A 1 412 ? -3.033 13.997 17.830 1.00 88.69 412 ARG A C 1
ATOM 3180 O O . ARG A 1 412 ? -2.565 12.942 18.227 1.00 88.69 412 ARG A O 1
ATOM 3187 N N . ALA A 1 413 ? -4.283 14.097 17.379 1.00 90.88 413 ALA A N 1
ATOM 3188 C CA . ALA A 1 413 ? -5.139 12.930 17.195 1.00 90.88 413 ALA A CA 1
ATOM 3189 C C . ALA A 1 413 ? -4.539 11.930 16.174 1.00 90.88 413 ALA A C 1
ATOM 3191 O O . ALA A 1 413 ? -3.756 12.325 15.296 1.00 90.88 413 ALA A O 1
ATOM 3192 N N . PRO A 1 414 ? -4.878 10.628 16.279 1.00 93.69 414 PRO A N 1
ATOM 3193 C CA . PRO A 1 414 ? -4.550 9.621 15.274 1.00 93.69 414 PRO A CA 1
ATOM 3194 C C . PRO A 1 414 ? -4.880 10.066 13.844 1.00 93.69 414 PRO A C 1
ATOM 3196 O O . PRO A 1 414 ? -5.839 10.807 13.622 1.00 93.69 414 PRO A O 1
ATOM 3199 N N . LYS A 1 415 ? -4.119 9.557 12.864 1.00 89.06 415 LYS A N 1
ATOM 3200 C CA . LYS A 1 415 ? -4.353 9.800 11.426 1.00 89.06 415 LYS A CA 1
ATOM 3201 C C . LYS A 1 415 ? -5.788 9.435 11.037 1.00 89.06 415 LYS A C 1
ATOM 3203 O O . LYS A 1 415 ? -6.401 10.098 10.204 1.00 89.06 415 LYS A O 1
ATOM 3208 N N . SER A 1 416 ? -6.331 8.373 11.620 1.00 91.75 416 SER A N 1
ATOM 3209 C CA . SER A 1 416 ? -7.757 8.060 11.561 1.00 91.75 416 SER A CA 1
ATOM 3210 C C . SER A 1 416 ? -8.200 7.467 12.889 1.00 91.75 416 SER A C 1
ATOM 3212 O O . SER A 1 416 ? -7.451 6.715 13.513 1.00 91.75 416 SER A O 1
ATOM 3214 N N . SER A 1 417 ? -9.406 7.802 13.334 1.00 96.94 417 SER A N 1
ATOM 3215 C CA . SER A 1 417 ? -9.968 7.224 14.552 1.00 96.94 417 SER A CA 1
ATOM 3216 C C . SER A 1 417 ? -11.484 7.215 14.529 1.00 96.94 417 SER A C 1
ATOM 3218 O O . SER A 1 417 ? -12.086 8.156 14.030 1.00 96.94 417 SER A O 1
ATOM 3220 N N . ALA A 1 418 ? -12.101 6.197 15.113 1.00 97.44 418 ALA A N 1
ATOM 3221 C CA . ALA A 1 418 ? -13.534 6.163 15.371 1.00 97.44 418 ALA A CA 1
ATOM 3222 C C . ALA A 1 418 ? -13.779 5.739 16.816 1.00 97.44 418 ALA A C 1
ATOM 3224 O O . ALA A 1 418 ? -13.019 4.944 17.364 1.00 97.44 418 ALA A O 1
ATOM 3225 N N . VAL A 1 419 ? -14.821 6.285 17.432 1.00 98.12 419 VAL A N 1
ATOM 3226 C CA . VAL A 1 419 ? -15.188 6.026 18.826 1.00 98.12 419 VAL A CA 1
ATOM 3227 C C . VAL A 1 419 ? -16.683 5.758 18.888 1.00 98.12 419 VAL A C 1
ATOM 3229 O O . VAL A 1 419 ? -17.484 6.492 18.305 1.00 98.12 419 VAL A O 1
ATOM 3232 N N . VAL A 1 420 ? -17.066 4.690 19.583 1.00 98.12 420 VAL A N 1
ATOM 3233 C CA . VAL A 1 420 ? -18.467 4.352 19.814 1.00 98.12 420 VAL A CA 1
ATOM 3234 C C . VAL A 1 420 ? -18.652 3.782 21.214 1.00 98.12 420 VAL A C 1
ATOM 3236 O O . VAL A 1 420 ? -17.858 2.969 21.684 1.00 98.12 420 VAL A O 1
ATOM 3239 N N . LEU A 1 421 ? -19.727 4.205 21.874 1.00 98.25 421 LEU A N 1
ATOM 3240 C CA . LEU A 1 421 ? -20.222 3.567 23.082 1.00 98.25 421 LEU A CA 1
ATOM 3241 C C . LEU A 1 421 ? -21.431 2.709 22.714 1.00 98.25 421 LEU A C 1
ATOM 3243 O O . LEU A 1 421 ? -22.400 3.199 22.130 1.00 98.25 421 LEU A O 1
ATOM 3247 N N . LEU A 1 422 ? -21.361 1.428 23.046 1.00 97.62 422 LEU A N 1
ATOM 3248 C CA . LEU A 1 422 ? -22.400 0.445 22.778 1.00 97.62 422 LEU A CA 1
ATOM 3249 C C . LEU A 1 422 ? -22.970 -0.068 24.097 1.00 97.62 422 LEU A C 1
ATOM 3251 O O . LEU A 1 422 ? -22.237 -0.217 25.072 1.00 97.62 422 LEU A O 1
ATOM 3255 N N . ARG A 1 423 ? -24.260 -0.391 24.121 1.00 95.81 423 ARG A N 1
ATOM 3256 C CA . ARG A 1 423 ? -24.881 -1.167 25.195 1.00 95.81 423 ARG A CA 1
ATOM 3257 C C . ARG A 1 423 ? -25.326 -2.511 24.647 1.00 95.81 423 ARG A C 1
ATOM 3259 O O . ARG A 1 423 ? -26.058 -2.577 23.659 1.00 95.81 423 ARG A O 1
ATOM 3266 N N . HIS A 1 424 ? -24.881 -3.584 25.288 1.00 92.94 424 HIS A N 1
ATOM 3267 C CA . HIS A 1 424 ? -25.326 -4.930 24.969 1.00 92.94 424 HIS A CA 1
ATOM 3268 C C . HIS A 1 424 ? -26.798 -5.081 25.359 1.00 92.94 424 HIS A C 1
ATOM 3270 O O . HIS A 1 424 ? -27.160 -4.893 26.521 1.00 92.94 424 HIS A O 1
ATOM 3276 N N . ARG A 1 425 ? -27.667 -5.405 24.399 1.00 92.88 425 ARG A N 1
ATOM 3277 C CA . ARG A 1 425 ? -29.123 -5.326 24.593 1.00 92.88 425 ARG A CA 1
ATOM 3278 C C . ARG A 1 425 ? -29.656 -6.304 25.638 1.00 92.88 425 ARG A C 1
ATOM 3280 O O . ARG A 1 425 ? -30.620 -5.976 26.319 1.00 92.88 425 ARG A O 1
ATOM 3287 N N . SER A 1 426 ? -29.060 -7.491 25.766 1.00 88.88 426 SER A N 1
ATOM 3288 C CA . SER A 1 426 ? -29.562 -8.520 26.688 1.00 88.88 426 SER A CA 1
ATOM 3289 C C . SER A 1 426 ? -29.000 -8.408 28.105 1.00 88.88 426 SER A C 1
ATOM 3291 O O . SER A 1 426 ? -29.729 -8.679 29.054 1.00 88.88 426 SER A O 1
ATOM 3293 N N . SER A 1 427 ? -27.735 -8.000 28.270 1.00 86.31 427 SER A N 1
ATOM 3294 C CA . SER A 1 427 ? -27.099 -7.885 29.596 1.00 86.31 427 SER A CA 1
ATOM 3295 C C . SER A 1 427 ? -27.058 -6.458 30.145 1.00 86.31 427 SER A C 1
ATOM 3297 O O . SER A 1 427 ? -26.827 -6.274 31.335 1.00 86.31 427 SER A O 1
ATOM 3299 N N . GLY A 1 428 ? -27.251 -5.444 29.298 1.00 89.12 428 GLY A N 1
ATOM 3300 C CA . GLY A 1 428 ? -27.107 -4.034 29.665 1.00 89.12 428 GLY A CA 1
ATOM 3301 C C . GLY A 1 428 ? -25.658 -3.563 29.829 1.00 89.12 428 GLY A C 1
ATOM 3302 O O . GLY A 1 428 ? -25.442 -2.381 30.077 1.00 89.12 428 GLY A O 1
ATOM 3303 N N . VAL A 1 429 ? -24.669 -4.450 29.668 1.00 89.56 429 VAL A N 1
ATOM 3304 C CA . VAL A 1 429 ? -23.240 -4.125 29.803 1.00 89.56 429 VAL A CA 1
ATOM 3305 C C . VAL A 1 429 ? -22.818 -3.125 28.728 1.00 89.56 429 VAL A C 1
ATOM 3307 O O . VAL A 1 429 ? -23.183 -3.272 27.557 1.00 89.56 429 VAL A O 1
ATOM 3310 N N . LEU A 1 430 ? -22.041 -2.111 29.117 1.00 94.69 430 LEU A N 1
ATOM 3311 C CA . LEU A 1 430 ? -21.493 -1.136 28.180 1.00 94.69 430 LEU A CA 1
ATOM 3312 C C . LEU A 1 430 ? -20.188 -1.634 27.554 1.00 94.69 430 LEU A C 1
ATOM 3314 O O . LEU A 1 430 ? -19.384 -2.313 28.193 1.00 94.69 430 LEU A O 1
ATOM 3318 N N . CYS A 1 431 ? -19.968 -1.266 26.298 1.00 95.75 431 CYS A N 1
ATOM 3319 C CA . CYS A 1 431 ? -18.734 -1.502 25.563 1.00 95.75 431 CYS A CA 1
ATOM 3320 C C . CYS A 1 431 ? -18.281 -0.194 24.908 1.00 95.75 431 CYS A C 1
ATOM 3322 O O . CYS A 1 431 ? -18.938 0.306 23.993 1.00 95.75 431 CYS A O 1
ATOM 3324 N N . LEU A 1 432 ? -17.159 0.361 25.361 1.00 97.50 432 LEU A N 1
ATOM 3325 C CA . LEU A 1 432 ? -16.481 1.473 24.704 1.00 97.50 432 LEU A CA 1
ATOM 3326 C C . LEU A 1 432 ? -15.506 0.893 23.684 1.00 97.50 432 LEU A C 1
ATOM 3328 O O . LEU A 1 432 ? -14.547 0.225 24.058 1.00 97.50 432 LEU A O 1
ATOM 3332 N N . VAL A 1 433 ? -15.745 1.154 22.404 1.00 98.31 433 VAL A N 1
ATOM 3333 C CA . VAL A 1 433 ? -14.924 0.630 21.312 1.00 98.31 433 VAL A CA 1
ATOM 3334 C C . VAL A 1 433 ? -14.295 1.786 20.553 1.00 98.31 433 VAL A C 1
ATOM 3336 O O . VAL A 1 433 ? -14.973 2.740 20.167 1.00 98.31 433 VAL A O 1
ATOM 3339 N N . MET A 1 434 ? -12.990 1.689 20.322 1.00 98.44 434 MET A N 1
ATOM 3340 C CA . MET A 1 434 ? -12.225 2.653 19.542 1.00 98.44 434 MET A CA 1
ATOM 3341 C C . MET A 1 434 ? -11.477 1.940 18.416 1.00 98.44 434 MET A C 1
ATOM 3343 O O . MET A 1 434 ? -10.843 0.909 18.640 1.00 98.44 434 MET A O 1
ATOM 3347 N N . ALA A 1 435 ? -11.546 2.503 17.213 1.00 98.06 435 ALA A N 1
ATOM 3348 C CA . ALA A 1 435 ? -10.722 2.122 16.072 1.00 98.06 435 ALA A CA 1
ATOM 3349 C C . ALA A 1 435 ? -9.642 3.186 15.867 1.00 98.06 435 ALA A C 1
ATOM 3351 O O . ALA A 1 435 ? -9.978 4.371 15.888 1.00 98.06 435 ALA A O 1
ATOM 3352 N N . VAL A 1 436 ? -8.380 2.808 15.648 1.00 97.19 436 VAL A N 1
ATOM 3353 C CA . VAL A 1 436 ? -7.288 3.774 15.419 1.00 97.19 436 VAL A CA 1
ATOM 3354 C C . VAL A 1 436 ? -6.345 3.364 14.297 1.00 97.19 436 VAL A C 1
ATOM 3356 O O . VAL A 1 436 ? -6.008 2.199 14.144 1.00 97.19 436 VAL A O 1
ATOM 3359 N N . HIS A 1 437 ? -5.882 4.352 13.539 1.00 95.38 437 HIS A N 1
ATOM 3360 C CA . HIS A 1 437 ? -4.777 4.236 12.596 1.00 95.38 437 HIS A CA 1
ATOM 3361 C C . HIS A 1 437 ? -3.774 5.345 12.939 1.00 95.38 437 HIS A C 1
ATOM 3363 O O . HIS A 1 437 ? -4.100 6.534 12.825 1.00 95.38 437 HIS A O 1
ATOM 3369 N N . LEU A 1 438 ? -2.583 4.975 13.414 1.00 95.25 438 LEU A N 1
ATOM 3370 C CA . LEU A 1 438 ? -1.539 5.934 13.807 1.00 95.25 438 LEU A CA 1
ATOM 3371 C C . LEU A 1 438 ? -0.663 6.381 12.616 1.00 95.25 438 LEU A C 1
ATOM 3373 O O . LEU A 1 438 ? -0.853 5.970 11.478 1.00 95.25 438 LEU A O 1
ATOM 3377 N N . GLU A 1 439 ? 0.289 7.283 12.846 1.00 91.94 439 GLU A N 1
ATOM 3378 C CA . GLU A 1 439 ? 1.192 7.768 11.797 1.00 91.94 439 GLU A CA 1
ATOM 3379 C C . GLU A 1 439 ? 2.062 6.644 11.204 1.00 91.94 439 GLU A C 1
ATOM 3381 O O . GLU A 1 439 ? 2.831 5.978 11.901 1.00 91.94 439 GLU A O 1
ATOM 3386 N N . SER A 1 440 ? 2.019 6.510 9.878 1.00 86.62 440 SER A N 1
ATOM 3387 C CA . SER A 1 440 ? 2.845 5.561 9.130 1.00 86.62 440 SER A CA 1
ATOM 3388 C C . SER A 1 440 ? 4.308 6.005 9.032 1.00 86.62 440 SER A C 1
ATOM 3390 O O . SER A 1 440 ? 4.610 7.181 8.807 1.00 86.62 440 SER A O 1
ATOM 3392 N N . GLY A 1 441 ? 5.236 5.053 9.080 1.00 79.44 441 GLY A N 1
ATOM 3393 C CA . GLY A 1 441 ? 6.647 5.296 8.781 1.00 79.44 441 GLY A CA 1
ATOM 3394 C C . GLY A 1 441 ? 7.585 4.400 9.584 1.00 79.44 441 GLY A C 1
ATOM 3395 O O . GLY A 1 441 ? 7.216 3.962 10.673 1.00 79.44 441 GLY A O 1
ATOM 3396 N N . PRO A 1 442 ? 8.803 4.143 9.078 1.00 81.75 442 PRO A N 1
ATOM 3397 C CA . PRO A 1 442 ? 9.736 3.243 9.741 1.00 81.75 442 PRO A CA 1
ATOM 3398 C C . PRO A 1 442 ? 10.213 3.816 11.090 1.00 81.75 442 PRO A C 1
ATOM 3400 O O . PRO A 1 442 ? 10.295 5.043 11.226 1.00 81.75 442 PRO A O 1
ATOM 3403 N N . PRO A 1 443 ? 10.627 2.964 12.048 1.00 83.19 443 PRO A N 1
ATOM 3404 C CA . PRO A 1 443 ? 11.204 3.396 13.331 1.00 83.19 443 PRO A CA 1
ATOM 3405 C C . PRO A 1 443 ? 12.439 4.311 13.189 1.00 83.19 443 PRO A C 1
ATOM 3407 O O . PRO A 1 443 ? 12.736 5.143 14.051 1.00 83.19 443 PRO A O 1
ATOM 3410 N N . SER A 1 444 ? 13.134 4.232 12.049 1.00 79.50 444 SER A N 1
ATOM 3411 C CA . SER A 1 444 ? 14.267 5.100 11.700 1.00 79.50 444 SER A CA 1
ATOM 3412 C C . SER A 1 444 ? 13.887 6.580 11.555 1.00 79.50 444 SER A C 1
ATOM 3414 O O . SER A 1 444 ? 14.736 7.464 11.686 1.00 79.50 444 SER A O 1
ATOM 3416 N N . LYS A 1 445 ? 12.605 6.877 11.298 1.00 81.06 445 LYS A N 1
ATOM 3417 C CA . LYS A 1 445 ? 12.082 8.234 11.133 1.00 81.06 445 LYS A CA 1
ATOM 3418 C C . LYS A 1 445 ? 11.599 8.774 12.480 1.00 81.06 445 LYS A C 1
ATOM 3420 O O . LYS A 1 445 ? 10.416 8.706 12.804 1.00 81.06 445 LYS A O 1
ATOM 3425 N N . THR A 1 446 ? 12.502 9.400 13.236 1.00 84.75 446 THR A N 1
ATOM 3426 C CA . THR A 1 446 ? 12.230 9.949 14.582 1.00 84.75 446 THR A CA 1
ATOM 3427 C C . THR A 1 446 ? 10.995 10.851 14.658 1.00 84.75 446 THR A C 1
ATOM 3429 O O . THR A 1 446 ? 10.289 10.844 15.664 1.00 84.75 446 THR A O 1
ATOM 3432 N N . SER A 1 447 ? 10.688 11.623 13.611 1.00 84.12 447 SER A N 1
ATOM 3433 C CA . SER A 1 447 ? 9.475 12.450 13.586 1.00 84.12 447 SER A CA 1
ATOM 3434 C C . SER A 1 447 ? 8.181 11.631 13.551 1.00 84.12 447 SER A C 1
ATOM 3436 O O . SER A 1 447 ? 7.217 12.032 14.197 1.00 84.12 447 SER A O 1
ATOM 3438 N N . ALA A 1 448 ? 8.164 10.487 12.859 1.00 86.81 448 ALA A N 1
ATOM 3439 C CA . ALA A 1 448 ? 7.014 9.583 12.832 1.00 86.81 448 ALA A CA 1
ATOM 3440 C C . ALA A 1 448 ? 6.827 8.894 14.190 1.00 86.81 448 ALA A C 1
ATOM 3442 O O . ALA A 1 448 ? 5.730 8.924 14.733 1.00 86.81 448 ALA A O 1
ATOM 3443 N N . VAL A 1 449 ? 7.913 8.394 14.790 1.00 89.12 449 VAL A N 1
ATOM 3444 C CA . VAL A 1 449 ? 7.901 7.772 16.129 1.00 89.12 449 VAL A CA 1
ATOM 3445 C C . VAL A 1 449 ? 7.378 8.747 17.191 1.00 89.12 449 VAL A C 1
ATOM 3447 O O . VAL A 1 449 ? 6.497 8.415 17.983 1.00 89.12 449 VAL A O 1
ATOM 3450 N N . ARG A 1 450 ? 7.851 10.003 17.178 1.00 88.56 450 ARG A N 1
ATOM 3451 C CA . ARG A 1 450 ? 7.342 11.055 18.079 1.00 88.56 450 ARG A CA 1
ATOM 3452 C C . ARG A 1 450 ? 5.861 11.342 17.856 1.00 88.56 450 ARG A C 1
ATOM 3454 O O . ARG A 1 450 ? 5.133 11.538 18.826 1.00 88.56 450 ARG A O 1
ATOM 3461 N N . LEU A 1 451 ? 5.417 11.379 16.598 1.00 90.75 451 LEU A N 1
ATOM 3462 C CA . LEU A 1 451 ? 4.014 11.622 16.285 1.00 90.75 451 LEU A CA 1
ATOM 3463 C C . LEU A 1 451 ? 3.131 10.459 16.750 1.00 90.75 451 LEU A C 1
ATOM 3465 O O . LEU A 1 451 ? 2.140 10.722 17.422 1.00 90.75 451 LEU A O 1
ATOM 3469 N N . ARG A 1 452 ? 3.522 9.201 16.509 1.00 93.31 452 ARG A N 1
ATOM 3470 C CA . ARG A 1 452 ? 2.817 8.021 17.039 1.00 93.31 452 ARG A CA 1
ATOM 3471 C C . ARG A 1 452 ? 2.731 8.032 18.561 1.00 93.31 452 ARG A C 1
ATOM 3473 O O . ARG A 1 452 ? 1.669 7.745 19.109 1.00 93.31 452 ARG A O 1
ATOM 3480 N N . SER A 1 453 ? 3.804 8.422 19.253 1.00 92.88 453 SER A N 1
ATOM 3481 C CA . SER A 1 453 ? 3.785 8.567 20.714 1.00 92.88 453 SER A CA 1
ATOM 3482 C C . SER A 1 453 ? 2.773 9.629 21.169 1.00 92.88 453 SER A C 1
ATOM 3484 O O . SER A 1 453 ? 1.941 9.355 22.033 1.00 92.88 453 SER A O 1
ATOM 3486 N N . ALA A 1 454 ? 2.761 10.807 20.537 1.00 92.38 454 ALA A N 1
ATOM 3487 C CA . ALA A 1 454 ? 1.787 11.857 20.842 1.00 92.38 454 ALA A CA 1
ATOM 3488 C C . ALA A 1 454 ? 0.337 11.437 20.522 1.00 92.38 454 ALA A C 1
ATOM 3490 O O . ALA A 1 454 ? -0.576 11.732 21.290 1.00 92.38 454 ALA A O 1
ATOM 3491 N N . GLN A 1 455 ? 0.125 10.704 19.425 1.00 95.31 455 GLN A N 1
ATOM 3492 C CA . GLN A 1 455 ? -1.184 10.160 19.051 1.00 95.31 455 GLN A CA 1
ATOM 3493 C C . GLN A 1 455 ? -1.672 9.093 20.024 1.00 95.31 455 GLN A C 1
ATOM 3495 O O . GLN A 1 455 ? -2.844 9.089 20.397 1.00 95.31 455 GLN A O 1
ATOM 3500 N N . THR A 1 456 ? -0.768 8.232 20.487 1.00 95.81 456 THR A N 1
ATOM 3501 C CA . THR A 1 456 ? -1.068 7.245 21.528 1.00 95.81 456 THR A CA 1
ATOM 3502 C C . THR A 1 456 ? -1.444 7.946 22.831 1.00 95.81 456 THR A C 1
ATOM 3504 O O . THR A 1 456 ? -2.422 7.572 23.465 1.00 95.81 456 THR A O 1
ATOM 3507 N N . GLN A 1 457 ? -0.752 9.025 23.206 1.00 94.31 457 GLN A N 1
ATOM 3508 C CA . GLN A 1 457 ? -1.126 9.822 24.375 1.00 94.31 457 GLN A CA 1
ATOM 3509 C C . GLN A 1 457 ? -2.525 10.450 24.232 1.00 94.31 457 GLN A C 1
ATOM 3511 O O . GLN A 1 457 ? -3.313 10.393 25.173 1.00 94.31 457 GLN A O 1
ATOM 3516 N N . ALA A 1 458 ? -2.859 11.017 23.067 1.00 95.19 458 ALA A N 1
ATOM 3517 C CA . ALA A 1 458 ? -4.186 11.583 22.804 1.00 95.19 458 ALA A CA 1
ATOM 3518 C C . ALA A 1 458 ? -5.300 10.519 22.867 1.00 95.19 458 ALA A C 1
ATOM 3520 O O . ALA A 1 458 ? -6.383 10.766 23.405 1.00 95.19 458 ALA A O 1
ATOM 3521 N N . LEU A 1 459 ? -5.011 9.315 22.367 1.00 96.75 459 LEU A N 1
ATOM 3522 C CA . LEU A 1 459 ? -5.880 8.146 22.473 1.00 96.75 459 LEU A CA 1
ATOM 3523 C C . LEU A 1 459 ? -6.115 7.750 23.938 1.00 96.75 459 LEU A C 1
ATOM 3525 O O . LEU A 1 459 ? -7.265 7.675 24.364 1.00 96.75 459 LEU A O 1
ATOM 3529 N N . LEU A 1 460 ? -5.048 7.568 24.722 1.00 96.38 460 LEU A N 1
ATOM 3530 C CA . LEU A 1 460 ? -5.135 7.211 26.143 1.00 96.38 460 LEU A CA 1
ATOM 3531 C C . LEU A 1 460 ? -5.875 8.282 26.958 1.00 96.38 460 LEU A C 1
ATOM 3533 O O . LEU A 1 460 ? -6.716 7.954 27.789 1.00 96.38 460 LEU A O 1
ATOM 3537 N N . ALA A 1 461 ? -5.638 9.566 26.676 1.00 95.19 461 ALA A N 1
ATOM 3538 C CA . ALA A 1 461 ? -6.366 10.666 27.306 1.00 95.19 461 ALA A CA 1
ATOM 3539 C C . ALA A 1 461 ? -7.868 10.645 26.966 1.00 95.19 461 ALA A C 1
ATOM 3541 O O . ALA A 1 461 ? -8.701 10.942 27.823 1.00 95.19 461 ALA A O 1
ATOM 3542 N N . SER A 1 462 ? -8.226 10.264 25.736 1.00 96.00 462 SER A N 1
ATOM 3543 C CA . SER A 1 462 ? -9.627 10.115 25.322 1.00 96.00 462 SER A CA 1
ATOM 3544 C C . SER A 1 462 ? -10.306 8.946 26.035 1.00 96.00 462 SER A C 1
ATOM 3546 O O . SER A 1 462 ? -11.424 9.108 26.526 1.00 96.00 462 SER A O 1
ATOM 3548 N N . VAL A 1 463 ? -9.615 7.806 26.166 1.00 96.69 463 VAL A N 1
ATOM 3549 C CA . VAL A 1 463 ? -10.090 6.673 26.978 1.00 96.69 463 VAL A CA 1
ATOM 3550 C C . VAL A 1 463 ? -10.296 7.116 28.424 1.00 96.69 463 VAL A C 1
ATOM 3552 O O . VAL A 1 463 ? -11.382 6.929 28.960 1.00 96.69 463 VAL A O 1
ATOM 3555 N N . ALA A 1 464 ? -9.304 7.768 29.035 1.00 95.50 464 ALA A N 1
ATOM 3556 C CA . ALA A 1 464 ? -9.370 8.223 30.422 1.00 95.50 464 ALA A CA 1
ATOM 3557 C C . ALA A 1 464 ? -10.528 9.205 30.670 1.00 95.50 464 ALA A C 1
ATOM 3559 O O . ALA A 1 464 ? -11.250 9.076 31.659 1.00 95.50 464 ALA A O 1
ATOM 3560 N N . LYS A 1 465 ? -10.753 10.158 29.753 1.00 95.25 465 LYS A N 1
ATOM 3561 C CA . LYS A 1 465 ? -11.873 11.113 29.813 1.00 95.25 465 LYS A CA 1
ATOM 3562 C C . LYS A 1 465 ? -13.224 10.392 29.793 1.00 95.25 465 LYS A C 1
ATOM 3564 O O . LYS A 1 465 ? -14.079 10.675 30.630 1.00 95.25 465 LYS A O 1
ATOM 3569 N N . LEU A 1 466 ? -13.410 9.448 28.868 1.00 95.94 466 LEU A N 1
ATOM 3570 C CA . LEU A 1 466 ? -14.654 8.679 28.757 1.00 95.94 466 LEU A CA 1
ATOM 3571 C C . LEU A 1 466 ? -14.841 7.714 29.931 1.00 95.94 466 LEU A C 1
ATOM 3573 O O . LEU A 1 466 ? -15.949 7.581 30.444 1.00 95.94 466 LEU A O 1
ATOM 3577 N N . ALA A 1 467 ? -13.762 7.099 30.411 1.00 94.31 467 ALA A N 1
ATOM 3578 C CA . ALA A 1 467 ? -13.782 6.248 31.592 1.00 94.31 467 ALA A CA 1
ATOM 3579 C C . ALA A 1 467 ? -14.172 7.036 32.852 1.00 94.31 467 ALA A C 1
ATOM 3581 O O . ALA A 1 467 ? -15.000 6.576 33.636 1.00 94.31 467 ALA A O 1
ATOM 3582 N N . ALA A 1 468 ? -13.643 8.251 33.027 1.00 93.25 468 ALA A N 1
ATOM 3583 C CA . ALA A 1 468 ? -14.023 9.136 34.124 1.00 93.25 468 ALA A CA 1
ATOM 3584 C C . ALA A 1 468 ? -15.506 9.537 34.055 1.00 93.25 468 ALA A C 1
ATOM 3586 O O . ALA A 1 468 ? -16.190 9.504 35.080 1.00 93.25 468 ALA A O 1
ATOM 3587 N N . LEU A 1 469 ? -16.014 9.854 32.857 1.00 94.62 469 LEU A N 1
ATOM 3588 C CA . LEU A 1 469 ? -17.435 10.133 32.637 1.00 94.62 469 LEU A CA 1
ATOM 3589 C C . LEU A 1 469 ? -18.302 8.936 33.043 1.00 94.62 469 LEU A C 1
ATOM 3591 O O . LEU A 1 469 ? -19.169 9.077 33.902 1.00 94.62 469 LEU A O 1
ATOM 3595 N N . LEU A 1 470 ? -18.033 7.751 32.495 1.00 94.31 470 LEU A N 1
ATOM 3596 C CA . LEU A 1 470 ? -18.786 6.529 32.793 1.00 94.31 470 LEU A CA 1
ATOM 3597 C C . LEU A 1 470 ? -18.737 6.174 34.289 1.00 94.31 470 LEU A C 1
ATOM 3599 O O . LEU A 1 470 ? -19.769 5.909 34.904 1.00 94.31 470 LEU A O 1
ATOM 3603 N N . ARG A 1 471 ? -17.558 6.267 34.915 1.00 91.38 471 ARG A N 1
ATOM 3604 C CA . ARG A 1 471 ? -17.392 6.023 36.354 1.00 91.38 471 ARG A CA 1
ATOM 3605 C C . ARG A 1 471 ? -18.165 7.024 37.206 1.00 91.38 471 ARG A C 1
ATOM 3607 O O . ARG A 1 471 ? -18.736 6.627 38.217 1.00 91.38 471 ARG A O 1
ATOM 3614 N N . SER A 1 472 ? -18.220 8.298 36.808 1.00 92.25 472 SER A N 1
ATOM 3615 C CA . SER A 1 472 ? -19.009 9.310 37.527 1.00 92.25 472 SER A CA 1
ATOM 3616 C C . SER A 1 472 ? -20.510 8.989 37.553 1.00 92.25 472 SER A C 1
ATOM 3618 O O . SER A 1 472 ? -21.211 9.443 38.452 1.00 92.25 472 SER A O 1
ATOM 3620 N N . GLN A 1 473 ? -20.982 8.175 36.601 1.00 92.56 473 GLN A N 1
ATOM 3621 C CA . GLN A 1 473 ? -22.359 7.685 36.520 1.00 92.56 473 GLN A CA 1
ATOM 3622 C C . GLN A 1 473 ? -22.553 6.302 37.163 1.00 92.56 473 GLN A C 1
ATOM 3624 O O . GLN A 1 473 ? -23.653 5.760 37.140 1.00 92.56 473 GLN A O 1
ATOM 3629 N N . GLY A 1 474 ? -21.500 5.723 37.751 1.00 90.62 474 GLY A N 1
ATOM 3630 C CA . GLY A 1 474 ? -21.538 4.383 38.341 1.00 90.62 474 GLY A CA 1
ATOM 3631 C C . GLY A 1 474 ? -21.648 3.255 37.313 1.00 90.62 474 GLY A C 1
ATOM 3632 O O . GLY A 1 474 ? -22.023 2.140 37.674 1.00 90.62 474 GLY A O 1
ATOM 3633 N N . GLU A 1 475 ? -21.334 3.533 36.047 1.00 90.88 475 GLU A N 1
ATOM 3634 C CA . GLU A 1 475 ? -21.455 2.566 34.961 1.00 90.88 475 GLU A CA 1
ATOM 3635 C C . GLU A 1 475 ? -20.291 1.570 34.944 1.00 90.88 475 GLU A C 1
ATOM 3637 O O . GLU A 1 475 ? -19.151 1.899 35.289 1.00 90.88 475 GLU A O 1
ATOM 3642 N N . ARG A 1 476 ? -20.584 0.351 34.477 1.00 89.94 476 ARG A N 1
ATOM 3643 C CA . ARG A 1 476 ? -19.582 -0.680 34.184 1.00 89.94 476 ARG A CA 1
ATOM 3644 C C . ARG A 1 476 ? -19.394 -0.815 32.687 1.00 89.94 476 ARG A C 1
ATOM 3646 O O . ARG A 1 476 ? -20.375 -0.876 31.947 1.00 89.94 476 ARG A O 1
ATOM 3653 N N . CYS A 1 477 ? -18.145 -0.885 32.243 1.00 92.94 477 CYS A N 1
ATOM 3654 C CA . CYS A 1 477 ? -17.833 -0.864 30.820 1.00 92.94 477 CYS A CA 1
ATOM 3655 C C . CYS A 1 477 ? -16.652 -1.775 30.479 1.00 92.94 477 CYS A C 1
ATOM 3657 O O . CYS A 1 477 ? -15.639 -1.774 31.173 1.00 92.94 477 CYS A O 1
ATOM 3659 N N . ALA A 1 478 ? -16.777 -2.529 29.392 1.00 94.00 478 ALA A N 1
ATOM 3660 C CA . ALA A 1 478 ? -15.643 -3.143 28.715 1.00 94.00 478 ALA A CA 1
ATOM 3661 C C . ALA A 1 478 ? -15.045 -2.134 27.727 1.00 94.00 478 ALA A C 1
ATOM 3663 O O . ALA A 1 478 ? -15.768 -1.533 26.933 1.00 94.00 478 ALA A O 1
ATOM 3664 N N . VAL A 1 479 ? -13.732 -1.942 27.757 1.00 96.19 479 VAL A N 1
ATOM 3665 C CA . VAL A 1 479 ? -13.027 -1.006 26.877 1.00 96.19 479 VAL A CA 1
ATOM 3666 C C . VAL A 1 479 ? -12.217 -1.799 25.865 1.00 96.19 479 VAL A C 1
ATOM 3668 O O . VAL A 1 479 ? -11.422 -2.650 26.251 1.00 96.19 479 VAL A O 1
ATOM 3671 N N . PHE A 1 480 ? -12.386 -1.495 24.580 1.00 97.50 480 PHE A N 1
ATOM 3672 C CA . PHE A 1 480 ? -11.641 -2.096 23.479 1.00 97.50 480 PHE A CA 1
ATOM 3673 C C . PHE A 1 480 ? -11.038 -1.019 22.583 1.00 97.50 480 PHE A C 1
ATOM 3675 O O . PHE A 1 480 ? -11.728 -0.104 22.132 1.00 97.50 480 PHE A O 1
ATOM 3682 N N . VAL A 1 481 ? -9.758 -1.166 22.265 1.00 97.81 481 VAL A N 1
ATOM 3683 C CA . VAL A 1 481 ? -9.040 -0.312 21.318 1.00 97.81 481 VAL A CA 1
ATOM 3684 C C . VAL A 1 481 ? -8.398 -1.214 20.272 1.00 97.81 481 VAL A C 1
ATOM 3686 O O . VAL A 1 481 ? -7.426 -1.903 20.566 1.00 97.81 481 VAL A O 1
ATOM 3689 N N . GLY A 1 482 ? -8.962 -1.237 19.065 1.00 96.88 482 GLY A N 1
ATOM 3690 C CA . GLY A 1 482 ? -8.447 -2.011 17.935 1.00 96.88 482 GLY A CA 1
ATOM 3691 C C . GLY A 1 482 ? -7.853 -1.102 16.864 1.00 96.88 482 GLY A C 1
ATOM 3692 O O . GLY A 1 482 ? -8.400 -0.030 16.608 1.00 96.88 482 GLY A O 1
ATOM 3693 N N . GLY A 1 483 ? -6.763 -1.488 16.212 1.00 95.62 483 GLY A N 1
ATOM 3694 C CA . GLY A 1 483 ? -6.194 -0.615 15.191 1.00 95.62 483 GLY A CA 1
ATOM 3695 C C . GLY A 1 483 ? -4.880 -1.061 14.578 1.00 95.62 483 GLY A C 1
ATOM 3696 O O . GLY A 1 483 ? -4.198 -1.918 15.136 1.00 95.62 483 GLY A O 1
ATOM 3697 N N . ASP A 1 484 ? -4.517 -0.370 13.495 1.00 95.06 484 ASP A N 1
ATOM 3698 C CA . ASP A 1 484 ? -3.167 -0.350 12.935 1.00 95.06 484 ASP A CA 1
ATOM 3699 C C . ASP A 1 484 ? -2.364 0.744 13.650 1.00 95.06 484 ASP A C 1
ATOM 3701 O O . ASP A 1 484 ? -2.508 1.954 13.411 1.00 95.06 484 ASP A O 1
ATOM 3705 N N . PHE A 1 485 ? -1.501 0.316 14.561 1.00 94.88 485 PHE A N 1
ATOM 3706 C CA . PHE A 1 485 ? -0.677 1.222 15.341 1.00 94.88 485 PHE A CA 1
ATOM 3707 C C . PHE A 1 485 ? 0.594 1.657 14.600 1.00 94.88 485 PHE A C 1
ATOM 3709 O O . PHE A 1 485 ? 1.302 2.539 15.093 1.00 94.88 485 PHE A O 1
ATOM 3716 N N . ASN A 1 486 ? 0.892 1.086 13.424 1.00 92.31 486 ASN A N 1
ATOM 3717 C CA . ASN A 1 486 ? 2.089 1.373 12.625 1.00 92.31 486 ASN A CA 1
ATOM 3718 C C . ASN A 1 486 ? 3.412 1.304 13.422 1.00 92.31 486 ASN A C 1
ATOM 3720 O O . ASN A 1 486 ? 4.404 1.948 13.068 1.00 92.31 486 ASN A O 1
ATOM 3724 N N . ALA A 1 487 ? 3.421 0.544 14.518 1.00 90.38 487 ALA A N 1
ATOM 3725 C CA . ALA A 1 487 ? 4.520 0.424 15.462 1.00 90.38 487 ALA A CA 1
ATOM 3726 C C . ALA A 1 487 ? 4.500 -0.969 16.090 1.00 90.38 487 ALA A C 1
ATOM 3728 O O . ALA A 1 487 ? 3.439 -1.476 16.444 1.00 90.38 487 ALA A O 1
ATOM 3729 N N . VAL A 1 488 ? 5.675 -1.571 16.252 1.00 89.56 488 VAL A N 1
ATOM 3730 C CA . VAL A 1 488 ? 5.831 -2.821 17.009 1.00 89.56 488 VAL A CA 1
ATOM 3731 C C . VAL A 1 488 ? 5.827 -2.536 18.514 1.00 89.56 488 VAL A C 1
ATOM 3733 O O . VAL A 1 488 ? 6.018 -1.394 18.940 1.00 89.56 488 VAL A O 1
ATOM 3736 N N . ARG A 1 489 ? 5.643 -3.571 19.341 1.00 89.25 489 ARG A N 1
ATOM 3737 C CA . ARG A 1 489 ? 5.537 -3.439 20.809 1.00 89.25 489 ARG A CA 1
ATOM 3738 C C . ARG A 1 489 ? 6.750 -2.735 21.406 1.00 89.25 489 ARG A C 1
ATOM 3740 O O . ARG A 1 489 ? 6.614 -1.853 22.248 1.00 89.25 489 ARG A O 1
ATOM 3747 N N . GLU A 1 490 ? 7.929 -3.089 20.916 1.00 87.69 490 GLU A N 1
ATOM 3748 C CA . GLU A 1 490 ? 9.230 -2.590 21.343 1.00 87.69 490 GLU A CA 1
ATOM 3749 C C . GLU A 1 490 ? 9.351 -1.085 21.106 1.00 87.69 490 GLU A C 1
ATOM 3751 O O . GLU A 1 490 ? 10.013 -0.409 21.886 1.00 87.69 490 GLU A O 1
ATOM 3756 N N . GLU A 1 491 ? 8.674 -0.528 20.097 1.00 89.88 491 GLU A N 1
ATOM 3757 C CA . GLU A 1 491 ? 8.660 0.918 19.868 1.00 89.88 491 GLU A CA 1
ATOM 3758 C C . GLU A 1 491 ? 7.866 1.647 20.965 1.00 89.88 491 GLU A C 1
ATOM 3760 O O . GLU A 1 491 ? 8.263 2.723 21.408 1.00 89.88 491 GLU A O 1
ATOM 3765 N N . PHE A 1 492 ? 6.792 1.056 21.495 1.00 90.06 492 PHE A N 1
ATOM 3766 C CA . PHE A 1 492 ? 6.078 1.637 22.641 1.00 90.06 492 PHE A CA 1
ATOM 3767 C C . PHE A 1 492 ? 6.924 1.631 23.913 1.00 90.06 492 PHE A C 1
ATOM 3769 O O . PHE A 1 492 ? 6.729 2.482 24.784 1.00 90.06 492 PHE A O 1
ATOM 3776 N N . ILE A 1 493 ? 7.857 0.683 24.034 1.00 88.75 493 ILE A N 1
ATOM 3777 C CA . ILE A 1 493 ? 8.779 0.583 25.165 1.00 88.75 493 ILE A CA 1
ATOM 3778 C C . ILE A 1 493 ? 9.980 1.507 24.937 1.00 88.75 493 ILE A C 1
ATOM 3780 O O . ILE A 1 493 ? 10.231 2.431 25.697 1.00 88.75 493 ILE A O 1
ATOM 3784 N N . SER A 1 494 ? 10.746 1.322 23.882 1.00 85.75 494 SER A N 1
ATOM 3785 C CA . SER A 1 494 ? 12.038 1.995 23.726 1.00 85.75 494 SER A CA 1
ATOM 3786 C C . SER A 1 494 ? 11.978 3.203 22.787 1.00 85.75 494 SER A C 1
ATOM 3788 O O . SER A 1 494 ? 12.957 3.931 22.652 1.00 85.75 494 SER A O 1
ATOM 3790 N N . GLY A 1 495 ? 10.839 3.481 22.149 1.00 87.25 495 GLY A N 1
ATOM 3791 C CA . GLY A 1 495 ? 10.770 4.449 21.058 1.00 87.25 495 GLY A CA 1
ATOM 3792 C C . GLY A 1 495 ? 11.674 3.989 19.920 1.00 87.25 495 GLY A C 1
ATOM 3793 O O . GLY A 1 495 ? 11.605 2.849 19.480 1.00 87.25 495 GLY A O 1
ATOM 3794 N N . ASN A 1 496 ? 12.574 4.867 19.485 1.00 84.50 496 ASN A N 1
ATOM 3795 C CA . ASN A 1 496 ? 13.628 4.532 18.531 1.00 84.50 496 ASN A CA 1
ATOM 3796 C C . ASN A 1 496 ? 15.036 4.806 19.082 1.00 84.50 496 ASN A C 1
ATOM 3798 O O . ASN A 1 496 ? 15.923 5.249 18.348 1.00 84.50 496 ASN A O 1
ATOM 3802 N N . THR A 1 497 ? 15.234 4.588 20.385 1.00 84.81 497 THR A N 1
ATOM 3803 C CA . THR A 1 497 ? 16.559 4.632 21.023 1.00 84.81 497 THR A CA 1
ATOM 3804 C C . THR A 1 497 ? 17.430 3.447 20.580 1.00 84.81 497 THR A C 1
ATOM 3806 O O . THR A 1 497 ? 16.912 2.511 19.972 1.00 84.81 497 THR A O 1
ATOM 3809 N N . PRO A 1 498 ? 18.747 3.443 20.870 1.00 83.38 498 PRO A N 1
ATOM 3810 C CA . PRO A 1 498 ? 19.601 2.280 20.613 1.00 83.38 498 PRO A CA 1
ATOM 3811 C C . PRO A 1 498 ? 19.018 0.965 21.149 1.00 83.38 498 PRO A C 1
ATOM 3813 O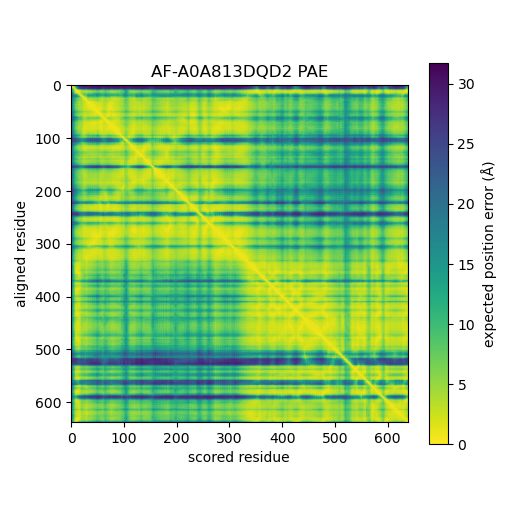 O . PRO A 1 498 ? 18.966 -0.005 20.401 1.00 83.38 498 PRO A O 1
ATOM 3816 N N . ASP A 1 499 ? 18.447 0.981 22.359 1.00 83.75 499 ASP A N 1
ATOM 3817 C CA . ASP A 1 499 ? 17.801 -0.180 22.987 1.00 83.75 499 ASP A CA 1
ATOM 3818 C C . ASP A 1 499 ? 16.725 -0.830 22.101 1.00 83.75 499 ASP A C 1
ATOM 3820 O O . ASP A 1 499 ? 16.560 -2.044 22.137 1.00 83.75 499 ASP A O 1
ATOM 3824 N N . PHE A 1 500 ? 15.994 -0.051 21.288 1.00 85.38 500 PHE A N 1
ATOM 3825 C CA . PHE A 1 500 ? 15.026 -0.595 20.327 1.00 85.38 500 PHE A CA 1
ATOM 3826 C C . PHE A 1 500 ? 15.716 -1.495 19.295 1.00 85.38 500 PHE A C 1
ATOM 3828 O O . PHE A 1 500 ? 15.266 -2.612 19.050 1.00 85.38 500 PHE A O 1
ATOM 3835 N N . TYR A 1 501 ? 16.829 -1.034 18.723 1.00 81.81 501 TYR A N 1
ATOM 3836 C CA . TYR A 1 501 ? 17.569 -1.741 17.672 1.00 81.81 501 TYR A CA 1
ATOM 3837 C C . TYR A 1 501 ? 18.409 -2.909 18.196 1.00 81.81 501 TYR A C 1
ATOM 3839 O O . TYR A 1 501 ? 18.987 -3.637 17.398 1.00 81.81 501 TYR A O 1
ATOM 3847 N N . GLU A 1 502 ? 18.472 -3.091 19.514 1.00 82.44 502 GLU A N 1
ATOM 3848 C CA . GLU A 1 502 ? 19.095 -4.244 20.167 1.00 82.44 502 GLU A CA 1
ATOM 3849 C C . GLU A 1 502 ? 18.069 -5.336 20.523 1.00 82.44 502 GLU A C 1
ATOM 3851 O O . GLU A 1 502 ? 18.449 -6.435 20.933 1.00 82.44 502 GLU A O 1
ATOM 3856 N N . THR A 1 503 ? 16.766 -5.072 20.351 1.00 77.25 503 THR A N 1
ATOM 3857 C CA . THR A 1 503 ? 15.718 -6.064 20.630 1.00 77.25 503 THR A CA 1
ATOM 3858 C C . THR A 1 503 ? 15.691 -7.189 19.587 1.00 77.25 503 THR A C 1
ATOM 3860 O O . THR A 1 503 ? 15.913 -6.930 18.402 1.00 77.25 503 THR A O 1
ATOM 3863 N N . PRO A 1 504 ? 15.361 -8.439 19.979 1.00 69.69 504 PRO A N 1
ATOM 3864 C CA . PRO A 1 504 ? 15.295 -9.566 19.048 1.00 69.69 504 PRO A CA 1
ATOM 3865 C C . PRO A 1 504 ? 14.418 -9.299 17.823 1.00 69.69 504 PRO A C 1
ATOM 3867 O O . PRO A 1 504 ? 14.838 -9.617 16.715 1.00 69.69 504 PRO A O 1
ATOM 3870 N N . ASP A 1 505 ? 13.255 -8.669 18.011 1.00 67.00 505 ASP A N 1
ATOM 3871 C CA . ASP A 1 505 ? 12.285 -8.398 16.944 1.00 67.00 505 ASP A CA 1
ATOM 3872 C C . ASP A 1 505 ? 12.759 -7.302 15.975 1.00 67.00 505 ASP A C 1
ATOM 3874 O O . ASP A 1 505 ? 12.516 -7.402 14.774 1.00 67.00 505 ASP A O 1
ATOM 3878 N N . ALA A 1 506 ? 13.519 -6.305 16.446 1.00 65.06 506 ALA A N 1
ATOM 3879 C CA . ALA A 1 506 ? 14.111 -5.293 15.569 1.00 65.06 506 ALA A CA 1
ATOM 3880 C C . ALA A 1 506 ? 15.348 -5.793 14.803 1.00 65.06 506 ALA A C 1
ATOM 3882 O O . ALA A 1 506 ? 15.628 -5.309 13.703 1.00 65.06 506 ALA A O 1
ATOM 3883 N N . VAL A 1 507 ? 16.083 -6.751 15.380 1.00 58.41 507 VAL A N 1
ATOM 3884 C CA . VAL A 1 507 ? 17.317 -7.326 14.819 1.00 58.41 507 VAL A CA 1
ATOM 3885 C C . VAL A 1 507 ? 17.031 -8.446 13.811 1.00 58.41 507 VAL A C 1
ATOM 3887 O O . VAL A 1 507 ? 17.932 -8.821 13.055 1.00 58.41 507 VAL A O 1
ATOM 3890 N N . GLN A 1 508 ? 15.800 -8.976 13.746 1.00 58.91 508 GLN A N 1
ATOM 3891 C CA . GLN A 1 508 ? 15.467 -10.026 12.780 1.00 58.91 508 GLN A CA 1
ATOM 3892 C C . GLN A 1 508 ? 15.818 -9.565 11.351 1.00 58.91 508 GLN A C 1
ATOM 3894 O O . GLN A 1 508 ? 15.388 -8.481 10.940 1.00 58.91 508 GLN A O 1
ATOM 3899 N N . PRO A 1 509 ? 16.567 -10.369 10.564 1.00 49.31 509 PRO A N 1
ATOM 3900 C CA . PRO A 1 509 ? 16.997 -9.998 9.211 1.00 49.31 509 PRO A CA 1
ATOM 3901 C C . PRO A 1 509 ? 15.848 -9.570 8.287 1.00 49.31 509 PRO A C 1
ATOM 3903 O O . PRO A 1 509 ? 16.047 -8.780 7.364 1.00 49.31 509 PRO A O 1
ATOM 3906 N N . GLU A 1 510 ? 14.653 -10.099 8.547 1.00 52.94 510 GLU A N 1
ATOM 3907 C CA . GLU A 1 510 ? 13.433 -9.869 7.777 1.00 52.94 510 GLU A CA 1
ATOM 3908 C C . GLU A 1 510 ? 12.673 -8.608 8.223 1.00 52.94 510 GLU A C 1
ATOM 3910 O O . GLU A 1 510 ? 12.094 -7.933 7.376 1.00 52.94 510 GLU A O 1
ATOM 3915 N N . ALA A 1 511 ? 12.738 -8.226 9.507 1.00 57.88 511 ALA A N 1
ATOM 3916 C CA . ALA A 1 511 ? 12.198 -6.953 10.001 1.00 57.88 511 ALA A CA 1
ATOM 3917 C C . ALA A 1 511 ? 13.117 -5.768 9.637 1.00 57.88 511 ALA A C 1
ATOM 3919 O O . ALA A 1 511 ? 12.643 -4.700 9.248 1.00 57.88 511 ALA A O 1
ATOM 3920 N N . GLY A 1 512 ? 14.440 -5.975 9.709 1.00 57.19 512 GLY A N 1
ATOM 3921 C CA . GLY A 1 512 ? 15.463 -5.144 9.067 1.00 57.19 512 GLY A CA 1
ATOM 3922 C C . GLY A 1 512 ? 15.405 -3.643 9.378 1.00 57.19 512 GLY A C 1
ATOM 3923 O O . GLY A 1 512 ? 15.739 -2.829 8.505 1.00 57.19 512 GLY A O 1
ATOM 3924 N N . TYR A 1 513 ? 14.976 -3.249 10.584 1.00 72.75 513 TYR A N 1
ATOM 3925 C CA . TYR A 1 513 ? 14.906 -1.837 10.959 1.00 72.75 513 TYR A CA 1
ATOM 3926 C C . TYR A 1 513 ? 16.306 -1.221 11.021 1.00 72.75 513 TYR A C 1
ATOM 3928 O O . TYR A 1 513 ? 17.239 -1.772 11.599 1.00 72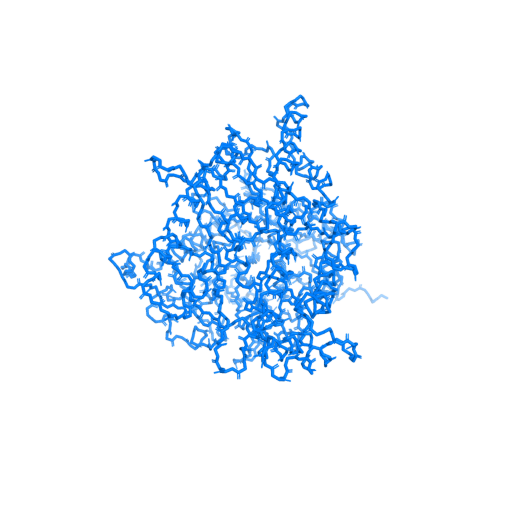.75 513 TYR A O 1
ATOM 3936 N N . ARG A 1 514 ? 16.464 -0.039 10.419 1.00 70.50 514 ARG A N 1
ATOM 3937 C CA . ARG A 1 514 ? 17.735 0.697 10.415 1.00 70.50 514 ARG A CA 1
ATOM 3938 C C . ARG A 1 514 ? 17.719 1.788 11.472 1.00 70.50 514 ARG A C 1
ATOM 3940 O O . ARG A 1 514 ? 16.725 2.497 11.589 1.00 70.50 514 ARG A O 1
ATOM 3947 N N . ALA A 1 515 ? 18.835 1.978 12.169 1.00 71.69 515 ALA A N 1
ATOM 3948 C CA . ALA A 1 515 ? 19.000 3.120 13.060 1.00 71.69 515 ALA A CA 1
ATOM 3949 C C . ALA A 1 515 ? 18.855 4.460 12.298 1.00 71.69 515 ALA A C 1
ATOM 3951 O O . ALA A 1 515 ? 19.140 4.519 11.093 1.00 71.69 515 ALA A O 1
ATOM 3952 N N . PRO A 1 516 ? 18.433 5.549 12.970 1.00 69.56 516 PRO A N 1
ATOM 3953 C CA . PRO A 1 516 ? 18.387 6.873 12.362 1.00 69.56 516 PRO A CA 1
ATOM 3954 C C . PRO A 1 516 ? 19.789 7.295 11.879 1.00 69.56 516 PRO A C 1
ATOM 3956 O O . PRO A 1 516 ? 20.778 7.026 12.562 1.00 69.56 516 PRO A O 1
ATOM 3959 N N . PRO A 1 517 ? 19.920 7.968 10.723 1.00 63.31 517 PRO A N 1
ATOM 3960 C CA . PRO A 1 517 ? 21.220 8.428 10.235 1.00 63.31 517 PRO A CA 1
ATOM 3961 C C . PRO A 1 517 ? 21.841 9.450 11.203 1.00 63.31 517 PRO A C 1
ATOM 3963 O O . PRO A 1 517 ? 21.167 10.406 11.575 1.00 63.31 517 PRO A O 1
ATOM 3966 N N . CYS A 1 518 ? 23.116 9.293 11.583 1.00 53.66 518 CYS A N 1
ATOM 3967 C CA . CYS A 1 518 ? 23.824 10.209 12.493 1.00 53.66 518 CYS A CA 1
ATOM 3968 C C . CYS A 1 518 ? 23.844 11.662 11.972 1.00 53.66 518 CYS A C 1
ATOM 3970 O O . CYS A 1 518 ? 24.242 11.915 10.833 1.00 53.66 518 CYS A O 1
ATOM 3972 N N . GLY A 1 519 ? 23.424 12.615 12.808 1.00 51.50 519 GLY A N 1
ATOM 3973 C CA . GLY A 1 519 ? 23.287 14.038 12.492 1.00 51.50 519 GLY A CA 1
ATOM 3974 C C . GLY A 1 519 ? 22.765 14.864 13.687 1.00 51.50 519 GLY A C 1
ATOM 3975 O O . GLY A 1 519 ? 22.166 14.321 14.612 1.00 51.50 519 GLY A O 1
ATOM 3976 N N . PRO A 1 520 ? 22.960 16.194 13.691 1.00 45.19 520 PRO A N 1
ATOM 3977 C CA . PRO A 1 520 ? 22.651 17.053 14.845 1.00 45.19 520 PRO A CA 1
ATOM 3978 C C . PRO A 1 520 ? 21.146 17.189 15.160 1.00 45.19 520 PRO A C 1
ATOM 3980 O O . PRO A 1 520 ? 20.783 17.616 16.250 1.00 45.19 520 PRO A O 1
ATOM 3983 N N . SER A 1 521 ? 20.258 16.815 14.231 1.00 49.19 521 SER A N 1
ATOM 3984 C CA . SER A 1 521 ? 18.799 16.737 14.424 1.00 49.19 521 SER A CA 1
ATOM 3985 C C . SER A 1 521 ? 18.279 15.306 14.641 1.00 49.19 521 SER A C 1
ATOM 3987 O O . SER A 1 521 ? 17.074 15.115 14.826 1.00 49.19 521 SER A O 1
ATOM 3989 N N . SER A 1 522 ? 19.165 14.306 14.600 1.00 46.84 522 SER A N 1
ATOM 3990 C CA . SER A 1 522 ? 18.838 12.879 14.683 1.00 46.84 522 SER A CA 1
ATOM 3991 C C . SER A 1 522 ? 19.359 12.192 15.940 1.00 46.84 522 SER A C 1
ATOM 3993 O O . SER A 1 522 ? 19.078 11.008 16.129 1.00 46.84 522 SER A O 1
ATOM 3995 N N . GLU A 1 523 ? 20.020 12.922 16.843 1.00 46.62 523 GLU A N 1
ATOM 3996 C CA . GLU A 1 523 ? 20.163 12.431 18.208 1.00 46.62 523 GLU A CA 1
ATOM 3997 C C . GLU A 1 523 ? 18.764 12.175 18.797 1.00 46.62 523 GLU A C 1
ATOM 3999 O O . GLU A 1 523 ? 17.889 13.057 18.726 1.00 46.62 523 GLU A O 1
ATOM 4004 N N . PRO A 1 524 ? 18.511 10.981 19.365 1.00 49.91 524 PRO A N 1
ATOM 4005 C CA . PRO A 1 524 ? 17.321 10.743 20.161 1.00 49.91 524 PRO A CA 1
ATOM 4006 C C . PRO A 1 524 ? 17.371 11.706 21.349 1.00 49.91 524 PRO A C 1
ATOM 4008 O O . PRO A 1 524 ? 18.027 11.462 22.357 1.00 49.91 524 PRO A O 1
ATOM 4011 N N . SER A 1 525 ? 16.743 12.873 21.184 1.00 45.12 525 SER A N 1
ATOM 4012 C CA . SER A 1 525 ? 16.674 13.884 22.234 1.00 45.12 525 SER A CA 1
ATOM 4013 C C . SER A 1 525 ? 16.142 13.232 23.514 1.00 45.12 525 SER A C 1
ATOM 4015 O O . SER A 1 525 ? 15.211 12.440 23.426 1.00 45.12 525 SER A O 1
ATOM 4017 N N . PRO A 1 526 ? 16.587 13.627 24.715 1.00 45.50 526 PRO A N 1
ATOM 4018 C CA . PRO A 1 526 ? 15.940 13.233 25.969 1.00 45.50 526 PRO A CA 1
ATOM 4019 C C . PRO A 1 526 ? 14.425 13.529 26.013 1.00 45.50 526 PRO A C 1
ATOM 4021 O O . PRO A 1 526 ? 13.736 13.037 26.895 1.00 45.50 526 PRO A O 1
ATOM 4024 N N . SER A 1 527 ? 13.893 14.317 25.070 1.00 44.81 527 SER A N 1
ATOM 4025 C CA . SER A 1 527 ? 12.461 14.561 24.840 1.00 44.81 527 SER A CA 1
ATOM 4026 C C . SER A 1 527 ? 11.738 13.519 23.963 1.00 44.81 527 SER A C 1
ATOM 4028 O O . SER A 1 527 ? 10.526 13.612 23.814 1.00 44.81 527 SER A O 1
ATOM 4030 N N . SER A 1 528 ? 12.421 12.504 23.415 1.00 47.25 528 SER A N 1
ATOM 4031 C CA . SER A 1 528 ? 11.775 11.259 22.954 1.00 47.25 528 SER A CA 1
ATOM 4032 C C . SER A 1 528 ? 11.452 10.307 24.114 1.00 47.25 528 SER A C 1
ATOM 4034 O O . SER A 1 528 ? 11.014 9.184 23.878 1.00 47.25 528 SER A O 1
ATOM 4036 N N . ARG A 1 529 ? 11.658 10.745 25.369 1.00 50.66 529 ARG A N 1
ATOM 4037 C CA . ARG A 1 529 ? 11.135 10.079 26.567 1.00 50.66 529 ARG A CA 1
ATOM 4038 C C . ARG A 1 529 ? 9.616 9.957 26.468 1.00 50.66 529 ARG A C 1
ATOM 4040 O O . ARG A 1 529 ? 8.932 10.896 26.070 1.00 50.66 529 ARG A O 1
ATOM 4047 N N . ARG A 1 530 ? 9.128 8.770 26.828 1.00 59.75 530 ARG A N 1
ATOM 4048 C CA . ARG A 1 530 ? 7.735 8.343 26.683 1.00 59.75 530 ARG A CA 1
ATOM 4049 C C . ARG A 1 530 ? 6.780 9.359 27.313 1.00 59.75 530 ARG A C 1
ATOM 4051 O O . ARG A 1 530 ? 6.977 9.760 28.458 1.00 59.75 530 ARG A O 1
ATOM 4058 N N . ALA A 1 531 ? 5.728 9.723 26.586 1.00 63.06 531 ALA A N 1
ATOM 4059 C CA . ALA A 1 531 ? 4.648 10.555 27.115 1.00 63.06 531 ALA A CA 1
ATOM 4060 C C . ALA A 1 531 ? 3.653 9.768 27.996 1.00 63.06 531 ALA A C 1
ATOM 4062 O O . ALA A 1 531 ? 2.782 10.359 28.629 1.00 63.06 531 ALA A O 1
ATOM 4063 N N . PHE A 1 532 ? 3.781 8.440 28.026 1.00 81.25 532 PHE A N 1
ATOM 4064 C CA . PHE A 1 532 ? 2.949 7.507 28.782 1.00 81.25 532 PHE A CA 1
ATOM 4065 C C . PHE A 1 532 ? 3.795 6.320 29.257 1.00 81.25 532 PHE A C 1
ATOM 4067 O O . PHE A 1 532 ? 4.849 6.020 28.689 1.00 81.25 532 PHE A O 1
ATOM 4074 N N . GLN A 1 533 ? 3.345 5.635 30.307 1.00 89.31 533 GLN A N 1
ATOM 4075 C CA . GLN A 1 533 ? 4.003 4.422 30.781 1.00 89.31 533 GLN A CA 1
ATOM 4076 C C . GLN A 1 533 ? 3.563 3.216 29.941 1.00 89.31 533 GLN A C 1
ATOM 4078 O O . GLN A 1 533 ? 2.391 3.063 29.603 1.00 89.31 533 GLN A O 1
ATOM 4083 N N . SER A 1 534 ? 4.518 2.355 29.609 1.00 92.12 534 SER A N 1
ATOM 4084 C CA . SER A 1 534 ? 4.320 1.159 28.792 1.00 92.12 534 SER A CA 1
ATOM 4085 C C . SER A 1 534 ? 5.200 0.020 29.303 1.00 92.12 534 SER A C 1
ATOM 4087 O O . SER A 1 534 ? 6.305 0.252 29.811 1.00 92.12 534 SER A O 1
ATOM 4089 N N . SER A 1 535 ? 4.720 -1.211 29.183 1.00 92.19 535 SER A N 1
ATOM 4090 C CA . SER A 1 535 ? 5.453 -2.420 29.562 1.00 92.19 535 SER A CA 1
ATOM 4091 C C . SER A 1 535 ? 5.036 -3.604 28.693 1.00 92.19 535 SER A C 1
ATOM 4093 O O . SER A 1 535 ? 4.049 -3.536 27.962 1.00 92.19 535 SER A O 1
ATOM 4095 N N . LEU A 1 536 ? 5.810 -4.686 28.764 1.00 89.31 536 LEU A N 1
ATOM 4096 C CA . LEU A 1 536 ? 5.381 -5.992 28.279 1.00 89.31 536 LEU A CA 1
ATOM 4097 C C . LEU A 1 536 ? 4.870 -6.802 29.468 1.00 89.31 536 LEU A C 1
ATOM 4099 O O . LEU A 1 536 ? 5.507 -6.823 30.526 1.00 89.31 536 LEU A O 1
ATOM 4103 N N . GLY A 1 537 ? 3.715 -7.439 29.306 1.00 85.94 537 GLY A N 1
ATOM 4104 C CA . GLY A 1 537 ? 3.183 -8.375 30.284 1.00 85.94 537 GLY A CA 1
ATOM 4105 C C . GLY A 1 537 ? 3.921 -9.723 30.278 1.00 85.94 537 GLY A C 1
ATOM 4106 O O . GLY A 1 537 ? 4.861 -9.925 29.502 1.00 85.94 537 GLY A O 1
ATOM 4107 N N . PRO A 1 538 ? 3.529 -10.663 31.156 1.00 80.94 538 PRO A N 1
ATOM 4108 C CA . PRO A 1 538 ? 4.223 -11.941 31.333 1.00 80.94 538 PRO A CA 1
ATOM 4109 C C . PRO A 1 538 ? 4.298 -12.815 30.074 1.00 80.94 538 PRO A C 1
ATOM 4111 O O . PRO A 1 538 ? 5.205 -13.639 29.967 1.00 80.94 538 PRO A O 1
ATOM 4114 N N . CYS A 1 539 ? 3.372 -12.647 29.126 1.00 76.19 539 CYS A N 1
ATOM 4115 C CA . CYS A 1 539 ? 3.331 -13.389 27.863 1.00 76.19 539 CYS A CA 1
ATOM 4116 C C . CYS A 1 539 ? 3.903 -12.574 26.683 1.00 76.19 539 CYS A C 1
ATOM 4118 O O . CYS A 1 539 ? 3.810 -12.996 25.525 1.00 76.19 539 CYS A O 1
ATOM 4120 N N . GLY A 1 540 ? 4.509 -11.413 26.959 1.00 82.12 540 GLY A N 1
ATOM 4121 C CA . GLY A 1 540 ? 5.020 -10.482 25.953 1.00 82.12 540 GLY A CA 1
ATOM 4122 C C . GLY A 1 540 ? 3.939 -9.609 25.309 1.00 82.12 540 GLY A C 1
ATOM 4123 O O . GLY A 1 540 ? 4.184 -9.000 24.269 1.00 82.12 540 GLY A O 1
ATOM 4124 N N . GLU A 1 541 ? 2.736 -9.569 25.876 1.00 88.19 541 GLU A N 1
ATOM 4125 C CA . GLU A 1 541 ? 1.651 -8.697 25.438 1.00 88.19 541 GLU A CA 1
ATOM 4126 C C . GLU A 1 541 ? 1.945 -7.225 25.758 1.00 88.19 541 GLU A C 1
ATOM 4128 O O . GLU A 1 541 ? 2.530 -6.912 26.796 1.00 88.19 541 GLU A O 1
ATOM 4133 N N . LEU A 1 542 ? 1.564 -6.309 24.866 1.00 91.75 542 LEU A N 1
ATOM 4134 C CA . LEU A 1 542 ? 1.725 -4.873 25.095 1.00 91.75 542 LEU A CA 1
ATOM 4135 C C . LEU A 1 542 ? 0.765 -4.380 26.189 1.00 91.75 542 LEU A C 1
ATOM 4137 O O . LEU A 1 542 ? -0.446 -4.561 26.093 1.00 91.75 542 LEU A O 1
ATOM 4141 N N . CYS A 1 543 ? 1.303 -3.689 27.192 1.00 94.31 543 CYS A N 1
ATOM 4142 C CA . CYS A 1 543 ? 0.541 -3.025 28.245 1.00 94.31 543 CYS A CA 1
ATOM 4143 C C . CYS A 1 543 ? 0.775 -1.512 28.172 1.00 94.31 543 CYS A C 1
ATOM 4145 O O . CYS A 1 543 ? 1.907 -1.040 28.315 1.00 94.31 543 CYS A O 1
ATOM 4147 N N . LEU A 1 544 ? -0.297 -0.744 27.980 1.00 95.50 544 LEU A N 1
ATOM 4148 C CA . LEU A 1 544 ? -0.275 0.718 27.985 1.00 95.50 544 LEU A CA 1
ATOM 4149 C C . LEU A 1 544 ? -0.964 1.231 29.246 1.00 95.50 544 LEU A C 1
ATOM 4151 O O . LEU A 1 544 ? -2.106 0.865 29.520 1.00 95.50 544 LEU A O 1
ATOM 4155 N N . SER A 1 545 ? -0.281 2.074 30.015 1.00 94.81 545 SER A N 1
ATOM 4156 C CA . SER A 1 545 ? -0.891 2.688 31.189 1.00 94.81 545 SER A CA 1
ATOM 4157 C C . SER A 1 545 ? -1.992 3.643 30.745 1.00 94.81 545 SER A C 1
ATOM 4159 O O . SER A 1 545 ? -1.781 4.484 29.869 1.00 94.81 545 SER A O 1
ATOM 4161 N N . CYS A 1 546 ? -3.169 3.491 31.336 1.00 94.06 546 CYS A N 1
ATOM 4162 C CA . CYS A 1 546 ? -4.324 4.318 31.048 1.00 94.06 546 CYS A CA 1
ATOM 4163 C C . CYS A 1 546 ? -4.993 4.692 32.361 1.00 94.06 546 CYS A C 1
ATOM 4165 O O . CYS A 1 546 ? -5.484 3.830 33.092 1.00 94.06 546 CYS A O 1
ATOM 4167 N N . ASP A 1 547 ? -5.048 5.987 32.647 1.00 90.25 547 ASP A N 1
ATOM 4168 C CA . ASP A 1 547 ? -5.812 6.464 33.786 1.00 90.25 547 ASP A CA 1
ATOM 4169 C C . ASP A 1 547 ? -7.293 6.150 33.580 1.00 90.25 547 ASP A C 1
ATOM 4171 O O . ASP A 1 547 ? -7.820 6.168 32.466 1.00 90.25 547 ASP A O 1
ATOM 4175 N N . GLY A 1 548 ? -7.987 5.862 34.673 1.00 85.19 548 GLY A N 1
ATOM 4176 C CA . GLY A 1 548 ? -9.432 5.698 34.639 1.00 85.19 548 GLY A CA 1
ATOM 4177 C C . GLY A 1 548 ? -9.928 4.291 34.321 1.00 85.19 548 GLY A C 1
ATOM 4178 O O . GLY A 1 548 ? -11.061 4.031 34.692 1.00 85.19 548 GLY A O 1
ATOM 4179 N N . VAL A 1 549 ? -9.140 3.371 33.759 1.00 91.44 549 VAL A N 1
ATOM 4180 C CA . VAL A 1 549 ? -9.538 1.947 33.652 1.00 91.44 549 VAL A CA 1
ATOM 4181 C C . VAL A 1 549 ? -9.178 1.172 34.924 1.00 91.44 549 VAL A C 1
ATOM 4183 O O . VAL A 1 549 ? -8.406 1.657 35.757 1.00 91.44 549 VAL A O 1
ATOM 4186 N N . ASP A 1 550 ? -9.762 -0.006 35.110 1.00 85.31 550 ASP A N 1
ATOM 4187 C CA . ASP A 1 550 ? -9.434 -0.890 36.226 1.00 85.31 550 ASP A CA 1
ATOM 4188 C C . ASP A 1 550 ? -8.002 -1.436 36.046 1.00 85.31 550 ASP A C 1
ATOM 4190 O O . ASP A 1 550 ? -7.493 -1.552 34.930 1.00 85.31 550 ASP A O 1
ATOM 4194 N N . GLU A 1 551 ? -7.285 -1.648 37.154 1.00 86.69 551 GLU A N 1
ATOM 4195 C CA . GLU A 1 551 ? -5.836 -1.945 37.203 1.00 86.69 551 GLU A CA 1
ATOM 4196 C C . GLU A 1 551 ? -4.891 -0.888 36.587 1.00 86.69 551 GLU A C 1
ATOM 4198 O O . GLU A 1 551 ? -3.681 -0.971 36.794 1.00 86.69 551 GLU A O 1
ATOM 4203 N N . GLY A 1 552 ? -5.408 0.120 35.877 1.00 90.88 552 GLY A N 1
ATOM 4204 C CA . GLY A 1 552 ? -4.629 1.193 35.252 1.00 90.88 552 GLY A CA 1
ATOM 4205 C C . GLY A 1 552 ? -3.925 0.806 33.946 1.00 90.88 552 GLY A C 1
ATOM 4206 O O . GLY A 1 552 ? -3.012 1.521 33.522 1.00 90.88 552 GLY A O 1
ATOM 4207 N N . TRP A 1 553 ? -4.317 -0.305 33.308 1.00 93.12 553 TRP A N 1
ATOM 4208 C CA . TRP A 1 553 ? -3.670 -0.822 32.095 1.00 93.12 553 TRP A CA 1
ATOM 4209 C C . TRP A 1 553 ? -4.671 -1.220 31.009 1.00 93.12 553 TRP A C 1
ATOM 4211 O O . TRP A 1 553 ? -5.584 -2.002 31.247 1.00 93.12 553 TRP A O 1
ATOM 4221 N N . LEU A 1 554 ? -4.423 -0.759 29.782 1.00 94.56 554 LEU A N 1
ATOM 4222 C CA . LEU A 1 554 ? -4.928 -1.380 28.558 1.00 94.56 554 LEU A CA 1
ATOM 4223 C C . LEU A 1 554 ? -3.953 -2.481 28.139 1.00 94.56 554 LEU A C 1
ATOM 4225 O O . LEU A 1 554 ? -2.768 -2.208 27.931 1.00 94.56 554 LEU A O 1
ATOM 4229 N N . ARG A 1 555 ? -4.440 -3.718 28.023 1.00 94.19 555 ARG A N 1
ATOM 4230 C CA . ARG A 1 555 ? -3.614 -4.903 27.749 1.00 94.19 555 ARG A CA 1
ATOM 4231 C C . ARG A 1 555 ? -3.925 -5.474 26.379 1.00 94.19 555 ARG A C 1
ATOM 4233 O O . ARG A 1 555 ? -5.088 -5.615 26.016 1.00 94.19 555 ARG A O 1
ATOM 4240 N N . GLU A 1 556 ? -2.899 -5.831 25.624 1.00 93.56 556 GLU A N 1
ATOM 4241 C CA . GLU A 1 556 ? -3.056 -6.489 24.335 1.00 93.56 556 GLU A CA 1
ATOM 4242 C C . GLU A 1 556 ? -3.634 -7.897 24.498 1.00 93.56 556 GLU A C 1
ATOM 4244 O O . GLU A 1 556 ? -3.009 -8.794 25.059 1.00 93.56 556 GLU A O 1
ATOM 4249 N N . VAL A 1 557 ? -4.819 -8.103 23.932 1.00 91.69 557 VAL A N 1
ATOM 4250 C CA . VAL A 1 557 ? -5.515 -9.393 23.935 1.00 91.69 557 VAL A CA 1
ATOM 4251 C C . VAL A 1 557 ? -5.340 -10.151 22.628 1.00 91.69 557 VAL A C 1
ATOM 4253 O O . VAL A 1 557 ? -5.456 -11.369 22.624 1.00 91.69 557 VAL A O 1
ATOM 4256 N N . SER A 1 558 ? -4.966 -9.478 21.535 1.00 85.69 558 SER A N 1
ATOM 4257 C CA . SER A 1 558 ? -4.691 -10.116 20.238 1.00 85.69 558 SER A CA 1
ATOM 4258 C C . SER A 1 558 ? -3.535 -11.131 20.276 1.00 85.69 558 SER A C 1
ATOM 4260 O O . SER A 1 558 ? -3.473 -12.007 19.416 1.00 85.69 558 SER A O 1
ATOM 4262 N N . ARG A 1 559 ? -2.660 -11.083 21.293 1.00 75.62 559 ARG A N 1
ATOM 4263 C CA . ARG A 1 559 ? -1.555 -12.041 21.519 1.00 75.62 559 ARG A CA 1
ATOM 4264 C C . ARG A 1 559 ? -1.861 -13.126 22.562 1.00 75.62 559 ARG A C 1
ATOM 4266 O O . ARG A 1 559 ? -1.143 -14.125 22.622 1.00 75.62 559 ARG A O 1
ATOM 4273 N N . ALA A 1 560 ? -2.88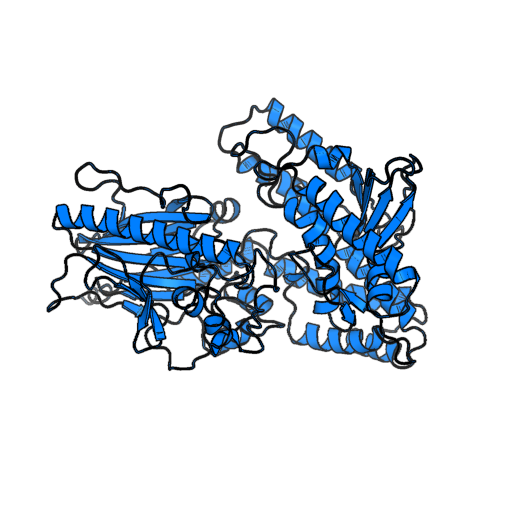6 -12.947 23.398 1.00 56.75 560 ALA A N 1
ATOM 4274 C CA . ALA A 1 560 ? -3.109 -13.773 24.585 1.00 56.75 560 ALA A CA 1
ATOM 4275 C C . ALA A 1 560 ? -3.303 -15.263 24.227 1.00 56.75 560 ALA A C 1
ATOM 4277 O O . ALA A 1 560 ? -4.324 -15.634 23.658 1.00 56.75 560 ALA A O 1
ATOM 4278 N N . GLY A 1 561 ? -2.321 -16.112 24.562 1.00 51.47 561 GLY A N 1
ATOM 4279 C CA . GLY A 1 561 ? -2.359 -17.566 24.335 1.00 51.47 561 GLY A CA 1
ATOM 4280 C C . GLY A 1 561 ? -1.432 -18.099 23.234 1.00 51.47 561 GLY A C 1
ATOM 4281 O O . GLY A 1 561 ? -1.287 -19.315 23.107 1.00 51.47 561 GLY A O 1
ATOM 4282 N N . ALA A 1 562 ? -0.760 -17.232 22.470 1.00 57.97 562 ALA A N 1
ATOM 4283 C CA . ALA A 1 562 ? 0.266 -17.668 21.525 1.00 57.97 562 ALA A CA 1
ATOM 4284 C C . ALA A 1 562 ? 1.542 -18.125 22.277 1.00 57.97 562 ALA A C 1
ATOM 4286 O O . ALA A 1 562 ? 1.970 -17.435 23.209 1.00 57.97 562 ALA A O 1
ATOM 4287 N N . PRO A 1 563 ? 2.168 -19.266 21.916 1.00 55.47 563 PRO A N 1
ATOM 4288 C CA . PRO A 1 563 ? 3.408 -19.712 22.549 1.00 55.47 563 PRO A CA 1
ATOM 4289 C C . PRO A 1 563 ? 4.490 -18.630 22.474 1.00 55.47 563 PRO A C 1
ATOM 4291 O O . PRO A 1 563 ? 4.663 -17.993 21.435 1.00 55.47 563 PRO A O 1
ATOM 4294 N N . ALA A 1 564 ? 5.261 -18.447 23.548 1.00 51.59 564 ALA A N 1
ATOM 4295 C CA . ALA A 1 564 ? 6.420 -17.558 23.516 1.00 51.59 564 ALA A CA 1
ATOM 4296 C C . ALA A 1 564 ? 7.345 -17.948 22.344 1.00 51.59 564 ALA A C 1
ATOM 4298 O O . ALA A 1 564 ? 7.774 -19.098 22.245 1.00 51.59 564 ALA A O 1
ATOM 4299 N N . GLY A 1 565 ? 7.615 -17.000 21.441 1.00 50.69 565 GLY A N 1
ATOM 4300 C CA . GLY A 1 565 ? 8.418 -17.228 20.234 1.00 50.69 565 GLY A CA 1
ATOM 4301 C C . GLY A 1 565 ? 7.641 -17.664 18.984 1.00 50.69 565 GLY A C 1
ATOM 4302 O O . GLY A 1 565 ? 8.270 -17.945 17.965 1.00 50.69 565 GLY A O 1
ATOM 4303 N N . SER A 1 566 ? 6.303 -17.711 19.001 1.00 56.72 566 SER A N 1
ATOM 4304 C CA . SER A 1 566 ? 5.534 -17.835 17.757 1.00 56.72 566 SER A CA 1
ATOM 4305 C C . SER A 1 566 ? 5.752 -16.591 16.889 1.00 56.72 566 SER A C 1
ATOM 4307 O O . SER A 1 566 ? 5.472 -15.481 17.342 1.00 56.72 566 SER A O 1
ATOM 4309 N N . SER A 1 567 ? 6.235 -16.775 15.657 1.00 55.00 567 SER A N 1
ATOM 4310 C CA . SER A 1 567 ? 6.305 -15.712 14.647 1.00 55.00 567 SER A CA 1
ATOM 4311 C C . SER A 1 567 ? 4.877 -15.314 14.270 1.00 55.00 567 SER A C 1
ATOM 4313 O O . SER A 1 567 ? 4.226 -15.980 13.468 1.00 55.00 567 SER A O 1
ATOM 4315 N N . LEU A 1 568 ? 4.359 -14.298 14.957 1.00 72.38 568 LEU A N 1
ATOM 4316 C CA . LEU A 1 568 ? 3.071 -13.688 14.660 1.00 72.38 568 LEU A CA 1
ATOM 4317 C C . LEU A 1 568 ? 3.311 -12.590 13.625 1.00 72.38 568 LEU A C 1
ATOM 4319 O O . LEU A 1 568 ? 4.206 -11.762 13.787 1.00 72.38 568 LEU A O 1
ATOM 4323 N N . CYS A 1 569 ? 2.500 -12.589 12.578 1.00 82.81 569 CYS A N 1
ATOM 4324 C CA . CYS A 1 569 ? 2.533 -11.602 11.511 1.00 82.81 569 CYS A CA 1
ATOM 4325 C C . CYS A 1 569 ? 1.151 -10.962 11.415 1.00 82.81 569 CYS A C 1
ATOM 4327 O O . CYS A 1 569 ? 0.155 -11.671 11.262 1.00 82.81 569 CYS A O 1
ATOM 4329 N N . SER A 1 570 ? 1.089 -9.636 11.531 1.00 87.62 570 SER A N 1
ATOM 4330 C CA . SER A 1 570 ? -0.114 -8.866 11.203 1.00 87.62 570 SER A CA 1
ATOM 4331 C C . SER A 1 570 ? 0.060 -8.029 9.936 1.00 87.62 570 SER A C 1
ATOM 4333 O O . SER A 1 570 ? -0.933 -7.599 9.364 1.00 87.62 570 SER A O 1
ATOM 4335 N N . ARG A 1 571 ? 1.296 -7.856 9.447 1.00 87.31 571 ARG A N 1
ATOM 4336 C CA . ARG A 1 571 ? 1.626 -7.102 8.233 1.00 87.31 571 ARG A CA 1
ATOM 4337 C C . ARG A 1 571 ? 2.352 -7.992 7.231 1.00 87.31 571 ARG A C 1
ATOM 4339 O O . ARG A 1 571 ? 3.430 -8.496 7.517 1.00 87.31 571 ARG A O 1
ATOM 4346 N N . ALA A 1 572 ? 1.801 -8.119 6.032 1.00 86.25 572 ALA A N 1
ATOM 4347 C CA . ALA A 1 572 ? 2.376 -8.962 4.998 1.00 86.25 572 ALA A CA 1
ATOM 4348 C C . ALA A 1 572 ? 3.797 -8.525 4.590 1.00 86.25 572 ALA A C 1
ATOM 4350 O O . ALA A 1 572 ? 4.104 -7.331 4.530 1.00 86.25 572 ALA A O 1
ATOM 4351 N N . GLY A 1 573 ? 4.650 -9.498 4.264 1.00 80.81 573 GLY A N 1
ATOM 4352 C CA . GLY A 1 573 ? 6.023 -9.267 3.806 1.00 80.81 573 GLY A CA 1
ATOM 4353 C C . GLY A 1 573 ? 7.045 -9.014 4.919 1.00 80.81 573 GLY A C 1
ATOM 4354 O O . GLY A 1 573 ? 8.207 -8.734 4.619 1.00 80.81 573 GLY A O 1
ATOM 4355 N N . ALA A 1 574 ? 6.640 -9.087 6.188 1.00 77.94 574 ALA A N 1
ATOM 4356 C CA . ALA A 1 574 ? 7.556 -9.054 7.320 1.00 77.94 574 ALA A CA 1
ATOM 4357 C C . ALA A 1 574 ? 6.964 -9.810 8.524 1.00 77.94 574 ALA A C 1
ATOM 4359 O O . ALA A 1 574 ? 5.759 -9.733 8.757 1.00 77.94 574 ALA A O 1
ATOM 4360 N N . PRO A 1 575 ? 7.778 -10.490 9.349 1.00 79.56 575 PRO A N 1
ATOM 4361 C CA . PRO A 1 575 ? 7.315 -11.155 10.568 1.00 79.56 575 PRO A CA 1
ATOM 4362 C C . PRO A 1 575 ? 7.082 -10.140 11.704 1.00 79.56 575 PRO A C 1
ATOM 4364 O O . PRO A 1 575 ? 7.706 -10.214 12.760 1.00 79.56 575 PRO A O 1
ATOM 4367 N N . VAL A 1 576 ? 6.222 -9.142 11.474 1.00 83.38 576 VAL A N 1
ATOM 4368 C CA . VAL A 1 576 ? 5.967 -8.040 12.413 1.00 83.38 576 VAL A CA 1
ATOM 4369 C C . VAL A 1 576 ? 4.492 -7.960 12.792 1.00 83.38 576 VAL A C 1
ATOM 4371 O O . VAL A 1 576 ? 3.602 -8.239 11.984 1.00 83.38 576 VAL A O 1
ATOM 4374 N N . VAL A 1 577 ? 4.237 -7.540 14.033 1.00 87.06 577 VAL A N 1
ATOM 4375 C CA . VAL A 1 577 ? 2.891 -7.257 14.544 1.00 87.06 577 VAL A CA 1
ATOM 4376 C C . VAL A 1 577 ? 2.777 -5.770 14.834 1.00 87.06 577 VAL A C 1
ATOM 4378 O O . VAL A 1 577 ? 3.489 -5.250 15.693 1.00 87.06 577 VAL A O 1
ATOM 4381 N N . ILE A 1 578 ? 1.877 -5.112 14.114 1.00 90.44 578 ILE A N 1
ATOM 4382 C CA . ILE A 1 578 ? 1.545 -3.688 14.264 1.00 90.44 578 ILE A CA 1
ATOM 4383 C C . ILE A 1 578 ? 0.045 -3.457 14.473 1.00 90.44 578 ILE A C 1
ATOM 4385 O O . ILE A 1 578 ? -0.366 -2.347 14.810 1.00 90.44 578 ILE A O 1
ATOM 4389 N N . ASP A 1 579 ? -0.759 -4.504 14.295 1.00 93.50 579 ASP A N 1
ATOM 4390 C CA . ASP A 1 579 ? -2.197 -4.488 14.505 1.00 93.50 579 ASP A CA 1
ATOM 4391 C C . ASP A 1 579 ? -2.510 -5.102 15.866 1.00 93.50 579 ASP A C 1
ATOM 4393 O O . ASP A 1 579 ? -2.147 -6.249 16.150 1.00 93.50 579 ASP A O 1
ATOM 4397 N N . PHE A 1 580 ? -3.187 -4.336 16.715 1.00 93.75 580 PHE A N 1
ATOM 4398 C CA . PHE A 1 580 ? -3.468 -4.738 18.089 1.00 93.75 580 PHE A CA 1
ATOM 4399 C C . PHE A 1 580 ? -4.951 -4.614 18.403 1.00 93.75 580 PHE A C 1
ATOM 4401 O O . PHE A 1 580 ? -5.628 -3.705 17.923 1.00 93.75 580 PHE A O 1
ATOM 4408 N N . ILE A 1 581 ? -5.428 -5.494 19.284 1.00 96.00 581 ILE A N 1
ATOM 4409 C CA . ILE A 1 581 ? -6.618 -5.238 20.095 1.00 96.00 581 ILE A CA 1
ATOM 4410 C C . ILE A 1 581 ? -6.149 -5.139 21.539 1.00 96.00 581 ILE A C 1
ATOM 4412 O O . ILE A 1 581 ? -5.647 -6.113 22.102 1.00 96.00 581 ILE A O 1
ATOM 4416 N N . LEU A 1 582 ? -6.310 -3.960 22.130 1.00 96.19 582 LEU A N 1
ATOM 4417 C CA . LEU A 1 582 ? -6.113 -3.720 23.551 1.00 96.19 582 LEU A CA 1
ATOM 4418 C C . LEU A 1 582 ? -7.468 -3.755 24.254 1.00 96.19 582 LEU A C 1
ATOM 4420 O O . LEU A 1 582 ? -8.447 -3.219 23.730 1.00 96.19 582 LEU A O 1
ATOM 4424 N N . ALA A 1 583 ? -7.519 -4.346 25.441 1.00 95.31 583 ALA A N 1
ATOM 4425 C CA . ALA A 1 583 ? -8.718 -4.401 26.256 1.00 95.31 583 ALA A CA 1
ATOM 4426 C C . ALA A 1 583 ? -8.448 -3.988 27.706 1.00 95.31 583 ALA A C 1
ATOM 4428 O O . ALA A 1 583 ? -7.339 -4.151 28.221 1.00 95.31 583 ALA A O 1
ATOM 4429 N N . ALA A 1 584 ? -9.481 -3.456 28.351 1.00 94.00 584 ALA A N 1
ATOM 4430 C CA . ALA A 1 584 ? -9.533 -3.205 29.786 1.00 94.00 584 ALA A CA 1
ATOM 4431 C C . ALA A 1 584 ? -10.984 -3.259 30.279 1.00 94.00 584 ALA A C 1
ATOM 4433 O O . ALA A 1 584 ? -11.932 -3.270 29.491 1.00 94.00 584 ALA A O 1
ATOM 4434 N N . SER A 1 585 ? -11.145 -3.253 31.593 1.00 92.38 585 SER A N 1
ATOM 4435 C CA . SER A 1 585 ? -12.426 -3.168 32.283 1.00 92.38 585 SER A CA 1
ATOM 4436 C C . SER A 1 585 ? -12.550 -1.823 33.017 1.00 92.38 585 SER A C 1
ATOM 4438 O O . SER A 1 585 ? -11.563 -1.123 33.258 1.00 92.38 585 SER A O 1
ATOM 4440 N N . LEU A 1 586 ? -13.784 -1.401 33.288 1.00 90.62 586 LEU A N 1
ATOM 4441 C CA . LEU A 1 586 ? -14.113 -0.201 34.052 1.00 90.62 586 LEU A CA 1
ATOM 4442 C C . LEU A 1 586 ? -15.250 -0.497 35.028 1.00 90.62 586 LEU A C 1
ATOM 4444 O O . LEU A 1 586 ? -16.333 -0.906 34.602 1.00 90.62 586 LEU A O 1
ATOM 4448 N N . GLY A 1 587 ? -15.045 -0.174 36.307 1.00 83.62 587 GLY A N 1
ATOM 4449 C CA . GLY A 1 587 ? -16.090 -0.255 37.332 1.00 83.62 587 GLY A CA 1
ATOM 4450 C C . GLY A 1 587 ? -16.304 -1.663 37.896 1.00 83.62 587 GLY A C 1
ATOM 4451 O O . GLY A 1 587 ? -17.308 -1.904 38.580 1.00 83.62 587 GLY A O 1
ATOM 4452 N N . TYR A 1 588 ? -15.373 -2.583 37.638 1.00 79.06 588 TYR A N 1
ATOM 4453 C CA . TYR A 1 588 ? -15.337 -3.916 38.222 1.00 79.06 588 TYR A CA 1
ATOM 4454 C C . TYR A 1 588 ? -14.395 -3.926 39.434 1.00 79.06 588 TYR A C 1
ATOM 4456 O O . TYR A 1 588 ? -13.287 -3.396 39.411 1.00 79.06 588 TYR A O 1
ATOM 4464 N N . ALA A 1 589 ? -14.855 -4.485 40.555 1.00 64.25 589 ALA A N 1
ATOM 4465 C CA . ALA A 1 589 ? -14.005 -4.641 41.733 1.00 64.25 589 ALA A CA 1
ATOM 4466 C C . ALA A 1 589 ? -12.953 -5.729 41.459 1.00 64.25 589 ALA A C 1
ATOM 4468 O O . ALA A 1 589 ? -13.305 -6.785 40.939 1.00 64.25 589 ALA A O 1
ATOM 4469 N N . SER A 1 590 ? -11.697 -5.508 41.861 1.00 58.72 590 SER A N 1
ATOM 4470 C CA . SER A 1 590 ? -10.543 -6.374 41.544 1.00 58.72 590 SER A CA 1
ATOM 4471 C C . SER A 1 590 ? -10.690 -7.847 41.953 1.00 58.72 590 SER A C 1
ATOM 4473 O O . SER A 1 590 ? -9.994 -8.705 41.425 1.00 58.72 590 SER A O 1
ATOM 4475 N N . GLU A 1 591 ? -11.574 -8.165 42.901 1.00 51.44 591 GLU A N 1
ATOM 4476 C CA . GLU A 1 591 ? -11.826 -9.540 43.364 1.00 51.44 591 GLU A CA 1
ATOM 4477 C C . GLU A 1 591 ? -12.923 -10.263 42.559 1.00 51.44 591 GLU A C 1
ATOM 4479 O O . GLU A 1 591 ? -13.085 -11.476 42.679 1.00 51.44 591 GLU A O 1
ATOM 4484 N N . CYS A 1 592 ? -13.657 -9.531 41.716 1.00 51.75 592 CYS A N 1
ATOM 4485 C CA . CYS A 1 592 ? -14.825 -10.003 40.979 1.00 51.75 592 CYS A CA 1
ATOM 4486 C C . CYS A 1 592 ? -14.842 -9.459 39.542 1.00 51.75 592 CYS A C 1
ATOM 4488 O O . CYS A 1 592 ? -15.919 -9.091 39.081 1.00 51.75 592 CYS A O 1
ATOM 4490 N N . ASP A 1 593 ? -13.699 -9.355 38.851 1.00 58.81 593 ASP A N 1
ATOM 4491 C CA . ASP A 1 593 ? -13.698 -8.952 37.439 1.00 58.81 593 ASP A CA 1
ATOM 4492 C C . ASP A 1 593 ? -14.190 -10.124 36.560 1.00 58.81 593 ASP A C 1
ATOM 4494 O O . ASP A 1 593 ? -13.487 -11.134 36.425 1.00 58.81 593 ASP A O 1
ATOM 4498 N N . PRO A 1 594 ? -15.417 -10.063 36.002 1.00 57.94 594 PRO A N 1
ATOM 4499 C CA . PRO A 1 594 ? -15.908 -11.083 35.090 1.00 57.94 594 PRO A CA 1
ATOM 4500 C C . PRO A 1 594 ? -15.319 -10.904 33.683 1.00 57.94 594 PRO A C 1
ATOM 4502 O O . PRO A 1 594 ? -15.450 -11.816 32.862 1.00 57.94 594 PRO A O 1
ATOM 4505 N N . PHE A 1 595 ? -14.679 -9.761 33.400 1.00 71.38 595 PHE A N 1
ATOM 4506 C CA . PHE A 1 595 ? -14.157 -9.441 32.087 1.00 71.38 595 PHE A CA 1
ATOM 4507 C C . PHE A 1 595 ? -12.898 -10.258 31.810 1.00 71.38 595 PHE A C 1
ATOM 4509 O O . PHE A 1 595 ? -11.814 -10.022 32.341 1.00 71.38 595 PHE A O 1
ATOM 4516 N N . LYS A 1 596 ? -13.052 -11.252 30.939 1.00 82.25 596 LYS A N 1
ATOM 4517 C CA . LYS A 1 596 ? -11.941 -12.028 30.392 1.00 82.25 596 LYS A CA 1
ATOM 4518 C C . LYS A 1 596 ? -12.008 -11.967 28.886 1.00 82.25 596 LYS A C 1
ATOM 4520 O O . LYS A 1 596 ? -13.018 -12.366 28.309 1.00 82.25 596 LYS A O 1
ATOM 4525 N N . ALA A 1 597 ? -10.931 -11.477 28.285 1.00 86.44 597 ALA A N 1
ATOM 4526 C CA . ALA A 1 597 ? -10.742 -11.433 26.850 1.00 86.44 597 ALA A CA 1
ATOM 4527 C C . ALA A 1 597 ? -9.546 -12.308 26.457 1.00 86.44 597 ALA A C 1
ATOM 4529 O O . ALA A 1 597 ? -8.480 -12.223 27.065 1.00 86.44 597 ALA A O 1
ATOM 4530 N N . GLU A 1 598 ? -9.738 -13.149 25.448 1.00 88.75 598 GLU A N 1
ATOM 4531 C CA . GLU A 1 598 ? -8.748 -14.107 24.953 1.00 88.75 598 GLU A CA 1
ATOM 4532 C C . GLU A 1 598 ? -8.551 -13.914 23.445 1.00 88.75 598 GLU A C 1
ATOM 4534 O O . GLU A 1 598 ? -9.487 -13.534 22.733 1.00 88.75 598 GLU A O 1
ATOM 4539 N N . SER A 1 599 ? -7.331 -14.151 22.951 1.00 88.69 599 SER A N 1
ATOM 4540 C CA . SER A 1 599 ? -7.052 -14.083 21.513 1.00 88.69 599 SER A CA 1
ATOM 4541 C C . SER A 1 599 ? -7.819 -15.175 20.778 1.00 88.69 599 SER A C 1
ATOM 4543 O O . SER A 1 599 ? -7.944 -16.300 21.266 1.00 88.69 599 SER A O 1
ATOM 4545 N N . VAL A 1 600 ? -8.283 -14.866 19.568 1.00 88.56 600 VAL A N 1
ATOM 4546 C CA . VAL A 1 600 ? -8.818 -15.871 18.651 1.00 88.56 600 VAL A CA 1
ATOM 4547 C C . VAL A 1 600 ? -8.027 -15.836 17.355 1.00 88.56 600 VAL A C 1
ATOM 4549 O O . VAL A 1 600 ? -7.957 -14.812 16.676 1.00 88.56 600 VAL A O 1
ATOM 4552 N N . ALA A 1 601 ? -7.450 -16.979 16.990 1.00 86.06 601 ALA A N 1
ATOM 4553 C CA . ALA A 1 601 ? -6.750 -17.125 15.724 1.00 86.06 601 ALA A CA 1
ATOM 4554 C C . ALA A 1 601 ? -7.749 -17.079 14.556 1.00 86.06 601 ALA A C 1
ATOM 4556 O O . ALA A 1 601 ? -8.630 -17.933 14.454 1.00 86.06 601 ALA A O 1
ATOM 4557 N N . ILE A 1 602 ? -7.590 -16.088 13.676 1.00 88.62 602 ILE A N 1
ATOM 4558 C CA . ILE A 1 602 ? -8.300 -16.020 12.390 1.00 88.62 602 ILE A CA 1
ATOM 4559 C C . ILE A 1 602 ? -7.490 -16.728 11.304 1.00 88.62 602 ILE A C 1
ATOM 4561 O O . ILE A 1 602 ? -8.023 -17.570 10.589 1.00 88.62 602 ILE A O 1
ATOM 4565 N N . ALA A 1 603 ? -6.198 -16.405 11.216 1.00 87.50 603 ALA A N 1
ATOM 4566 C CA . ALA A 1 603 ? -5.252 -17.056 10.322 1.00 87.50 603 ALA A CA 1
ATOM 4567 C C . ALA A 1 603 ? -4.599 -18.262 11.006 1.00 87.50 603 ALA A C 1
ATOM 4569 O O . ALA A 1 603 ? -4.169 -18.180 12.164 1.00 87.50 603 ALA A O 1
ATOM 4570 N N . THR A 1 604 ? -4.468 -19.362 10.273 1.00 86.88 604 THR A N 1
ATOM 4571 C CA . THR A 1 604 ? -3.664 -20.519 10.676 1.00 86.88 604 THR A CA 1
ATOM 4572 C C . THR A 1 604 ? -2.178 -20.156 10.759 1.00 86.88 604 THR A C 1
ATOM 4574 O O . THR A 1 604 ? -1.717 -19.177 10.171 1.00 86.88 604 THR A O 1
ATOM 4577 N N . LEU A 1 605 ? -1.384 -20.968 11.464 1.00 83.38 605 LEU A N 1
ATOM 4578 C CA . LEU A 1 605 ? 0.066 -20.754 11.552 1.00 83.38 605 LEU A CA 1
ATOM 4579 C C . LEU A 1 605 ? 0.753 -20.832 10.177 1.00 83.38 605 LEU A C 1
ATOM 4581 O O . LEU A 1 605 ? 1.757 -20.163 9.952 1.00 83.38 605 LEU A O 1
ATOM 4585 N N . GLU A 1 606 ? 0.235 -21.658 9.266 1.00 86.25 606 GLU A N 1
ATOM 4586 C CA . GLU A 1 606 ? 0.753 -21.765 7.899 1.00 86.25 606 GLU A CA 1
ATOM 4587 C C . GLU A 1 606 ? 0.476 -20.491 7.102 1.00 86.25 606 GLU A C 1
ATOM 4589 O O . GLU A 1 606 ? 1.398 -19.956 6.497 1.00 86.25 606 GLU A O 1
ATOM 4594 N N . GLU A 1 607 ? -0.740 -19.947 7.182 1.00 88.44 607 GLU A N 1
ATOM 4595 C CA . GLU A 1 607 ? -1.095 -18.679 6.529 1.00 88.44 607 G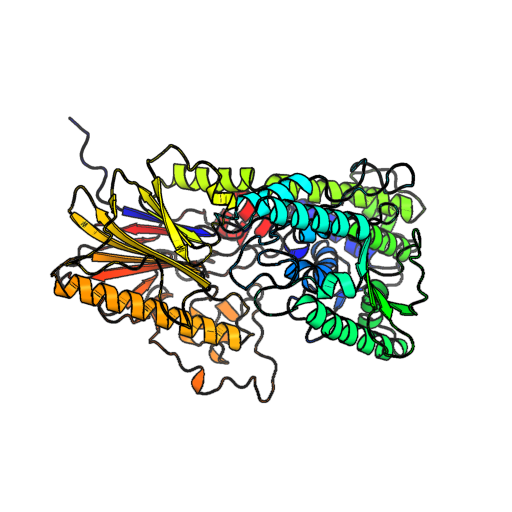LU A CA 1
ATOM 4596 C C . GLU A 1 607 ? -0.305 -17.497 7.101 1.00 88.44 607 GLU A C 1
ATOM 4598 O O . GLU A 1 607 ? 0.127 -16.631 6.348 1.00 88.44 607 GLU A O 1
ATOM 4603 N N . GLN A 1 608 ? -0.055 -17.473 8.416 1.00 87.31 608 GLN A N 1
ATOM 4604 C CA . GLN A 1 608 ? 0.800 -16.454 9.038 1.00 87.31 608 GLN A CA 1
ATOM 4605 C C . GLN A 1 608 ? 2.241 -16.530 8.527 1.00 87.31 608 GLN A C 1
ATOM 4607 O O . GLN A 1 608 ? 2.843 -15.496 8.249 1.00 87.31 608 GLN A O 1
ATOM 4612 N N . LYS A 1 609 ? 2.791 -17.740 8.360 1.00 85.75 609 LYS A N 1
ATOM 4613 C CA . LYS A 1 609 ? 4.124 -17.940 7.770 1.00 85.75 609 LYS A CA 1
ATOM 4614 C C . LYS A 1 609 ? 4.156 -17.558 6.293 1.00 85.75 609 LYS A C 1
ATOM 4616 O O . LYS A 1 609 ? 5.102 -16.907 5.868 1.00 85.75 609 LYS A O 1
ATOM 4621 N N . GLU A 1 610 ? 3.134 -17.943 5.529 1.00 87.25 610 GLU A N 1
ATOM 4622 C CA . GLU A 1 610 ? 3.008 -17.576 4.115 1.00 87.25 610 GLU A CA 1
ATOM 4623 C C . GLU A 1 610 ? 2.949 -16.052 3.970 1.00 87.25 610 GLU A C 1
ATOM 4625 O O . GLU A 1 610 ? 3.650 -15.500 3.135 1.00 87.25 610 GLU A O 1
ATOM 4630 N N . ALA A 1 611 ? 2.187 -15.364 4.825 1.00 87.44 611 ALA A N 1
ATOM 4631 C CA . ALA A 1 611 ? 2.073 -13.909 4.825 1.00 87.44 611 ALA A CA 1
ATOM 4632 C C . ALA A 1 611 ? 3.307 -13.174 5.371 1.00 87.44 611 ALA A C 1
ATOM 4634 O O . ALA A 1 611 ? 3.559 -12.036 4.978 1.00 87.44 611 ALA A O 1
ATOM 4635 N N . ALA A 1 612 ? 4.076 -13.787 6.271 1.00 85.88 612 ALA A N 1
ATOM 4636 C CA . ALA A 1 612 ? 5.339 -13.232 6.755 1.00 85.88 612 ALA A CA 1
ATOM 4637 C C . ALA A 1 612 ? 6.456 -13.295 5.700 1.00 85.88 612 ALA A C 1
ATOM 4639 O O . ALA A 1 612 ? 7.412 -12.526 5.803 1.00 85.88 612 ALA A O 1
ATOM 4640 N N . ASP A 1 613 ? 6.335 -14.174 4.693 1.00 84.75 613 ASP A N 1
ATOM 4641 C CA . ASP A 1 613 ? 7.314 -14.319 3.611 1.00 84.75 613 ASP A CA 1
ATOM 4642 C C . ASP A 1 613 ? 7.575 -12.970 2.942 1.00 84.75 613 ASP A C 1
ATOM 4644 O O . ASP A 1 613 ? 6.677 -12.358 2.364 1.00 84.75 613 ASP A O 1
ATOM 4648 N N . LYS A 1 614 ? 8.822 -12.504 2.998 1.00 78.69 614 LYS A N 1
ATOM 4649 C CA . LYS A 1 614 ? 9.199 -11.190 2.473 1.00 78.69 614 LYS A CA 1
ATOM 4650 C C . LYS A 1 614 ? 8.885 -11.034 0.993 1.00 78.69 614 LYS A C 1
ATOM 4652 O O . LYS A 1 614 ? 8.481 -9.962 0.547 1.00 78.69 614 LYS A O 1
ATOM 4657 N N . ASP A 1 615 ? 9.088 -12.101 0.237 1.00 74.12 615 ASP A N 1
ATOM 4658 C CA . ASP A 1 615 ? 9.005 -12.030 -1.207 1.00 74.12 615 ASP A CA 1
ATOM 4659 C C . ASP A 1 615 ? 7.541 -12.212 -1.675 1.00 74.12 615 ASP A C 1
ATOM 4661 O O . ASP A 1 615 ? 7.174 -11.763 -2.759 1.00 74.12 615 ASP A O 1
ATOM 4665 N N . GLY A 1 616 ? 6.702 -12.910 -0.898 1.00 78.81 616 GLY A N 1
ATOM 4666 C CA . GLY A 1 616 ? 5.405 -13.447 -1.328 1.00 78.81 616 GLY A CA 1
ATOM 4667 C C . GLY A 1 616 ? 4.219 -13.240 -0.427 1.00 78.81 616 GLY A C 1
ATOM 4668 O O . GLY A 1 616 ? 3.083 -13.490 -0.842 1.00 78.81 616 GLY A O 1
ATOM 4669 N N . GLY A 1 617 ? 4.479 -12.774 0.779 1.00 86.38 617 GLY A N 1
ATOM 4670 C CA . GLY A 1 617 ? 3.478 -12.646 1.807 1.00 86.38 617 GLY A CA 1
ATOM 4671 C C . GLY A 1 617 ? 2.377 -11.678 1.440 1.00 86.38 617 GLY A C 1
ATOM 4672 O O . GLY A 1 617 ? 1.223 -11.919 1.775 1.00 86.38 617 GLY A O 1
ATOM 4673 N N . LEU A 1 618 ? 2.690 -10.640 0.660 1.00 86.75 618 LEU A N 1
ATOM 4674 C CA . LEU A 1 618 ? 1.683 -9.714 0.148 1.00 86.75 618 LEU A CA 1
ATOM 4675 C C . LEU A 1 618 ? 0.678 -10.410 -0.780 1.00 86.75 618 LEU A C 1
ATOM 4677 O O . LEU A 1 618 ? -0.529 -10.222 -0.634 1.00 86.75 618 LEU A O 1
ATOM 4681 N N . ALA A 1 619 ? 1.167 -11.259 -1.691 1.00 85.56 619 ALA A N 1
ATOM 4682 C CA . ALA A 1 619 ? 0.303 -12.019 -2.587 1.00 85.56 619 ALA A CA 1
ATOM 4683 C C . ALA A 1 619 ? -0.605 -12.979 -1.807 1.00 85.56 619 ALA A C 1
ATOM 4685 O O . ALA A 1 619 ? -1.800 -13.094 -2.087 1.00 85.56 619 ALA A O 1
ATOM 4686 N N . ALA A 1 620 ? -0.038 -13.638 -0.796 1.00 87.75 620 ALA A N 1
ATOM 4687 C CA . ALA A 1 620 ? -0.761 -14.536 0.089 1.00 87.75 620 ALA A CA 1
ATOM 4688 C C . ALA A 1 620 ? -1.830 -13.803 0.911 1.00 87.75 620 ALA A C 1
ATOM 4690 O O . ALA A 1 620 ? -2.996 -14.194 0.878 1.00 87.75 620 ALA A O 1
ATOM 4691 N N . ALA A 1 621 ? -1.467 -12.714 1.591 1.00 89.75 621 ALA A N 1
ATOM 4692 C CA . ALA A 1 621 ? -2.368 -11.956 2.452 1.00 89.75 621 ALA A CA 1
ATOM 4693 C C . ALA A 1 621 ? -3.550 -11.365 1.670 1.00 89.75 621 ALA A C 1
ATOM 4695 O O . ALA A 1 621 ? -4.698 -11.534 2.081 1.00 89.75 621 ALA A O 1
ATOM 4696 N N . VAL A 1 622 ? -3.309 -10.780 0.490 1.00 89.44 622 VAL A N 1
ATOM 4697 C CA . VAL A 1 622 ? -4.393 -10.260 -0.360 1.00 89.44 622 VAL A CA 1
ATOM 4698 C C . VAL A 1 622 ? -5.287 -11.391 -0.865 1.00 89.44 622 VAL A C 1
ATOM 4700 O O . VAL A 1 622 ? -6.513 -11.276 -0.818 1.00 89.44 622 VAL A O 1
ATOM 4703 N N . ARG A 1 623 ? -4.709 -12.526 -1.280 1.00 89.00 623 ARG A N 1
ATOM 4704 C CA . ARG A 1 623 ? -5.480 -13.698 -1.721 1.00 89.00 623 ARG A CA 1
ATOM 4705 C C . ARG A 1 623 ? -6.384 -14.248 -0.615 1.00 89.00 623 ARG A C 1
ATOM 4707 O O . ARG A 1 623 ? -7.512 -14.636 -0.925 1.00 89.00 623 ARG A O 1
ATOM 4714 N N . LEU A 1 624 ? -5.878 -14.317 0.616 1.00 87.94 624 LEU A N 1
ATOM 4715 C CA . LEU A 1 624 ? -6.535 -14.941 1.768 1.00 87.94 624 LEU A CA 1
ATOM 4716 C C . LEU A 1 624 ? -7.528 -13.995 2.457 1.00 87.94 624 LEU A C 1
ATOM 4718 O O . LEU A 1 624 ? -8.669 -14.380 2.704 1.00 87.94 624 LEU A O 1
ATOM 4722 N N . PHE A 1 625 ? -7.119 -12.754 2.715 1.00 88.88 625 PHE A N 1
ATOM 4723 C CA . PHE A 1 625 ? -7.839 -11.801 3.567 1.00 88.88 625 PHE A CA 1
ATOM 4724 C C . PHE A 1 625 ? -8.292 -10.534 2.833 1.00 88.88 625 PHE A C 1
ATOM 4726 O O . PHE A 1 625 ? -9.049 -9.744 3.392 1.00 88.88 625 PHE A O 1
ATOM 4733 N N . GLY A 1 626 ? -7.873 -10.330 1.579 1.00 89.12 626 GLY A N 1
ATOM 4734 C CA . GLY A 1 626 ? -8.203 -9.123 0.814 1.00 89.12 626 GLY A CA 1
ATOM 4735 C C . GLY A 1 626 ? -7.440 -7.877 1.269 1.00 89.12 626 GLY A C 1
ATOM 4736 O O . GLY A 1 626 ? -7.828 -6.761 0.927 1.00 89.12 626 GLY A O 1
ATOM 4737 N N . SER A 1 627 ? -6.371 -8.053 2.044 1.00 89.25 627 SER A N 1
ATOM 4738 C CA . SER A 1 627 ? -5.603 -6.970 2.648 1.00 89.25 627 SER A CA 1
ATOM 4739 C C . SER A 1 627 ? -4.112 -7.296 2.680 1.00 89.25 627 SER A C 1
ATOM 4741 O O . SER A 1 627 ? -3.725 -8.460 2.606 1.00 89.25 627 SER A O 1
ATOM 4743 N N . ASP A 1 628 ? -3.270 -6.272 2.792 1.00 87.50 628 ASP A N 1
ATOM 4744 C CA . ASP A 1 628 ? -1.841 -6.400 3.093 1.00 87.50 628 ASP A CA 1
ATOM 4745 C C . ASP A 1 628 ? -1.570 -6.556 4.604 1.00 87.50 628 ASP A C 1
ATOM 4747 O O . ASP A 1 628 ? -0.416 -6.594 5.037 1.00 87.50 628 ASP A O 1
ATOM 4751 N N . HIS A 1 629 ? -2.635 -6.701 5.396 1.00 90.38 629 HIS A N 1
ATOM 4752 C CA . HIS A 1 629 ? -2.608 -7.082 6.802 1.00 90.38 629 HIS A CA 1
ATOM 4753 C C . HIS A 1 629 ? -3.390 -8.370 7.058 1.00 90.38 629 HIS A C 1
ATOM 4755 O O . HIS A 1 629 ? -4.328 -8.719 6.336 1.00 90.38 629 HIS A O 1
ATOM 4761 N N . LEU A 1 630 ? -3.031 -9.049 8.145 1.00 91.50 630 LEU A N 1
ATOM 4762 C CA . LEU A 1 630 ? -3.777 -10.180 8.677 1.00 91.50 630 LEU A CA 1
ATOM 4763 C C . LEU A 1 630 ? -4.706 -9.679 9.787 1.00 91.50 630 LEU A C 1
ATOM 4765 O O . LEU A 1 630 ? -4.253 -8.962 10.682 1.00 91.50 630 LEU A O 1
ATOM 4769 N N . PRO A 1 631 ? -5.996 -10.053 9.764 1.00 92.12 631 PRO A N 1
ATOM 4770 C CA . PRO A 1 631 ? -6.928 -9.640 10.799 1.00 92.12 631 PRO A CA 1
ATOM 4771 C C . PRO A 1 631 ? -6.555 -10.255 12.151 1.00 92.12 631 PRO A C 1
ATOM 4773 O O . PRO A 1 631 ? -6.198 -11.432 12.244 1.00 92.12 631 PRO A O 1
ATOM 4776 N N . VAL A 1 632 ? -6.715 -9.469 13.213 1.00 92.88 632 VAL A N 1
ATOM 4777 C CA . VAL A 1 632 ? -6.544 -9.925 14.598 1.00 92.88 632 VAL A CA 1
ATOM 4778 C C . VAL A 1 632 ? -7.891 -9.914 15.304 1.00 92.88 632 VAL A C 1
ATOM 4780 O O . VAL A 1 632 ? -8.745 -9.074 15.021 1.00 92.88 632 VAL A O 1
ATOM 4783 N N . ALA A 1 633 ? -8.112 -10.855 16.216 1.00 93.50 633 ALA A N 1
ATOM 4784 C CA . ALA A 1 633 ? -9.401 -11.001 16.873 1.00 93.50 633 ALA A CA 1
ATOM 4785 C C . ALA A 1 633 ? -9.261 -11.385 18.341 1.00 93.50 633 ALA A C 1
ATOM 4787 O O . ALA A 1 633 ? -8.264 -11.969 18.768 1.00 93.50 633 ALA A O 1
ATOM 4788 N N . CYS A 1 634 ? -10.305 -11.083 19.101 1.00 92.81 634 CYS A N 1
ATOM 4789 C CA . CYS A 1 634 ? -10.468 -11.581 20.453 1.00 92.81 634 CYS A CA 1
ATOM 4790 C C . CYS A 1 634 ? -11.917 -11.974 20.720 1.00 92.81 634 CYS A C 1
ATOM 4792 O O . CYS A 1 634 ? -12.855 -11.541 20.039 1.00 92.81 634 CYS A O 1
ATOM 4794 N N . ALA A 1 635 ? -12.093 -12.771 21.760 1.00 91.50 635 ALA A N 1
ATOM 4795 C CA . ALA A 1 635 ? -13.384 -13.099 22.318 1.00 91.50 635 ALA A CA 1
ATOM 4796 C C . ALA A 1 635 ? -13.402 -12.696 23.792 1.00 91.50 635 ALA A C 1
ATOM 4798 O O . ALA A 1 635 ? -12.440 -12.945 24.513 1.00 91.50 635 ALA A O 1
ATOM 4799 N N . ALA A 1 636 ? -14.459 -12.012 24.218 1.00 88.38 636 ALA A N 1
ATOM 4800 C CA . ALA A 1 636 ? -14.580 -11.440 25.548 1.00 88.38 636 ALA A CA 1
ATOM 4801 C C . ALA A 1 636 ? -15.878 -11.880 26.217 1.00 88.38 636 ALA A C 1
ATOM 4803 O O . ALA A 1 636 ? -16.946 -11.833 25.609 1.00 88.38 636 ALA A O 1
ATOM 4804 N N . ARG A 1 637 ? -15.808 -12.276 27.485 1.00 84.81 637 ARG A N 1
ATOM 4805 C CA . ARG A 1 637 ? -17.002 -12.532 28.298 1.00 84.81 637 ARG A CA 1
ATOM 4806 C C . ARG A 1 637 ? -17.482 -11.213 28.895 1.00 84.81 637 ARG A C 1
ATOM 4808 O O . ARG A 1 637 ? -16.695 -10.525 29.544 1.00 84.81 637 ARG A O 1
ATOM 4815 N N . LEU A 1 638 ? -18.737 -10.863 28.605 1.00 75.31 638 LEU A N 1
ATOM 4816 C CA . LEU A 1 638 ? -19.401 -9.642 29.075 1.00 75.31 638 LEU A CA 1
ATOM 4817 C C . LEU A 1 638 ? -20.228 -9.890 30.331 1.00 75.31 638 LEU A C 1
ATOM 4819 O O . LEU A 1 638 ? -20.884 -10.957 30.397 1.00 75.31 638 LEU A O 1
#

Radius of gyration: 26.35 Å; Cα contacts (8 Å, |Δi|>4): 1326; chains: 1; bounding box: 70×57×78 Å

Solvent-accessible surface area (backbone atoms only — not comparable to full-atom values): 33121 Å² total; per-residue (Å²): 143,89,83,91,86,86,80,68,62,49,30,38,34,28,37,57,37,59,49,87,70,56,53,62,34,54,74,48,60,37,46,54,65,66,57,48,52,46,46,22,60,30,24,50,43,26,20,22,31,62,80,78,52,68,42,30,26,33,43,59,42,89,65,62,92,50,84,55,59,65,39,60,39,30,29,59,65,35,49,28,13,31,53,21,39,54,36,48,62,66,34,54,66,38,31,46,66,10,31,73,52,91,62,56,74,92,58,69,48,36,38,28,48,35,68,28,32,46,36,58,50,26,43,48,74,46,71,83,53,60,82,40,96,88,26,35,33,36,70,29,82,58,42,67,58,39,51,48,50,26,52,71,72,40,84,86,81,74,55,72,69,56,50,53,50,51,52,52,51,49,50,49,52,54,62,72,20,51,38,40,85,68,30,26,40,42,46,46,42,77,61,44,75,36,35,27,37,66,94,38,50,57,56,50,58,35,47,63,49,41,50,50,51,53,48,55,50,44,67,61,28,78,78,44,92,50,58,63,36,45,18,38,51,48,39,52,39,84,44,74,57,77,89,68,84,72,79,84,63,80,78,83,26,49,29,34,39,23,23,36,86,85,80,67,43,73,47,32,41,36,29,48,15,50,55,38,41,53,49,51,52,40,30,52,29,30,54,50,10,67,69,15,88,58,32,59,60,36,51,18,64,64,58,74,68,46,90,67,51,94,50,32,63,54,40,21,42,56,53,43,40,58,52,48,53,50,51,54,53,30,53,63,48,59,29,66,70,51,15,50,51,28,42,38,50,51,43,66,73,69,56,50,48,32,35,26,29,28,48,52,39,76,70,62,68,73,52,83,74,58,86,86,53,62,64,43,79,46,71,30,40,74,24,11,23,37,37,33,27,51,88,53,32,44,79,50,61,54,59,95,90,40,73,57,61,45,36,60,68,65,99,46,33,45,67,11,15,13,35,49,40,32,29,32,68,88,81,62,48,30,36,41,42,33,16,36,26,36,45,72,58,60,67,39,40,60,69,34,51,54,48,32,51,45,15,50,44,32,46,38,52,47,50,21,54,52,35,46,54,39,49,75,71,72,42,49,33,41,37,37,42,22,30,45,48,51,45,44,64,56,38,68,62,44,44,70,38,74,71,26,63,70,33,72,71,35,55,32,85,69,56,56,64,53,79,52,69,89,50,98,86,50,59,80,50,84,80,69,56,74,88,58,59,53,49,67,46,99,79,66,28,47,30,39,53,24,63,58,40,40,99,35,40,35,35,34,24,48,54,45,86,61,62,88,86,62,80,53,34,23,35,37,32,20,64,39,48,30,58,45,33,29,37,37,44,27,76,55,55,92,92,63,61,74,74,48,65,38,35,43,82,76,63,52,74,65,55,26,50,47,14,21,31,65,86,31,0,41,30,44,21,25,70,64,42,23,6,52,31,51,54,45,22,32,38,27,34,120

Sequence (638 aa):
MAVDSAISELRLLHANVFEDGLADTPGNLGFTADFRRRASELLRVLCDDGQGRLLYGFTPSRDLSRLPPTVPLASVESIFGFIDVLYSAFYHPLGGEARLGLVAPGEPPNLESTLRGLFLRSTLADPSAPPSPTNPWQSFPGFEAALQDAFSSSSGGLSAEREAELRRRLRGIANDAFEPAQGSLSWERSTIEGIFKRHENVMRDKWDRYIAMFQSAADDSVRNEGATATALSLLLHVKPSTGARSQGEEMMALLETFVDGQSGRVERVRTLSMRAAVWWLLLRLCQHSLRNPHAASAIEAFSGGATVSSDAEGRAATVFRQVLQAIDLWEAQSDLAYRHARLCDTFRNFSPAVATLVEYDAQWRKLPLPAVRSYEVVSGSGNASILFDGHVFERLLAVAEQDIPSQVEGERAPKSSAVVLLRHRSSGVLCLVMAVHLESGPPSKTSAVRLRSAQTQALLASVAKLAALLRSQGERCAVFVGGDFNAVREEFISGNTPDFYETPDAVQPEAGYRAPPCGPSSEPSPSSRRAFQSSLGPCGELCLSCDGVDEGWLREVSRAGAPAGSSLCSRAGAPVVIDFILAASLGYASECDPFKAESVAIATLEEQKEAADKDGGLAAAVRLFGSDHLPVACAARL

Mean predicted aligned error: 8.67 Å

Nearest PDB structures (foldseek):
  6bt1-assembly1_A  TM=5.791E-01  e=2.292E-07  Homo sapiens
  6mal-assembly1_A  TM=5.460E-01  e=6.942E-07  Homo sapiens
  7ax1-assembly1_A  TM=5.046E-01  e=1.892E-06  Homo sapiens
  4wgk-assembly1_A  TM=3.483E-01  e=4.687E+00  Homo sapiens

Foldseek 3Di:
DPPDDPDLWFWEWEDEFAFPPPCLQLQNQFFDPVLFVLQLLQLLLLQALQVRHGQKAFAADLDLLAGGDIDGSRTSNRLSRRVNNCCSLAQVLLADQKDFAPDAQPADQRLHCQVSLQQRAWAWPDLQFDQDPVTWIDGRPCNVVSLVVSVVPRPDDDDPVRSVVRSVVSVVQSVVQAAGNLQKGKDFPVRLVRMDGRPDSSNQVSCQNNVVNLVVQCVVCVVDDDRSVSNSQQAEDEAECPPDDPRPDHDRHQKYFYAHPPPRDTGMIMGHRSLSSLLVVQLVSLVSHLNNPCNQVSLCVSLVNDHQDSHSNSSSRSVSSSVSVSSVVSCVLLPPVNLLVLQLVLCLVSVHQKYKYASQDPVVVVDDHHPSAPWDWQAAPDRIIMIHHVVQKDWDQDDPPHGDHQFQDDPLAANGKGWTWIAGPPPRAIETEMEGDHQADALLPLVRLLSLLSNVVSVLVSVQVVLVRCVVVLHKYKYKYWYQSNDFLLCLVQVQPVVSCVDPQNVPVQVPGDHHPDDPVRPPPPVSPGPFDWDQDPLRWTWTQHHNFPVRTFTWQLRAPPHRPQQAFFAFLASGDRITMTITIHNDDPVGPQKDKHWDDSDDSVLRVQRNNNSRNSVSCCNNNVDSGDMTMMMIRD

Organism: Polarella glacialis (NCBI:txid89957)